Protein AF-0000000084585079 (afdb_homodimer)

Sequence (424 aa):
MAAINTGLEWIMRMAYVNVLWLVFLLPGLVVFGVFPATTALLHVMHQWLQGKTDIPIFQTFLQTYKKEFVNSNKLGYIFVLLGYILYLDFLFLTSAANAALYFTIPYLIVTSIAFSASLYAFPMLVHYDMKPFQIVKRSFFIMMLNPSQTFVMLVGTIGVGSILWYFQGLALFFSFSIVALIVMMPAAKAFERTEKKSSKLLAKEIKSVPANMAAINTGLEWIMRMAYVNVLWLVFLLPGLVVFGVFPATTALLHVMHQWLQGKTDIPIFQTFLQTYKKEFVNSNKLGYIFVLLGYILYLDFLFLTSAANAALYFTIPYLIVTSIAFSASLYAFPMLVHYDMKPFQIVKRSFFIMMLNPSQTFVMLVGTIGVGSILWYFQGLALFFSFSIVALIVMMPAAKAFERTEKKSSKLLAKEIKSVPAN

pLDDT: mean 87.59, std 10.79, range [49.78, 97.56]

Solvent-accessible surface area (backbone atoms only — not comparable to full-atom values): 21545 Å² total; per-residue (Å²): 111,68,64,58,50,50,51,50,50,50,49,51,50,38,36,51,49,22,46,49,36,59,58,43,16,52,86,33,70,41,77,58,8,46,38,10,25,49,41,16,48,42,38,56,50,49,36,41,74,72,66,48,72,82,59,60,63,66,61,53,31,52,50,38,25,64,71,31,32,64,51,30,37,54,39,45,49,53,53,48,50,51,50,49,53,54,48,53,50,48,54,52,37,66,69,40,76,75,71,25,60,73,50,41,57,60,47,50,50,53,49,51,49,52,51,53,18,54,61,37,33,52,54,42,54,60,74,41,97,65,52,44,72,56,35,58,59,47,16,47,50,51,40,68,74,30,52,68,37,42,49,50,26,50,51,39,40,53,51,53,47,47,49,49,46,49,52,43,46,47,44,67,32,38,45,62,38,53,45,43,49,42,41,44,52,35,46,53,52,43,51,52,51,52,51,51,50,53,51,50,53,52,52,50,54,57,66,67,53,75,86,120,110,67,65,59,50,51,50,50,51,51,50,50,51,38,36,49,49,20,46,48,35,60,60,42,15,54,88,33,69,42,78,58,9,45,37,11,25,48,40,15,50,42,39,55,50,49,37,41,75,72,65,49,72,82,58,58,62,67,62,52,31,53,50,39,24,64,71,31,32,63,50,30,37,54,38,44,48,52,52,48,49,52,47,49,52,54,48,52,50,48,54,52,38,68,67,41,76,75,70,25,60,73,51,41,58,60,48,51,52,52,49,47,49,53,52,52,18,55,61,37,32,51,53,42,55,59,73,40,96,65,53,45,72,58,35,58,60,47,17,48,50,50,40,69,75,29,54,67,39,42,48,51,25,50,51,40,40,52,50,52,47,46,51,47,45,49,53,43,46,46,44,67,32,37,45,64,38,54,46,42,47,43,42,41,53,34,46,52,52,42,52,52,52,53,51,51,49,53,52,49,52,50,52,52,52,58,67,66,51,75,87,120

Structure (mmCIF, N/CA/C/O backbone):
data_AF-0000000084585079-model_v1
#
loop_
_entity.id
_entity.type
_entity.pdbx_description
1 polymer 'Integral membrane protein'
#
loop_
_atom_site.group_PDB
_atom_site.id
_atom_site.type_symbol
_atom_site.label_atom_id
_atom_site.label_alt_id
_atom_site.label_comp_id
_atom_site.label_asym_id
_atom_site.label_entity_id
_atom_site.label_seq_id
_atom_site.pdbx_PDB_ins_code
_atom_site.Cartn_x
_atom_site.Cartn_y
_atom_site.Cartn_z
_atom_site.occupancy
_atom_site.B_iso_or_equiv
_atom_site.auth_seq_id
_atom_site.auth_comp_id
_atom_site.auth_asym_id
_atom_site.auth_atom_id
_atom_site.pdbx_PDB_model_num
ATOM 1 N N . MET A 1 1 ? -21.438 -2.426 -25.609 1 58.69 1 MET A N 1
ATOM 2 C CA . MET A 1 1 ? -21.906 -2.4 -24.234 1 58.69 1 MET A CA 1
ATOM 3 C C . MET A 1 1 ? -21.594 -3.713 -23.516 1 58.69 1 MET A C 1
ATOM 5 O O . MET A 1 1 ? -21.125 -3.713 -22.375 1 58.69 1 MET A O 1
ATOM 9 N N . ALA A 1 2 ? -21.75 -4.84 -24.297 1 65.06 2 ALA A N 1
ATOM 10 C CA . ALA A 1 2 ? -21.547 -6.195 -23.797 1 65.06 2 ALA A CA 1
ATOM 11 C C . ALA A 1 2 ? -20.078 -6.422 -23.406 1 65.06 2 ALA A C 1
ATOM 13 O O . ALA A 1 2 ? -19.797 -6.996 -22.359 1 65.06 2 ALA A O 1
ATOM 14 N N . ALA A 1 3 ? -19.156 -5.793 -24.219 1 67.69 3 ALA A N 1
ATOM 15 C CA . ALA A 1 3 ? -17.734 -5.977 -23.969 1 67.69 3 ALA A CA 1
ATOM 16 C C . ALA A 1 3 ? -17.297 -5.227 -22.719 1 67.69 3 ALA A C 1
ATOM 18 O O . ALA A 1 3 ? -16.484 -5.73 -21.938 1 67.69 3 ALA A O 1
ATOM 19 N N . ILE A 1 4 ? -17.75 -4.09 -22.531 1 66.06 4 ILE A N 1
ATOM 20 C CA . ILE A 1 4 ? -17.438 -3.281 -21.359 1 66.06 4 ILE A CA 1
ATOM 21 C C . ILE A 1 4 ? -17.953 -3.975 -20.109 1 66.06 4 ILE A C 1
ATOM 23 O O . ILE A 1 4 ? -17.266 -4.016 -19.078 1 66.06 4 ILE A O 1
ATOM 27 N N . ASN A 1 5 ? -19.078 -4.516 -20.266 1 73.5 5 ASN A N 1
ATOM 28 C CA . ASN A 1 5 ? -19.672 -5.211 -19.141 1 73.5 5 ASN A CA 1
ATOM 29 C C . ASN A 1 5 ? -18.891 -6.469 -18.781 1 73.5 5 ASN A C 1
ATOM 31 O O . ASN A 1 5 ? -18.719 -6.777 -17.594 1 73.5 5 ASN A O 1
ATOM 35 N N . THR A 1 6 ? -18.484 -7.113 -19.828 1 77.06 6 THR A N 1
ATOM 36 C CA . THR A 1 6 ? -17.703 -8.32 -19.594 1 77.06 6 THR A CA 1
ATOM 37 C C . THR A 1 6 ? -16.375 -7.973 -18.953 1 77.06 6 THR A C 1
ATOM 39 O O . THR A 1 6 ? -15.914 -8.672 -18.031 1 77.06 6 THR A O 1
ATOM 42 N N . GLY A 1 7 ? -15.836 -6.941 -19.422 1 78.12 7 GLY A N 1
ATOM 43 C CA . GLY A 1 7 ? -14.586 -6.477 -18.844 1 78.12 7 GLY A CA 1
ATOM 44 C C . GLY A 1 7 ? -14.727 -6.086 -17.375 1 78.12 7 GLY A C 1
ATOM 45 O O . GLY A 1 7 ? -13.875 -6.438 -16.547 1 78.12 7 GLY A O 1
ATOM 46 N N . LEU A 1 8 ? -15.734 -5.434 -17.109 1 75.5 8 LEU A N 1
ATOM 47 C CA . LEU A 1 8 ? -16 -5.016 -15.734 1 75.5 8 LEU A CA 1
ATOM 48 C C . LEU A 1 8 ? -16.25 -6.223 -14.836 1 75.5 8 LEU A C 1
ATOM 50 O O . LEU A 1 8 ? -15.828 -6.238 -13.68 1 75.5 8 LEU A O 1
ATOM 54 N N . GLU A 1 9 ? -16.969 -7.188 -15.43 1 81 9 GLU A N 1
ATOM 55 C CA . GLU A 1 9 ? -17.219 -8.406 -14.672 1 81 9 GLU A CA 1
ATOM 56 C C . GLU A 1 9 ? -15.922 -9.117 -14.312 1 81 9 GLU A C 1
ATOM 58 O O . GLU A 1 9 ? -15.758 -9.602 -13.188 1 81 9 GLU A O 1
ATOM 63 N N . TRP A 1 10 ? -15.047 -9.078 -15.273 1 79.75 10 TRP A N 1
ATOM 64 C CA . TRP A 1 10 ? -13.758 -9.719 -15.039 1 79.75 10 TRP A CA 1
ATOM 65 C C . TRP A 1 10 ? -12.961 -8.977 -13.969 1 79.75 10 TRP A C 1
ATOM 67 O O . TRP A 1 10 ? -12.328 -9.602 -13.117 1 79.75 10 TRP A O 1
ATOM 77 N N . ILE A 1 11 ? -13.055 -7.754 -14.016 1 79.19 11 ILE A N 1
ATOM 78 C CA . ILE A 1 11 ? -12.336 -6.93 -13.055 1 79.19 11 ILE A CA 1
ATOM 79 C C . ILE A 1 11 ? -12.898 -7.168 -11.648 1 79.19 11 ILE A C 1
ATOM 81 O O . ILE A 1 11 ? -12.141 -7.289 -10.688 1 79.19 11 ILE A O 1
ATOM 85 N N . MET A 1 12 ? -14.172 -7.227 -11.547 1 81.25 12 MET A N 1
ATOM 86 C CA . MET A 1 12 ? -14.82 -7.457 -10.258 1 81.25 12 MET A CA 1
ATOM 87 C C . MET A 1 12 ? -14.469 -8.836 -9.703 1 81.25 12 MET A C 1
ATOM 89 O O . MET A 1 12 ? -14.242 -8.992 -8.508 1 81.25 12 MET A O 1
ATOM 93 N N . ARG A 1 13 ? -14.414 -9.766 -10.633 1 86.06 13 ARG A N 1
ATOM 94 C CA . ARG A 1 13 ? -14.07 -11.125 -10.219 1 86.06 13 ARG A CA 1
ATOM 95 C C . ARG A 1 13 ? -12.633 -11.188 -9.703 1 86.06 13 ARG A C 1
ATOM 97 O O . ARG A 1 13 ? -12.367 -11.828 -8.695 1 86.06 13 ARG A O 1
ATOM 104 N N . MET A 1 14 ? -11.805 -10.438 -10.391 1 87.31 14 MET A N 1
ATOM 105 C CA . MET A 1 14 ? -10.406 -10.398 -9.984 1 87.31 14 MET A CA 1
ATOM 106 C C . MET A 1 14 ? -10.25 -9.711 -8.633 1 87.31 14 MET A C 1
ATOM 108 O O . MET A 1 14 ? -9.469 -10.156 -7.785 1 87.31 14 MET A O 1
ATOM 112 N N . ALA A 1 15 ? -10.945 -8.695 -8.477 1 83.12 15 ALA A N 1
ATOM 113 C CA . ALA A 1 15 ? -10.922 -7.965 -7.211 1 83.12 15 ALA A CA 1
ATOM 114 C C . ALA A 1 15 ? -11.453 -8.828 -6.07 1 83.12 15 ALA A C 1
ATOM 116 O O . ALA A 1 15 ? -10.883 -8.836 -4.973 1 83.12 15 ALA A O 1
ATOM 117 N N . TYR A 1 16 ? -12.484 -9.523 -6.375 1 87 16 TYR A N 1
ATOM 118 C CA . TYR A 1 16 ? -13.125 -10.375 -5.375 1 87 16 TYR A CA 1
ATOM 119 C C . TYR A 1 16 ? -12.172 -11.477 -4.914 1 87 16 TYR A C 1
ATOM 121 O O . TYR A 1 16 ? -12.023 -11.711 -3.713 1 87 16 TYR A O 1
ATOM 129 N N . VAL A 1 17 ? -11.539 -12.102 -5.809 1 92.31 17 VAL A N 1
ATOM 130 C CA . VAL A 1 17 ? -10.648 -13.203 -5.469 1 92.31 17 VAL A CA 1
ATOM 131 C C . VAL A 1 17 ? -9.445 -12.68 -4.691 1 92.31 17 VAL A C 1
ATOM 133 O O . VAL A 1 17 ? -8.93 -13.352 -3.801 1 92.31 17 VAL A O 1
ATOM 136 N N . ASN A 1 18 ? -9.016 -11.5 -5.043 1 90.06 18 ASN A N 1
ATOM 137 C CA . ASN A 1 18 ? -7.914 -10.898 -4.309 1 90.06 18 ASN A CA 1
ATOM 138 C C . ASN A 1 18 ? -8.297 -10.594 -2.863 1 90.06 18 ASN A C 1
ATOM 140 O O . ASN A 1 18 ? -7.488 -10.766 -1.951 1 90.06 18 ASN A O 1
ATOM 144 N N . VAL A 1 19 ? -9.469 -10.094 -2.664 1 86.38 19 VAL A N 1
ATOM 145 C CA . VAL A 1 19 ? -9.961 -9.828 -1.316 1 86.38 19 VAL A CA 1
ATOM 146 C C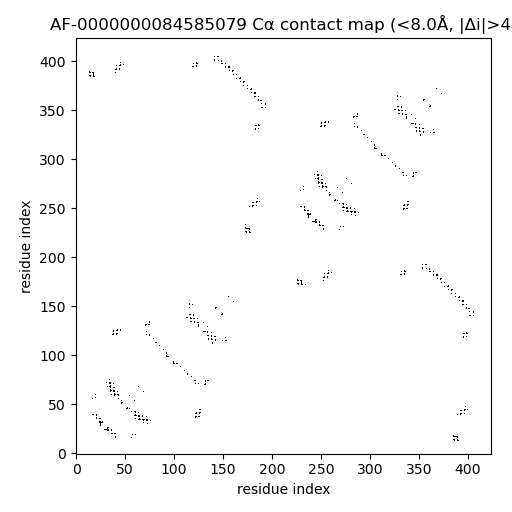 . VAL A 1 19 ? -10 -11.125 -0.514 1 86.38 19 VAL A C 1
ATOM 148 O O . VAL A 1 19 ? -9.617 -11.148 0.658 1 86.38 19 VAL A O 1
ATOM 151 N N . LEU A 1 20 ? -10.523 -12.156 -1.163 1 90.88 20 LEU A N 1
ATOM 152 C CA . LEU A 1 20 ? -10.547 -13.461 -0.509 1 90.88 20 LEU A CA 1
ATOM 153 C C . LEU A 1 20 ? -9.141 -13.906 -0.117 1 90.88 20 LEU A C 1
ATOM 155 O O . LEU A 1 20 ? -8.938 -14.43 0.979 1 90.88 20 LEU A O 1
ATOM 159 N N . TRP A 1 21 ? -8.219 -13.742 -1.06 1 93.5 21 TRP A N 1
ATOM 160 C CA . TRP A 1 21 ? -6.828 -14.094 -0.773 1 93.5 21 TRP A CA 1
ATOM 161 C C . TRP A 1 21 ? -6.332 -13.367 0.474 1 93.5 21 TRP A C 1
ATOM 163 O O . TRP A 1 21 ? -5.719 -13.984 1.352 1 93.5 21 TRP A O 1
ATOM 173 N N . LEU A 1 22 ? -6.637 -12.117 0.651 1 87.44 22 LEU A N 1
ATOM 174 C CA . LEU A 1 22 ? -6.211 -11.312 1.794 1 87.44 22 LEU A CA 1
ATOM 175 C C . LEU A 1 22 ? -6.887 -11.789 3.074 1 87.44 22 LEU A C 1
ATOM 177 O O . LEU A 1 22 ? -6.246 -11.898 4.121 1 87.44 22 LEU A O 1
ATOM 181 N N . VAL A 1 23 ? -8.156 -12.047 3.033 1 86.75 23 VAL A N 1
ATOM 182 C CA . VAL A 1 23 ? -8.953 -12.438 4.188 1 86.75 23 VAL A CA 1
ATOM 183 C C . VAL A 1 23 ? -8.484 -13.805 4.695 1 86.75 23 VAL A C 1
ATOM 185 O O . VAL A 1 23 ? -8.406 -14.031 5.902 1 86.75 23 VAL A O 1
ATOM 188 N N . PHE A 1 24 ? -8.133 -14.648 3.773 1 91.19 24 PHE A N 1
ATOM 189 C CA . PHE A 1 24 ? -7.828 -16.016 4.141 1 91.19 24 PHE A CA 1
ATOM 190 C C . PHE A 1 24 ? -6.379 -16.156 4.594 1 91.19 24 PHE A C 1
ATOM 192 O O . PHE A 1 24 ? -5.938 -17.234 4.98 1 91.19 24 PHE A O 1
ATOM 199 N N . LEU A 1 25 ? -5.66 -15.055 4.516 1 88.94 25 LEU A N 1
ATOM 200 C CA . LEU A 1 25 ? -4.344 -15.031 5.145 1 88.94 25 LEU A CA 1
ATOM 201 C C . LEU A 1 25 ? -4.469 -15.109 6.664 1 88.94 25 LEU A C 1
ATOM 203 O O . LEU A 1 25 ? -3.582 -15.641 7.336 1 88.94 25 LEU A O 1
ATOM 207 N N . LEU A 1 26 ? -5.508 -14.664 7.195 1 84.56 26 LEU A N 1
ATOM 208 C CA . LEU A 1 26 ? -5.707 -14.461 8.625 1 84.56 26 LEU A CA 1
ATOM 209 C C . LEU A 1 26 ? -5.891 -15.789 9.344 1 84.56 26 LEU A C 1
ATOM 211 O O . LEU A 1 26 ? -5.262 -16.031 10.375 1 84.56 26 LEU A O 1
ATOM 215 N N . PRO A 1 27 ? -6.836 -16.609 8.836 1 82.25 27 PRO A N 1
ATOM 216 C CA . PRO A 1 27 ? -7.004 -17.891 9.547 1 82.25 27 PRO A CA 1
ATOM 217 C C . PRO A 1 27 ? -5.691 -18.641 9.719 1 82.25 27 PRO A C 1
ATOM 219 O O . PRO A 1 27 ? -5.535 -19.406 10.672 1 82.25 27 PRO A O 1
ATOM 222 N N . GLY A 1 28 ? -4.77 -18.516 8.914 1 83.19 28 GLY A N 1
ATOM 223 C CA . GLY A 1 28 ? -3.477 -19.188 9.008 1 83.19 28 GLY A CA 1
ATOM 224 C C . GLY A 1 28 ? -2.4 -18.312 9.625 1 83.19 28 GLY A C 1
ATOM 225 O O . GLY A 1 28 ? -1.216 -18.641 9.57 1 83.19 28 GLY A O 1
ATOM 226 N N . LEU A 1 29 ? -2.773 -17.234 10.289 1 80 29 LEU A N 1
ATOM 227 C CA . LEU A 1 29 ? -1.829 -16.312 10.898 1 80 29 LEU A CA 1
ATOM 228 C C . LEU A 1 29 ? -0.824 -15.805 9.867 1 80 29 LEU A C 1
ATOM 230 O O . LEU A 1 29 ? 0.372 -15.711 10.148 1 80 29 LEU A O 1
ATOM 234 N N . VAL A 1 30 ? -1.252 -15.688 8.648 1 82.31 30 VAL A N 1
ATOM 235 C CA . VAL A 1 30 ? -0.519 -15.141 7.512 1 82.31 30 VAL A CA 1
ATOM 236 C C . VAL A 1 30 ? 0.542 -16.141 7.051 1 82.31 30 VAL A C 1
ATOM 238 O O . VAL A 1 30 ? 0.572 -16.516 5.883 1 82.31 30 VAL A O 1
ATOM 241 N N . VAL A 1 31 ? 1.385 -16.719 7.961 1 87 31 VAL A N 1
ATOM 242 C CA . VAL A 1 31 ? 2.5 -17.594 7.625 1 87 31 VAL A CA 1
ATOM 243 C C . VAL A 1 31 ? 1.971 -18.922 7.07 1 87 31 VAL A C 1
ATOM 245 O O . VAL A 1 31 ? 2.492 -19.438 6.078 1 87 31 VAL A O 1
ATOM 248 N N . PHE A 1 32 ? 0.955 -19.469 7.633 1 92.5 32 PHE A N 1
ATOM 249 C CA . PHE A 1 32 ? 0.417 -20.766 7.199 1 92.5 32 PHE A CA 1
ATOM 250 C C . PHE A 1 32 ? -0.727 -20.562 6.211 1 92.5 32 PHE A C 1
ATOM 252 O O . PHE A 1 32 ? -1.15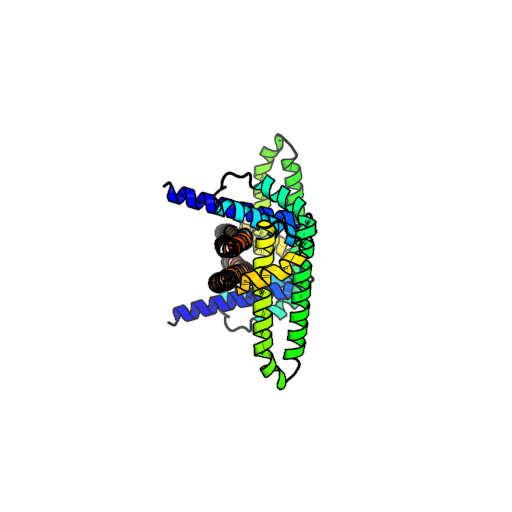6 -21.516 5.555 1 92.5 32 PHE A O 1
ATOM 259 N N . GLY A 1 33 ? -1.198 -19.344 6.121 1 92.88 33 GLY A N 1
ATOM 260 C CA . GLY A 1 33 ? -2.348 -19.078 5.27 1 92.88 33 GLY A CA 1
ATOM 261 C C . GLY A 1 33 ? -1.967 -18.625 3.875 1 92.88 33 GLY A C 1
ATOM 262 O O . GLY A 1 33 ? -2.775 -18.703 2.947 1 92.88 33 GLY A O 1
ATOM 263 N N . VAL A 1 34 ? -0.763 -18.203 3.689 1 94.38 34 VAL A N 1
ATOM 264 C CA . VAL A 1 34 ? -0.338 -17.578 2.441 1 94.38 34 VAL A CA 1
ATOM 265 C C . VAL A 1 34 ? -0.339 -18.609 1.319 1 94.38 34 VAL A C 1
ATOM 267 O O . VAL A 1 34 ? -0.847 -18.344 0.226 1 94.38 34 VAL A O 1
ATOM 270 N N . PHE A 1 35 ? 0.13 -19.781 1.562 1 96.62 35 PHE A N 1
ATOM 271 C CA . PHE A 1 35 ? 0.283 -20.766 0.508 1 96.62 35 PHE A CA 1
ATOM 272 C C . PHE A 1 35 ? -1.063 -21.391 0.145 1 96.62 35 PHE A C 1
ATOM 274 O O . PHE A 1 35 ? -1.425 -21.453 -1.032 1 96.62 35 PHE A O 1
A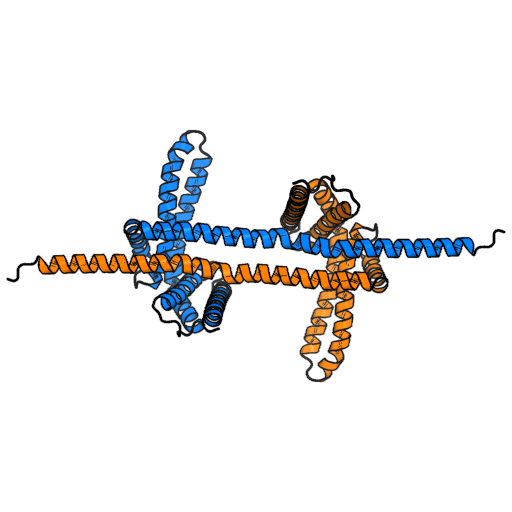TOM 281 N N . PRO A 1 36 ? -1.82 -21.797 1.158 1 96.69 36 PRO A N 1
ATOM 282 C CA . PRO A 1 36 ? -3.148 -22.297 0.804 1 96.69 36 PRO A CA 1
ATOM 283 C C . PRO A 1 36 ? -4.02 -21.234 0.13 1 96.69 36 PRO A C 1
ATOM 285 O O . PRO A 1 36 ? -4.805 -21.562 -0.766 1 96.69 36 PRO A O 1
ATOM 288 N N . ALA A 1 37 ? -3.936 -20.016 0.567 1 96.88 37 ALA A N 1
ATOM 289 C CA . ALA A 1 37 ? -4.676 -18.938 -0.081 1 96.88 37 ALA A CA 1
ATOM 290 C C . ALA A 1 37 ? -4.238 -18.766 -1.533 1 96.88 37 ALA A C 1
ATOM 292 O O . ALA A 1 37 ? -5.07 -18.531 -2.416 1 96.88 37 ALA A O 1
ATOM 293 N N . THR A 1 38 ? -2.951 -18.875 -1.775 1 96.25 38 THR A N 1
ATOM 294 C CA . THR A 1 38 ? -2.42 -18.781 -3.131 1 96.25 38 THR A CA 1
ATOM 295 C C . THR A 1 38 ? -2.928 -19.922 -3.996 1 96.25 38 THR A C 1
ATOM 297 O O . THR A 1 38 ? -3.336 -19.719 -5.141 1 96.25 38 THR A O 1
ATOM 300 N N . THR A 1 39 ? -2.887 -21.047 -3.432 1 97.12 39 THR A N 1
ATOM 301 C CA . THR A 1 39 ? -3.377 -22.219 -4.148 1 97.12 39 THR A CA 1
ATOM 302 C C . THR A 1 39 ? -4.855 -22.062 -4.496 1 97.12 39 THR A C 1
ATOM 304 O O . THR A 1 39 ? -5.27 -22.375 -5.613 1 97.12 39 THR A O 1
ATOM 307 N N . ALA A 1 40 ? -5.605 -21.625 -3.535 1 97.25 40 ALA A N 1
ATOM 308 C CA . ALA A 1 40 ? -7.031 -21.422 -3.768 1 97.25 40 ALA A CA 1
ATOM 309 C C . ALA A 1 40 ? -7.266 -20.375 -4.863 1 97.25 40 ALA A C 1
ATOM 311 O O . ALA A 1 40 ? -8.141 -20.547 -5.711 1 97.25 40 ALA A O 1
ATOM 312 N N . LEU A 1 41 ? -6.535 -19.344 -4.793 1 96.88 41 LEU A N 1
ATOM 313 C CA . LEU A 1 41 ? -6.613 -18.297 -5.812 1 96.88 41 LEU A CA 1
ATOM 314 C C . LEU A 1 41 ? -6.297 -18.875 -7.191 1 96.88 41 LEU A C 1
ATOM 316 O O . LEU A 1 41 ? -7.02 -18.609 -8.156 1 96.88 41 LEU A O 1
ATOM 320 N N . LEU A 1 42 ? -5.305 -19.625 -7.301 1 97.06 42 LEU A N 1
ATOM 321 C CA . LEU A 1 42 ? -4.887 -20.219 -8.57 1 97.06 42 LEU A CA 1
ATOM 322 C C . LEU A 1 42 ? -5.926 -21.219 -9.07 1 97.06 42 LEU A C 1
ATOM 324 O O . LEU A 1 42 ? -6.125 -21.359 -10.281 1 97.06 42 LEU A O 1
ATOM 328 N N . HIS A 1 43 ? -6.484 -21.906 -8.125 1 96.88 43 HIS A N 1
ATOM 329 C CA . HIS A 1 43 ? -7.516 -22.859 -8.508 1 96.88 43 HIS A CA 1
ATOM 330 C C . HIS A 1 43 ? -8.695 -22.156 -9.172 1 96.88 43 HIS A C 1
ATOM 332 O O . HIS A 1 43 ? -9.211 -22.625 -10.188 1 96.88 43 HIS A O 1
ATOM 338 N N . VAL A 1 44 ? -9.133 -21.125 -8.578 1 95.88 44 VAL A N 1
ATOM 339 C CA . VAL A 1 44 ? -10.242 -20.359 -9.141 1 95.88 44 VAL A CA 1
ATOM 340 C C . VAL A 1 44 ? -9.859 -19.859 -10.539 1 95.88 44 VAL A C 1
ATOM 342 O O . VAL A 1 44 ? -10.641 -19.984 -11.484 1 95.88 44 VAL A O 1
ATOM 345 N N . MET A 1 45 ? -8.68 -19.375 -10.734 1 94.19 45 MET A N 1
ATOM 346 C CA . MET A 1 45 ? -8.203 -18.891 -12.031 1 94.19 45 MET A CA 1
ATOM 347 C C . MET A 1 45 ? -8.156 -20.047 -13.047 1 94.19 45 MET A C 1
ATOM 349 O O . MET A 1 45 ? -8.5 -19.859 -14.211 1 94.19 45 MET A O 1
ATOM 353 N N . HIS A 1 46 ? -7.688 -21.109 -12.555 1 94.94 46 HIS A N 1
ATOM 354 C CA . HIS A 1 46 ? -7.59 -22.297 -13.406 1 94.94 46 HIS A CA 1
ATOM 355 C C . HIS A 1 46 ? -8.961 -22.703 -13.938 1 94.94 46 HIS A C 1
ATOM 357 O O . HIS A 1 46 ? -9.094 -23.031 -15.109 1 94.94 46 HIS A O 1
ATOM 363 N N . GLN A 1 47 ? -9.922 -22.641 -13.078 1 94.19 47 GLN A N 1
ATOM 364 C CA . GLN A 1 47 ? -11.281 -22.984 -13.492 1 94.19 47 GLN A CA 1
ATOM 365 C C . GLN A 1 47 ? -11.797 -22.016 -14.547 1 94.19 47 GLN A C 1
ATOM 367 O O . GLN A 1 47 ? -12.445 -22.422 -15.508 1 94.19 47 GLN A O 1
ATOM 372 N N . TRP A 1 48 ? -11.484 -20.797 -14.367 1 91.38 48 TRP A N 1
ATOM 373 C CA . TRP A 1 48 ? -11.906 -19.781 -15.32 1 91.38 48 TRP A CA 1
ATOM 374 C C . TRP A 1 48 ? -11.242 -19.984 -16.672 1 91.38 48 TRP A C 1
ATOM 376 O O . TRP A 1 48 ? -11.875 -19.812 -17.719 1 91.38 48 TRP A O 1
ATOM 386 N N . LEU A 1 49 ? -10.062 -20.375 -16.672 1 89.94 49 LEU A N 1
ATOM 387 C CA . LEU A 1 49 ? -9.312 -20.594 -17.891 1 89.94 49 LEU A CA 1
ATOM 388 C C . LEU A 1 49 ? -9.805 -21.844 -18.625 1 89.94 49 LEU A C 1
ATOM 390 O O . LEU A 1 49 ? -9.648 -21.969 -19.844 1 89.94 49 LEU A O 1
ATOM 394 N N . GLN A 1 50 ? -10.398 -22.75 -17.859 1 91.44 50 GLN A N 1
ATOM 395 C CA . GLN A 1 50 ? -10.977 -23.953 -18.453 1 91.44 50 GLN A CA 1
ATOM 396 C C . GLN A 1 50 ? -12.391 -23.703 -18.953 1 91.44 50 GLN A C 1
ATOM 398 O O . GLN A 1 50 ? -13.062 -24.609 -19.422 1 91.44 50 GLN A O 1
ATOM 403 N N . GLY A 1 51 ? -12.859 -22.516 -18.734 1 89.62 51 GLY A N 1
ATOM 404 C CA . GLY A 1 51 ? -14.164 -22.141 -19.266 1 89.62 51 GLY A CA 1
ATOM 405 C C . GLY A 1 51 ? -15.273 -22.203 -18.234 1 89.62 51 GLY A C 1
ATOM 406 O O . GLY A 1 51 ? -16.438 -21.938 -18.531 1 89.62 51 GLY A O 1
ATOM 407 N N . LYS A 1 52 ? -14.945 -22.547 -17.062 1 91.38 52 LYS A N 1
ATOM 408 C CA . LYS A 1 52 ? -15.93 -22.625 -15.984 1 91.38 52 LYS A CA 1
ATOM 409 C C . LYS A 1 52 ? -16.016 -21.312 -15.211 1 91.38 52 LYS A C 1
ATOM 411 O O . LYS A 1 52 ? -15.492 -21.203 -14.102 1 91.38 52 LYS A O 1
ATOM 416 N N . THR A 1 53 ? -16.719 -20.359 -15.688 1 86 53 THR A N 1
ATOM 417 C CA . THR A 1 53 ? -16.766 -19.031 -15.102 1 86 53 THR A CA 1
ATOM 418 C C . THR A 1 53 ? -17.922 -18.891 -14.125 1 86 53 THR A C 1
ATOM 420 O O . THR A 1 53 ? -17.969 -17.953 -13.328 1 86 53 THR A O 1
ATOM 423 N N . ASP A 1 54 ? -18.781 -19.906 -14.102 1 88.62 54 ASP A N 1
ATOM 424 C CA . ASP A 1 54 ? -19.984 -19.797 -13.281 1 88.62 54 ASP A CA 1
ATOM 425 C C . ASP A 1 54 ? -19.797 -20.531 -11.953 1 88.62 54 ASP A C 1
ATOM 427 O O . ASP A 1 54 ? -20.781 -20.812 -11.258 1 88.62 54 ASP A O 1
ATOM 431 N N . ILE A 1 55 ? -18.688 -20.828 -11.578 1 90 55 ILE A N 1
ATOM 432 C CA . ILE A 1 55 ? -18.453 -21.5 -10.312 1 90 55 ILE A CA 1
ATOM 433 C C . ILE A 1 55 ? -18.656 -20.531 -9.156 1 90 55 ILE A C 1
ATOM 435 O O . ILE A 1 55 ? -18.406 -19.328 -9.297 1 90 55 ILE A O 1
ATOM 439 N N . PRO A 1 56 ? -19.188 -21.031 -8.086 1 93.88 56 PRO A N 1
ATOM 440 C CA . PRO A 1 56 ? -19.219 -20.188 -6.887 1 93.88 56 PRO A CA 1
ATOM 441 C C . PRO A 1 56 ? -17.828 -19.875 -6.336 1 93.88 56 PRO A C 1
ATOM 443 O O . PRO A 1 56 ? -17.188 -20.75 -5.754 1 93.88 56 PRO A O 1
ATOM 446 N N . ILE A 1 57 ? -17.438 -18.703 -6.465 1 94.81 57 ILE A N 1
ATOM 447 C CA . ILE A 1 57 ? -16.047 -18.312 -6.215 1 94.81 57 ILE A CA 1
ATOM 448 C C . ILE A 1 57 ? -15.711 -18.516 -4.742 1 94.81 57 ILE A C 1
ATOM 450 O O . ILE A 1 57 ? -14.711 -19.156 -4.418 1 94.81 57 ILE A O 1
ATOM 454 N N . PHE A 1 58 ? -16.547 -18.094 -3.84 1 94.81 58 PHE A N 1
ATOM 455 C CA . PHE A 1 58 ? -16.25 -18.172 -2.412 1 94.81 58 PHE A CA 1
ATOM 456 C C . PHE A 1 58 ? -16.172 -19.625 -1.958 1 94.81 58 PHE A C 1
ATOM 458 O O . PHE A 1 58 ? -15.227 -20 -1.261 1 94.81 58 PHE A O 1
ATOM 465 N N . GLN A 1 59 ? -17.141 -20.391 -2.379 1 95.75 59 GLN A N 1
ATOM 466 C CA . GLN A 1 59 ? -17.172 -21.797 -1.978 1 95.75 59 GLN A CA 1
ATOM 467 C C . GLN A 1 59 ? -15.984 -22.562 -2.541 1 95.75 59 GLN A C 1
ATOM 469 O O . GLN A 1 59 ? -15.398 -23.391 -1.851 1 95.75 59 GLN A O 1
ATOM 474 N N . THR A 1 60 ? -15.719 -22.281 -3.746 1 96.19 60 THR A N 1
ATOM 475 C CA . THR A 1 60 ? -14.594 -22.938 -4.391 1 96.19 60 THR A CA 1
ATOM 476 C C . THR A 1 60 ? -13.281 -22.562 -3.705 1 96.19 60 THR A C 1
ATOM 478 O O . THR A 1 60 ? -12.43 -23.438 -3.461 1 96.19 60 THR A O 1
ATOM 481 N N . PHE A 1 61 ? -13.156 -21.281 -3.361 1 97 61 PHE A N 1
ATOM 482 C CA . PHE A 1 61 ? -11.969 -20.781 -2.676 1 97 61 PHE A CA 1
ATOM 483 C C . PHE A 1 61 ? -11.82 -21.438 -1.304 1 97 61 PHE A C 1
ATOM 485 O O . PHE A 1 61 ? -10.758 -21.969 -0.972 1 97 61 PHE A O 1
ATOM 492 N N . LEU A 1 62 ? -12.859 -21.438 -0.578 1 95.5 62 LEU A N 1
ATOM 493 C CA . LEU A 1 62 ? -12.867 -21.984 0.773 1 95.5 62 LEU A CA 1
ATOM 494 C C . LEU A 1 62 ? -12.578 -23.484 0.75 1 95.5 62 LEU A C 1
ATOM 496 O O . LEU A 1 62 ? -11.789 -23.984 1.556 1 95.5 62 LEU A O 1
ATOM 500 N N . GLN A 1 63 ? -13.219 -24.156 -0.159 1 97.12 63 GLN A N 1
ATOM 501 C CA . GLN A 1 63 ? -13.023 -25.609 -0.262 1 97.12 63 GLN A CA 1
ATOM 502 C C . GLN A 1 63 ? -11.586 -25.938 -0.631 1 97.12 63 GLN A C 1
ATOM 504 O O . GLN A 1 63 ? -10.992 -26.859 -0.06 1 97.12 63 GLN A O 1
ATOM 509 N N . THR A 1 64 ? -11.086 -25.219 -1.54 1 97.19 64 THR A N 1
ATOM 510 C CA . THR A 1 64 ? -9.711 -25.469 -1.963 1 97.19 64 THR A CA 1
ATOM 511 C C . THR A 1 64 ? -8.734 -25.125 -0.843 1 97.19 64 THR A C 1
ATOM 513 O O . THR A 1 64 ? -7.762 -25.844 -0.619 1 97.19 64 THR A O 1
ATOM 516 N N . TYR A 1 65 ? -8.977 -24.031 -0.17 1 97.19 65 TYR A N 1
ATOM 517 C CA . TYR A 1 65 ? -8.133 -23.594 0.94 1 97.19 65 TYR A CA 1
ATOM 518 C C . TYR A 1 65 ? -8.039 -24.688 2.008 1 97.19 65 TYR A C 1
ATOM 520 O O . TYR A 1 65 ? -6.941 -25.016 2.473 1 97.19 65 TYR A O 1
ATOM 528 N N . LYS A 1 66 ? -9.156 -25.203 2.314 1 96 66 LYS A N 1
ATOM 529 C CA . LYS A 1 66 ? -9.203 -26.234 3.346 1 96 66 LYS A CA 1
ATOM 530 C C . LYS A 1 66 ? -8.562 -27.531 2.854 1 96 66 LYS A C 1
ATOM 532 O O . LYS A 1 66 ? -7.777 -28.156 3.574 1 96 66 LYS A O 1
ATOM 537 N N . LYS A 1 67 ? -8.891 -27.891 1.668 1 96.38 67 LYS A N 1
ATOM 538 C CA . LYS A 1 67 ? -8.438 -29.156 1.101 1 96.38 67 LYS A CA 1
ATOM 539 C C . LYS A 1 67 ? -6.918 -29.172 0.932 1 96.38 67 LYS A C 1
ATOM 541 O O . LYS A 1 67 ? -6.266 -30.172 1.213 1 96.38 67 LYS A O 1
ATOM 546 N N . GLU A 1 68 ? -6.438 -28.031 0.523 1 96.31 68 GLU A N 1
ATOM 547 C CA . GLU A 1 68 ? -5.027 -28 0.151 1 96.31 68 GLU A CA 1
ATOM 548 C C . GLU A 1 68 ? -4.191 -27.312 1.229 1 96.31 68 GLU A C 1
ATOM 550 O O . GLU A 1 68 ? -3.053 -26.922 0.976 1 96.31 68 GLU A O 1
ATOM 555 N N . PHE A 1 69 ? -4.703 -27.172 2.361 1 96.5 69 PHE A N 1
ATOM 556 C CA . PHE A 1 69 ? -4.004 -26.453 3.42 1 96.5 69 PHE A CA 1
ATOM 557 C C . PHE A 1 69 ? -2.652 -27.094 3.709 1 96.5 69 PHE A C 1
ATOM 559 O O . PHE A 1 69 ? -1.622 -26.406 3.701 1 96.5 69 PHE A O 1
ATOM 566 N N . VAL A 1 70 ? -2.66 -28.359 3.861 1 96 70 VAL A N 1
ATOM 567 C CA . VAL A 1 70 ? -1.453 -29.078 4.258 1 96 70 VAL A CA 1
ATOM 568 C C . VAL A 1 70 ? -0.512 -29.203 3.064 1 96 70 VAL A C 1
ATOM 570 O O . VAL A 1 70 ? 0.68 -28.906 3.17 1 96 70 VAL A O 1
ATOM 573 N N . ASN A 1 71 ? -1.043 -29.594 1.919 1 97.12 71 ASN A N 1
ATOM 574 C CA . ASN A 1 71 ? -0.214 -29.812 0.737 1 97.12 71 ASN A CA 1
ATOM 575 C C . ASN A 1 71 ? 0.423 -28.5 0.255 1 97.12 71 ASN A C 1
ATOM 577 O O . ASN A 1 71 ? 1.592 -28.484 -0.135 1 97.12 71 ASN A O 1
ATOM 581 N N . SER A 1 72 ? -0.363 -27.469 0.302 1 97.19 72 SER A N 1
ATOM 582 C CA . SER A 1 72 ? 0.163 -26.188 -0.137 1 97.19 72 SER A CA 1
ATOM 583 C C . SER A 1 72 ? 1.294 -25.719 0.77 1 97.19 72 SER A C 1
ATOM 585 O O . SER A 1 72 ? 2.289 -25.156 0.294 1 97.19 72 SER A O 1
ATOM 587 N N . ASN A 1 73 ? 1.105 -25.859 2.061 1 96.56 73 ASN A N 1
ATOM 588 C CA . ASN A 1 73 ? 2.135 -25.422 3.004 1 96.56 73 ASN A CA 1
ATOM 589 C C . ASN A 1 73 ? 3.396 -26.281 2.879 1 96.56 73 ASN A C 1
ATOM 591 O O . ASN A 1 73 ? 4.512 -25.75 2.943 1 96.56 73 ASN A O 1
ATOM 595 N N . LYS A 1 74 ? 3.205 -27.562 2.727 1 96.88 74 LYS A N 1
ATOM 596 C CA . LYS A 1 74 ? 4.363 -28.438 2.525 1 96.88 74 LYS A CA 1
ATOM 597 C C . LYS A 1 74 ? 5.156 -28.016 1.292 1 96.88 74 LYS A C 1
ATOM 599 O O . LYS A 1 74 ? 6.379 -27.859 1.354 1 96.88 74 LYS A O 1
ATOM 604 N N . LEU A 1 75 ? 4.43 -27.859 0.24 1 96.75 75 LEU A N 1
ATOM 605 C CA . LEU A 1 75 ? 5.055 -27.453 -1.013 1 96.75 75 LEU A CA 1
ATOM 606 C C . LEU A 1 75 ? 5.727 -26.094 -0.869 1 96.75 75 LEU A C 1
ATOM 608 O O . LEU A 1 75 ? 6.883 -25.922 -1.257 1 96.75 75 LEU A O 1
ATOM 612 N N . GLY A 1 76 ? 4.996 -25.172 -0.302 1 96.62 76 GLY A N 1
ATOM 613 C CA . GLY A 1 76 ? 5.512 -23.812 -0.126 1 96.62 76 GLY A CA 1
ATOM 614 C C . GLY A 1 76 ? 6.77 -23.766 0.72 1 96.62 76 GLY A C 1
ATOM 615 O O . GLY A 1 76 ? 7.738 -23.094 0.359 1 96.62 76 GLY A O 1
ATOM 616 N N . TYR A 1 77 ? 6.777 -24.484 1.785 1 96.38 77 TYR A N 1
ATOM 617 C CA . TYR A 1 77 ? 7.914 -24.422 2.701 1 96.38 77 TYR A CA 1
ATOM 618 C C . TYR A 1 77 ? 9.133 -25.109 2.104 1 96.38 77 TYR A C 1
ATOM 620 O O . TYR A 1 77 ? 10.273 -24.734 2.404 1 96.38 77 TYR A O 1
ATOM 628 N N . ILE A 1 78 ? 8.906 -26.094 1.298 1 96.75 78 ILE A N 1
ATOM 629 C CA . ILE A 1 78 ? 10.023 -26.703 0.582 1 96.75 78 ILE A CA 1
ATOM 630 C C . ILE A 1 78 ? 10.711 -25.656 -0.29 1 96.75 78 ILE A C 1
ATOM 632 O O . ILE A 1 78 ? 11.938 -25.531 -0.271 1 96.75 78 ILE A O 1
ATOM 636 N N . PHE A 1 79 ? 9.945 -24.922 -0.971 1 96.12 79 PHE A N 1
ATOM 637 C CA . PHE A 1 79 ? 10.523 -23.922 -1.863 1 96.12 79 PHE A CA 1
ATOM 638 C C . PHE A 1 79 ? 11.07 -22.75 -1.072 1 96.12 79 PHE A C 1
ATOM 640 O O . PHE A 1 79 ? 12.039 -22.109 -1.489 1 96.12 79 PHE A O 1
ATOM 647 N N . VAL A 1 80 ? 10.445 -22.453 0.06 1 95.06 80 VAL A N 1
ATOM 648 C CA . VAL A 1 80 ? 10.992 -21.422 0.928 1 95.06 80 VAL A CA 1
ATOM 649 C C . VAL A 1 80 ? 12.367 -21.828 1.431 1 95.06 80 VAL A C 1
ATOM 651 O O . VAL A 1 80 ? 13.289 -21.016 1.479 1 95.06 80 VAL A O 1
ATOM 654 N N . LEU A 1 81 ? 12.453 -23.062 1.796 1 96 81 LEU A N 1
ATOM 655 C CA . LEU A 1 81 ? 13.734 -23.594 2.25 1 96 81 LEU A CA 1
ATOM 656 C C . LEU A 1 81 ? 14.781 -23.516 1.14 1 96 81 LEU A C 1
ATOM 658 O O . LEU A 1 81 ? 15.93 -23.141 1.381 1 96 81 LEU A O 1
ATOM 662 N N . LEU A 1 82 ? 14.375 -23.906 -0.016 1 95.12 82 LEU A N 1
ATOM 663 C CA . LEU A 1 82 ? 15.273 -23.812 -1.166 1 95.12 82 LEU A CA 1
ATOM 664 C C . LEU A 1 82 ? 15.695 -22.375 -1.408 1 95.12 82 LEU A C 1
ATOM 666 O O . LEU A 1 82 ? 16.859 -22.094 -1.662 1 95.12 82 LEU A O 1
ATOM 670 N N . GLY A 1 83 ? 14.773 -21.531 -1.316 1 95 83 GLY A N 1
ATOM 671 C CA . GLY A 1 83 ? 15.078 -20.109 -1.464 1 95 83 GLY A CA 1
ATOM 672 C C . GLY A 1 83 ? 16.031 -19.594 -0.399 1 95 83 GLY A C 1
ATOM 673 O O . GLY A 1 83 ? 16.922 -18.797 -0.689 1 95 83 GLY A O 1
ATOM 674 N N . TYR A 1 84 ? 15.797 -20.062 0.76 1 94 84 TYR A N 1
ATOM 675 C CA . TYR A 1 84 ? 16.641 -19.656 1.872 1 94 84 TYR A CA 1
ATOM 676 C C . TYR A 1 84 ? 18.078 -20.109 1.66 1 94 84 TYR A C 1
ATOM 678 O O . TYR A 1 84 ? 19.031 -19.359 1.915 1 94 84 TYR A O 1
ATOM 686 N N . ILE A 1 85 ? 18.219 -21.219 1.211 1 94.44 85 ILE A N 1
ATOM 687 C CA . ILE A 1 85 ? 19.547 -21.766 0.918 1 94.44 85 ILE A CA 1
ATOM 688 C C . ILE A 1 85 ? 20.219 -20.922 -0.166 1 94.44 85 ILE A C 1
ATOM 690 O O . ILE A 1 85 ? 21.391 -20.578 -0.05 1 94.44 85 ILE A O 1
ATOM 694 N N . LEU A 1 86 ? 19.453 -20.625 -1.178 1 92.88 86 LEU A N 1
ATOM 695 C CA . LEU A 1 86 ? 19.984 -19.812 -2.26 1 92.88 86 LEU A CA 1
ATOM 696 C C . LEU A 1 86 ? 20.328 -18.406 -1.763 1 92.88 86 LEU A C 1
ATOM 698 O O . LEU A 1 86 ? 21.297 -17.797 -2.234 1 92.88 86 LEU A O 1
ATOM 702 N N . TYR A 1 87 ? 19.672 -17.953 -0.828 1 91.25 87 TYR A N 1
ATOM 703 C CA . TYR A 1 87 ? 19.938 -16.641 -0.24 1 91.25 87 TYR A CA 1
ATOM 704 C C . TYR A 1 87 ? 21.25 -16.672 0.539 1 91.25 87 TYR A C 1
ATOM 706 O O . TYR A 1 87 ? 22.047 -15.727 0.445 1 91.25 87 TYR A O 1
ATOM 714 N N . LEU A 1 88 ? 21.5 -17.672 1.293 1 89.19 88 LEU A N 1
ATOM 715 C CA . LEU A 1 88 ? 22.75 -17.828 2.021 1 89.19 88 LEU A CA 1
ATOM 716 C C . LEU A 1 88 ? 23.922 -17.922 1.06 1 89.19 88 LEU A C 1
ATOM 718 O O . LEU A 1 88 ? 25 -17.359 1.322 1 89.19 88 LEU A O 1
ATOM 722 N N . ASP A 1 89 ? 23.672 -18.625 -0.031 1 87.38 89 ASP A N 1
ATOM 723 C CA . ASP A 1 89 ? 24.688 -18.719 -1.07 1 87.38 89 ASP A CA 1
ATOM 724 C C . ASP A 1 89 ? 25.016 -17.328 -1.627 1 87.38 89 ASP A C 1
ATOM 726 O O . ASP A 1 89 ? 26.188 -17.031 -1.918 1 87.38 89 ASP A O 1
ATOM 730 N N . PHE A 1 90 ? 23.969 -16.547 -1.73 1 87.56 90 PHE A N 1
ATOM 731 C CA . PHE A 1 90 ? 24.156 -15.188 -2.236 1 87.56 90 PHE A CA 1
ATOM 732 C C . PHE A 1 90 ? 25 -14.359 -1.271 1 87.56 90 PHE A C 1
ATOM 734 O O . PHE A 1 90 ? 25.891 -13.617 -1.693 1 87.56 90 PHE A O 1
ATOM 741 N N . LEU A 1 91 ? 24.75 -14.492 0.025 1 84.31 91 LEU A N 1
ATOM 742 C CA . LEU A 1 91 ? 25.516 -13.773 1.041 1 84.31 91 LEU A CA 1
ATOM 743 C C . LEU A 1 91 ? 26.969 -14.219 1.053 1 84.31 91 LEU A C 1
ATOM 745 O O . LEU A 1 91 ? 27.875 -13.391 1.213 1 84.31 91 LEU A O 1
ATOM 749 N N . PHE A 1 92 ? 27.078 -15.438 0.878 1 83 92 PHE A N 1
ATOM 750 C CA . PHE A 1 92 ? 28.422 -15.992 0.843 1 83 92 PHE A CA 1
ATOM 751 C C . PHE A 1 92 ? 29.188 -15.508 -0.387 1 83 92 PHE A C 1
ATOM 753 O O . PHE A 1 92 ? 30.359 -15.164 -0.302 1 83 92 PHE A O 1
ATOM 760 N N . LEU A 1 93 ? 28.531 -15.5 -1.54 1 81.88 93 LEU A N 1
ATOM 761 C CA . LEU A 1 93 ? 29.141 -15.102 -2.801 1 81.88 93 LEU A CA 1
ATOM 762 C C . LEU A 1 93 ? 29.531 -13.625 -2.775 1 81.88 93 LEU A C 1
ATOM 764 O O . LEU A 1 93 ? 30.562 -13.234 -3.324 1 81.88 93 LEU A O 1
ATOM 768 N N . THR A 1 94 ? 28.766 -12.867 -2.188 1 79.38 94 THR A N 1
ATOM 769 C CA . THR A 1 94 ? 29 -11.43 -2.186 1 79.38 94 THR A CA 1
ATOM 770 C C . THR A 1 94 ? 30.047 -11.062 -1.129 1 79.38 94 THR A C 1
ATOM 772 O O . THR A 1 94 ? 30.688 -10.016 -1.229 1 79.38 94 THR A O 1
ATOM 775 N N . SER A 1 95 ? 30.078 -11.758 -0.168 1 75.12 95 SER A N 1
ATOM 776 C CA . SER A 1 95 ? 31.094 -11.516 0.853 1 75.12 95 SER A CA 1
ATOM 777 C C . SER A 1 95 ? 32.469 -11.953 0.373 1 75.12 95 SER A C 1
ATOM 779 O O . SER A 1 95 ? 33.5 -11.461 0.865 1 75.12 95 SER A O 1
ATOM 781 N N . ALA A 1 96 ? 32.469 -12.867 -0.59 1 67 96 ALA A N 1
ATOM 782 C CA . ALA A 1 96 ? 33.75 -13.367 -1.051 1 67 96 ALA A CA 1
ATOM 783 C C . ALA A 1 96 ? 34.312 -12.508 -2.188 1 67 96 ALA A C 1
ATOM 785 O O . ALA A 1 96 ? 33.562 -12.102 -3.082 1 67 96 ALA A O 1
ATOM 786 N N . ALA A 1 97 ? 35.094 -11.586 -2.068 1 60.72 97 ALA A N 1
ATOM 787 C CA . ALA A 1 97 ? 35.75 -10.602 -2.926 1 60.72 97 ALA A CA 1
ATOM 788 C C . ALA A 1 97 ? 35.844 -11.102 -4.367 1 60.72 97 ALA A C 1
ATOM 790 O O . ALA A 1 97 ? 35.312 -10.461 -5.277 1 60.72 97 ALA A O 1
ATOM 791 N N . ASN A 1 98 ? 36.906 -11.625 -4.922 1 58.5 98 ASN A N 1
ATOM 792 C CA . ASN A 1 98 ? 37.406 -11.859 -6.277 1 58.5 98 ASN A CA 1
ATOM 793 C C . ASN A 1 98 ? 36.656 -13.008 -6.949 1 58.5 98 ASN A C 1
ATOM 795 O O . ASN A 1 98 ? 36.312 -12.922 -8.125 1 58.5 98 ASN A O 1
ATOM 799 N N . ALA A 1 99 ? 36.688 -14.07 -6.402 1 56.19 99 ALA A N 1
ATOM 800 C CA . ALA A 1 99 ? 36.219 -15.328 -6.988 1 56.19 99 ALA A CA 1
ATOM 801 C C . ALA A 1 99 ? 34.719 -15.336 -7.164 1 56.19 99 ALA A C 1
ATOM 803 O O . ALA A 1 99 ? 34.156 -16.141 -7.922 1 56.19 99 ALA A O 1
ATOM 804 N N . ALA A 1 100 ? 34.062 -14.312 -6.582 1 62.28 100 ALA A N 1
ATOM 805 C CA . ALA A 1 100 ? 32.594 -14.25 -6.406 1 62.28 100 ALA A CA 1
ATOM 806 C C . ALA A 1 100 ? 31.906 -13.945 -7.727 1 62.28 100 ALA A C 1
ATOM 808 O O . ALA A 1 100 ? 30.812 -14.453 -7.988 1 62.28 100 ALA A O 1
ATOM 809 N N . LEU A 1 101 ? 32.781 -13.344 -8.547 1 62.62 101 LEU A N 1
ATOM 810 C CA . LEU A 1 101 ? 32.156 -12.977 -9.82 1 62.62 101 LEU A CA 1
ATOM 811 C C . LEU A 1 101 ? 31.922 -14.211 -10.672 1 62.62 101 LEU A C 1
ATOM 813 O O . LEU A 1 101 ? 30.891 -14.312 -11.352 1 62.62 101 LEU A O 1
ATOM 817 N N . TYR A 1 102 ? 32.969 -15.141 -10.594 1 69.69 102 TYR A N 1
ATOM 818 C CA . TYR A 1 102 ? 32.875 -16.312 -11.453 1 69.69 102 TYR A CA 1
ATOM 819 C C . TYR A 1 102 ? 31.688 -17.172 -11.039 1 69.69 102 TYR A C 1
ATOM 821 O O . TYR A 1 102 ? 31.094 -17.875 -11.867 1 69.69 102 TYR A O 1
ATOM 829 N N . PHE A 1 103 ? 31.344 -17.094 -9.859 1 81 103 PHE A N 1
ATOM 830 C CA . PHE A 1 103 ? 30.281 -17.953 -9.367 1 81 103 PHE A CA 1
ATOM 831 C C . PHE A 1 103 ? 28.938 -17.266 -9.438 1 81 103 PHE A C 1
ATOM 833 O O . PHE A 1 103 ? 27.891 -17.859 -9.141 1 81 103 PHE A O 1
ATOM 840 N N . THR A 1 104 ? 29.062 -16.062 -9.984 1 81.81 104 THR A N 1
ATOM 841 C CA . THR A 1 104 ? 27.828 -15.289 -10.07 1 81.81 104 THR A CA 1
ATOM 842 C C . THR A 1 104 ? 26.922 -15.836 -11.164 1 81.81 104 THR A C 1
ATOM 844 O O . THR A 1 104 ? 25.703 -15.969 -10.953 1 81.81 104 THR A O 1
ATOM 847 N N . ILE A 1 105 ? 27.547 -16.188 -12.242 1 83.94 105 ILE A N 1
ATOM 848 C CA . ILE A 1 105 ? 26.766 -16.641 -13.391 1 83.94 105 ILE A CA 1
ATOM 849 C C . ILE A 1 105 ? 26.062 -17.953 -13.055 1 83.94 105 ILE A C 1
ATOM 851 O O . ILE A 1 105 ? 24.844 -18.062 -13.188 1 83.94 105 ILE A O 1
ATOM 855 N N . PRO A 1 106 ? 26.797 -18.969 -12.578 1 86.94 106 PRO A N 1
ATOM 856 C CA . PRO A 1 106 ? 26.109 -20.203 -12.195 1 86.94 106 PRO A CA 1
ATOM 857 C C . PRO A 1 106 ? 25.016 -19.969 -11.148 1 86.94 106 PRO A C 1
ATOM 859 O O . PRO A 1 106 ? 23.969 -20.625 -11.188 1 86.94 106 PRO A O 1
ATOM 862 N N . TYR A 1 107 ? 25.281 -19.156 -10.234 1 90 107 TYR A N 1
ATOM 863 C CA . TYR A 1 107 ? 24.312 -18.859 -9.195 1 90 107 TYR A CA 1
ATOM 864 C C . TYR A 1 107 ? 23.016 -18.312 -9.805 1 90 107 TYR A C 1
ATOM 866 O O . TYR A 1 107 ? 21.922 -18.703 -9.406 1 90 107 TYR A O 1
ATOM 874 N N . LEU A 1 108 ? 23.188 -17.453 -10.758 1 88.88 108 LEU A N 1
ATOM 875 C CA . LEU A 1 108 ? 22.031 -16.828 -11.391 1 88.88 108 LEU A CA 1
ATOM 876 C C . LEU A 1 108 ? 21.219 -17.875 -12.156 1 88.88 108 LEU A C 1
ATOM 878 O O . LEU A 1 108 ? 19.984 -17.812 -12.164 1 88.88 108 LEU A O 1
ATOM 882 N N . ILE A 1 109 ? 21.891 -18.734 -12.727 1 90.25 109 ILE A N 1
ATOM 883 C CA . ILE A 1 109 ? 21.234 -19.781 -13.5 1 90.25 109 ILE A CA 1
ATOM 884 C C . ILE A 1 109 ? 20.422 -20.672 -12.562 1 90.25 109 ILE A C 1
ATOM 886 O O . ILE A 1 109 ? 19.234 -20.938 -12.797 1 90.25 109 ILE A O 1
ATOM 890 N N . VAL A 1 110 ? 21.094 -21.125 -11.492 1 92.44 110 VAL A N 1
ATOM 891 C CA . VAL A 1 110 ? 20.438 -22.016 -10.531 1 92.44 110 VAL A CA 1
ATOM 892 C C . VAL A 1 110 ? 19.25 -21.312 -9.906 1 92.44 110 VAL A C 1
ATOM 894 O O . VAL A 1 110 ? 18.172 -21.922 -9.742 1 92.44 110 VAL A O 1
ATOM 897 N N . THR A 1 111 ? 19.469 -20.094 -9.586 1 93.5 111 THR A N 1
ATOM 898 C CA . THR A 1 111 ? 18.391 -19.344 -8.945 1 93.5 111 THR A CA 1
ATOM 899 C C . THR A 1 111 ? 17.234 -19.125 -9.914 1 93.5 111 THR A C 1
ATOM 901 O O . THR A 1 111 ? 16.062 -19.203 -9.516 1 93.5 111 THR A O 1
ATOM 904 N N . SER A 1 112 ? 17.531 -18.875 -11.148 1 93.19 112 SER A N 1
ATOM 905 C CA . SER A 1 112 ? 16.484 -18.688 -12.156 1 93.19 112 SER A CA 1
ATOM 906 C C . SER A 1 112 ? 15.68 -19.969 -12.367 1 93.19 112 SER A C 1
ATOM 908 O O . SER A 1 112 ? 14.461 -19.922 -12.508 1 93.19 112 SER A O 1
ATOM 910 N N . ILE A 1 113 ? 16.375 -21.031 -12.352 1 94.31 113 ILE A N 1
ATOM 911 C CA . ILE A 1 113 ? 15.75 -22.328 -12.523 1 94.31 113 ILE A CA 1
ATOM 912 C C . ILE A 1 113 ? 14.836 -22.625 -11.328 1 94.31 113 ILE A C 1
ATOM 914 O O . ILE A 1 113 ? 13.672 -23 -11.508 1 94.31 113 ILE A O 1
ATOM 918 N N . ALA A 1 114 ? 15.414 -22.422 -10.18 1 95.12 114 ALA A N 1
ATOM 919 C CA . ALA A 1 114 ? 14.648 -22.672 -8.961 1 95.12 114 ALA A CA 1
ATOM 920 C C . ALA A 1 114 ? 13.406 -21.781 -8.898 1 95.12 114 ALA A C 1
ATOM 922 O O . ALA A 1 114 ? 12.328 -22.234 -8.531 1 95.12 114 ALA A O 1
ATOM 923 N N . PHE A 1 115 ? 13.562 -20.562 -9.305 1 96 115 PHE A N 1
ATOM 924 C CA . PHE A 1 115 ? 12.453 -19.609 -9.289 1 96 115 PHE A CA 1
ATOM 925 C C . PHE A 1 115 ? 11.383 -20.016 -10.289 1 96 115 PHE A C 1
ATOM 927 O O . PHE A 1 115 ? 10.195 -20.016 -9.969 1 96 115 PHE A O 1
ATOM 934 N N . SER A 1 116 ? 11.773 -20.328 -11.445 1 95.88 116 SER A N 1
ATOM 935 C CA . SER A 1 116 ? 10.828 -20.75 -12.484 1 95.88 116 SER A CA 1
ATOM 936 C C . SER A 1 116 ? 10.086 -22.016 -12.078 1 95.88 116 SER A C 1
ATOM 938 O O . SER A 1 116 ? 8.875 -22.125 -12.305 1 95.88 116 SER A O 1
ATOM 940 N N . ALA A 1 117 ? 10.859 -22.938 -11.523 1 96.38 117 ALA A N 1
ATOM 941 C CA . ALA A 1 117 ? 10.242 -24.172 -11.055 1 96.38 117 ALA A CA 1
ATOM 942 C C . ALA A 1 117 ? 9.195 -23.891 -9.984 1 96.38 117 ALA A C 1
ATOM 944 O O . ALA A 1 117 ? 8.133 -24.516 -9.969 1 96.38 117 ALA A O 1
ATOM 945 N N . SER A 1 118 ? 9.531 -23.016 -9.125 1 96.75 118 SER A N 1
ATOM 946 C CA . SER A 1 118 ? 8.609 -22.672 -8.055 1 96.75 118 SER A CA 1
ATOM 947 C C . SER A 1 118 ? 7.316 -22.078 -8.609 1 96.75 118 SER A C 1
ATOM 949 O O . SER A 1 118 ? 6.238 -22.266 -8.039 1 96.75 118 SER A O 1
ATOM 951 N N . LEU A 1 119 ? 7.332 -21.375 -9.711 1 97 119 LEU A N 1
ATOM 952 C CA . LEU A 1 119 ? 6.16 -20.781 -10.336 1 97 119 LEU A CA 1
ATOM 953 C C . LEU A 1 119 ? 5.227 -21.844 -10.891 1 97 119 LEU A C 1
ATOM 955 O O . LEU A 1 119 ? 4.008 -21.656 -10.922 1 97 119 LEU A O 1
ATOM 959 N N . TYR A 1 120 ? 5.805 -22.953 -11.227 1 97.38 120 TYR A N 1
ATOM 960 C CA . TYR A 1 120 ? 5.016 -24.047 -11.781 1 97.38 120 TYR A CA 1
ATOM 961 C C . TYR A 1 120 ? 4.426 -24.906 -10.672 1 97.38 120 TYR A C 1
ATOM 963 O O . TYR A 1 120 ? 3.477 -25.656 -10.891 1 97.38 120 TYR A O 1
ATOM 971 N N . ALA A 1 121 ? 5.016 -24.812 -9.531 1 97.19 121 ALA A N 1
ATOM 972 C CA . ALA A 1 121 ? 4.711 -25.766 -8.461 1 97.19 121 ALA A CA 1
ATOM 973 C C . ALA A 1 121 ? 3.252 -25.641 -8.023 1 97.19 121 ALA A C 1
ATOM 975 O O . ALA A 1 121 ? 2.521 -26.625 -7.984 1 97.19 121 ALA A O 1
ATOM 976 N N . PHE A 1 122 ? 2.809 -24.453 -7.816 1 97.19 122 PHE A N 1
ATOM 977 C CA . PHE A 1 122 ? 1.468 -24.266 -7.273 1 97.19 122 PHE A CA 1
ATOM 978 C C . PHE A 1 122 ? 0.413 -24.5 -8.352 1 97.19 122 PHE A C 1
ATOM 980 O O . PHE A 1 122 ? -0.613 -25.125 -8.102 1 97.19 122 PHE A O 1
ATOM 987 N N . PRO A 1 123 ? 0.659 -24 -9.539 1 97.44 123 PRO A N 1
ATOM 988 C CA . PRO A 1 123 ? -0.267 -24.359 -10.609 1 97.44 123 PRO A CA 1
ATOM 989 C C . PRO A 1 123 ? -0.387 -25.875 -10.797 1 97.44 123 PRO A C 1
ATOM 991 O O . PRO A 1 123 ? -1.475 -26.375 -11.086 1 97.44 123 PRO A O 1
ATOM 994 N N . MET A 1 124 ? 0.698 -26.531 -10.609 1 96.94 124 MET A N 1
ATOM 995 C CA . MET A 1 124 ? 0.689 -27.984 -10.734 1 96.94 124 MET A CA 1
ATOM 996 C C . MET A 1 124 ? -0.116 -28.625 -9.609 1 96.94 124 MET A C 1
ATOM 998 O O . MET A 1 124 ? -0.804 -29.625 -9.82 1 96.94 124 MET A O 1
ATOM 1002 N N . LEU A 1 125 ? 0.034 -28.094 -8.484 1 96.44 125 LEU A N 1
ATOM 1003 C CA . LEU A 1 125 ? -0.72 -28.609 -7.34 1 96.44 125 LEU A CA 1
ATOM 1004 C C . LEU A 1 125 ? -2.221 -28.516 -7.598 1 96.44 125 LEU A C 1
ATOM 1006 O O . LEU A 1 125 ? -2.977 -29.406 -7.188 1 96.44 125 LEU A O 1
ATOM 1010 N N . VAL A 1 126 ? -2.631 -27.484 -8.305 1 94.88 126 VAL A N 1
ATOM 1011 C CA . VAL A 1 126 ? -4.035 -27.219 -8.609 1 94.88 126 VAL A CA 1
ATOM 1012 C C . VAL A 1 126 ? -4.484 -28.094 -9.781 1 94.88 126 VAL A C 1
ATOM 1014 O O . VAL A 1 126 ? -5.625 -28.562 -9.812 1 94.88 126 VAL A O 1
ATOM 1017 N N . HIS A 1 127 ? -3.656 -28.328 -10.695 1 93.38 127 HIS A N 1
ATOM 1018 C CA . HIS A 1 127 ? -4.004 -29 -11.938 1 93.38 127 HIS A CA 1
ATOM 1019 C C . HIS A 1 127 ? -3.924 -30.516 -11.797 1 93.38 127 HIS A C 1
ATOM 1021 O O . HIS A 1 127 ? -4.758 -31.234 -12.336 1 93.38 127 HIS A O 1
ATOM 1027 N N . TYR A 1 128 ? -2.9 -30.922 -11.023 1 92.38 128 TYR A N 1
ATOM 1028 C CA . TYR A 1 128 ? -2.664 -32.344 -10.883 1 92.38 128 TYR A CA 1
ATOM 1029 C C . TYR A 1 128 ? -2.977 -32.812 -9.469 1 92.38 128 TYR A C 1
ATOM 1031 O O . TYR A 1 128 ? -2.92 -32.031 -8.523 1 92.38 128 TYR A O 1
ATOM 1039 N N . ASP A 1 129 ? -3.33 -34.031 -9.375 1 90.56 129 ASP A N 1
ATOM 1040 C CA . ASP A 1 129 ? -3.488 -34.688 -8.086 1 90.56 129 ASP A CA 1
ATOM 1041 C C . ASP A 1 129 ? -2.205 -35.406 -7.668 1 90.56 129 ASP A C 1
ATOM 1043 O O . ASP A 1 129 ? -2.1 -36.625 -7.797 1 90.56 129 ASP A O 1
ATOM 1047 N N . MET A 1 130 ? -1.228 -34.719 -7.246 1 91.75 130 MET A N 1
ATOM 1048 C CA . MET A 1 130 ? 0.088 -35.25 -6.895 1 91.75 130 MET A CA 1
ATOM 1049 C C . MET A 1 130 ? 0.507 -34.781 -5.504 1 91.75 130 MET A C 1
ATOM 1051 O O . MET A 1 130 ? -0.018 -33.781 -4.992 1 91.75 130 MET A O 1
ATOM 1055 N N . LYS A 1 131 ? 1.357 -35.5 -4.973 1 93.75 131 LYS A N 1
ATOM 1056 C CA . LYS A 1 131 ? 1.932 -35.125 -3.68 1 93.75 131 LYS A CA 1
ATOM 1057 C C . LYS A 1 131 ? 2.938 -34 -3.826 1 93.75 131 LYS A C 1
ATOM 1059 O O . LYS A 1 131 ? 3.596 -33.875 -4.863 1 93.75 131 LYS A O 1
ATOM 1064 N N . PRO A 1 132 ? 3.031 -33.219 -2.76 1 95.38 132 PRO A N 1
ATOM 1065 C CA . PRO A 1 132 ? 3.908 -32.062 -2.832 1 95.38 132 PRO A CA 1
ATOM 1066 C C . PRO A 1 132 ? 5.336 -32.406 -3.24 1 95.38 132 PRO A C 1
ATOM 1068 O O . PRO A 1 132 ? 5.949 -31.703 -4.039 1 95.38 132 PRO A O 1
ATOM 1071 N N . PHE A 1 133 ? 5.844 -33.5 -2.807 1 94.69 133 PHE A N 1
ATOM 1072 C CA . PHE A 1 133 ? 7.223 -33.875 -3.1 1 94.69 133 PHE A CA 1
ATOM 1073 C C . PHE A 1 133 ? 7.383 -34.25 -4.566 1 94.69 133 PHE A C 1
ATOM 1075 O O . PHE A 1 133 ? 8.422 -33.969 -5.172 1 94.69 133 PHE A O 1
ATOM 1082 N N . GLN A 1 134 ? 6.402 -34.875 -5.145 1 95.75 134 GLN A N 1
ATOM 1083 C CA . GLN A 1 134 ? 6.402 -35.188 -6.562 1 95.75 134 GLN A CA 1
ATOM 1084 C C . GLN A 1 134 ? 6.32 -33.938 -7.426 1 95.75 134 GLN A C 1
ATOM 1086 O O . GLN A 1 134 ? 6.934 -33.875 -8.492 1 95.75 134 GLN A O 1
ATOM 1091 N N . ILE A 1 135 ? 5.645 -33.031 -6.879 1 97 135 ILE A N 1
ATOM 1092 C CA . ILE A 1 135 ? 5.445 -31.797 -7.621 1 97 135 ILE A CA 1
ATOM 1093 C C . ILE A 1 135 ? 6.77 -31.047 -7.738 1 97 135 ILE A C 1
ATOM 1095 O O . ILE A 1 135 ? 7.055 -30.438 -8.773 1 97 135 ILE A O 1
ATOM 1099 N N . VAL A 1 136 ? 7.535 -31.109 -6.684 1 96.25 136 VAL A N 1
ATOM 1100 C CA . VAL A 1 136 ? 8.812 -30.406 -6.691 1 96.25 136 VAL A CA 1
ATOM 1101 C C . VAL A 1 136 ? 9.672 -30.922 -7.848 1 96.25 136 VAL A C 1
ATOM 1103 O O . VAL A 1 136 ? 10.188 -30.141 -8.648 1 96.25 136 VAL A O 1
ATOM 1106 N N . LYS A 1 137 ? 9.766 -32.156 -7.969 1 94.88 137 LYS A N 1
ATOM 1107 C CA . LYS A 1 137 ? 10.555 -32.781 -9.039 1 94.88 137 LYS A CA 1
ATOM 1108 C C . LYS A 1 137 ? 9.922 -32.5 -10.406 1 94.88 137 LYS A C 1
ATOM 1110 O O . LYS A 1 137 ? 10.625 -32.156 -11.352 1 94.88 137 LYS A O 1
ATOM 1115 N N . ARG A 1 138 ? 8.664 -32.625 -10.492 1 95 138 ARG A N 1
ATOM 1116 C CA . ARG A 1 138 ? 7.949 -32.531 -11.766 1 95 138 ARG A CA 1
ATOM 1117 C C . ARG A 1 138 ? 7.918 -31.078 -12.25 1 95 138 ARG A C 1
ATOM 1119 O O . ARG A 1 138 ? 7.879 -30.812 -13.453 1 95 138 ARG A O 1
ATOM 1126 N N . SER A 1 139 ? 7.926 -30.156 -11.281 1 96.81 139 SER A N 1
ATOM 1127 C CA . SER A 1 139 ? 7.926 -28.766 -11.68 1 96.81 139 SER A CA 1
ATOM 1128 C C . SER A 1 139 ? 9.203 -28.391 -12.43 1 96.81 139 SER A C 1
ATOM 1130 O O . SER A 1 139 ? 9.172 -27.609 -13.375 1 96.81 139 SER A O 1
ATOM 1132 N N . PHE A 1 140 ? 10.297 -29.016 -12.07 1 95.62 140 PHE A N 1
ATOM 1133 C CA . PHE A 1 140 ? 11.555 -28.797 -12.781 1 95.62 140 PHE A CA 1
ATOM 1134 C C . PHE A 1 140 ? 11.477 -29.359 -14.195 1 95.62 140 PHE A C 1
ATOM 1136 O O . PHE A 1 140 ? 11.938 -28.734 -15.148 1 95.62 140 PHE A O 1
ATOM 1143 N N . PHE A 1 141 ? 10.844 -30.453 -14.305 1 93.81 141 PHE A N 1
ATOM 1144 C CA . PHE A 1 141 ? 10.719 -31.141 -15.586 1 93.81 141 PHE A CA 1
ATOM 1145 C C . PHE A 1 141 ? 9.852 -30.328 -16.547 1 93.81 141 PHE A C 1
ATOM 1147 O O . PHE A 1 141 ? 10.227 -30.109 -17.703 1 93.81 141 PHE A O 1
ATOM 1154 N N . ILE A 1 142 ? 8.766 -29.859 -16.062 1 94.31 142 ILE A N 1
ATOM 1155 C CA . ILE A 1 142 ? 7.824 -29.141 -16.922 1 94.31 142 ILE A CA 1
ATOM 1156 C C . ILE A 1 142 ? 8.438 -27.828 -17.375 1 94.31 142 ILE A C 1
ATOM 1158 O O . ILE A 1 142 ? 8.281 -27.422 -18.531 1 94.31 142 ILE A O 1
ATOM 1162 N N . MET A 1 143 ? 9.07 -27.188 -16.422 1 95.19 143 MET A N 1
ATOM 1163 C CA . MET A 1 143 ? 9.711 -25.922 -16.766 1 95.19 143 MET A CA 1
ATOM 1164 C C . MET A 1 143 ? 10.734 -26.109 -17.875 1 95.19 143 MET A C 1
ATOM 1166 O O . MET A 1 143 ? 10.828 -25.297 -18.781 1 95.19 143 MET A O 1
ATOM 1170 N N . MET A 1 144 ? 11.523 -27.156 -17.844 1 93.44 144 MET A N 1
ATOM 1171 C CA . MET A 1 144 ? 12.57 -27.438 -18.828 1 93.44 144 MET A CA 1
ATOM 1172 C C . MET A 1 144 ? 11.961 -27.859 -20.156 1 93.44 144 MET A C 1
ATOM 1174 O O . MET A 1 144 ? 12.516 -27.562 -21.219 1 93.44 144 MET A O 1
ATOM 1178 N N . LEU A 1 145 ? 10.812 -28.516 -20.141 1 93.38 145 LEU A N 1
ATOM 1179 C CA . LEU A 1 145 ? 10.164 -29.047 -21.344 1 93.38 145 LEU A CA 1
ATOM 1180 C C . LEU A 1 145 ? 9.43 -27.938 -22.094 1 93.38 145 LEU A C 1
ATOM 1182 O O . LEU A 1 145 ? 9.117 -28.078 -23.266 1 93.38 145 LEU A O 1
ATOM 1186 N N . ASN A 1 146 ? 9.125 -26.859 -21.453 1 95.38 146 ASN A N 1
ATOM 1187 C CA . ASN A 1 146 ? 8.359 -25.781 -22.031 1 95.38 146 ASN A CA 1
ATOM 1188 C C . ASN A 1 146 ? 9.07 -24.438 -21.875 1 95.38 146 ASN A C 1
ATOM 1190 O O . ASN A 1 146 ? 8.547 -23.531 -21.219 1 95.38 146 ASN A O 1
ATOM 1194 N N . PRO A 1 147 ? 10.125 -24.219 -22.531 1 94.12 147 PRO A N 1
ATOM 1195 C CA . PRO A 1 147 ? 10.93 -23 -22.344 1 94.12 147 PRO A CA 1
ATOM 1196 C C . PRO A 1 147 ? 10.195 -21.734 -22.781 1 94.12 147 PRO A C 1
ATOM 1198 O O . PRO A 1 147 ? 10.398 -20.672 -22.188 1 94.12 147 PRO A O 1
ATOM 1201 N N . SER A 1 148 ? 9.414 -21.875 -23.781 1 95.44 148 SER A N 1
ATOM 1202 C CA . SER A 1 148 ? 8.672 -20.703 -24.25 1 95.44 148 SER A CA 1
ATOM 1203 C C . SER A 1 148 ? 7.688 -20.219 -23.188 1 95.44 148 SER A C 1
ATOM 1205 O O . SER A 1 148 ? 7.656 -19.031 -22.859 1 95.44 148 SER A O 1
ATOM 1207 N N . GLN A 1 149 ? 6.918 -21.125 -22.625 1 96.06 149 GLN A N 1
ATOM 1208 C CA . GLN A 1 149 ? 5.953 -20.781 -21.594 1 96.06 149 GLN A CA 1
ATOM 1209 C C . GLN A 1 149 ? 6.66 -20.297 -20.328 1 96.06 149 GLN A C 1
ATOM 1211 O O . GLN A 1 149 ? 6.172 -19.406 -19.641 1 96.06 149 GLN A O 1
ATOM 1216 N N . THR A 1 150 ? 7.754 -20.953 -20.047 1 95.5 150 THR A N 1
ATOM 1217 C CA . THR A 1 150 ? 8.539 -20.562 -18.875 1 95.5 150 THR A CA 1
ATOM 1218 C C . THR A 1 150 ? 9.039 -19.125 -19.016 1 95.5 150 THR A C 1
ATOM 1220 O O . THR A 1 150 ? 8.977 -18.344 -18.062 1 95.5 150 THR A O 1
ATOM 1223 N N . PHE A 1 151 ? 9.469 -18.812 -20.203 1 95.31 151 PHE A N 1
ATOM 1224 C CA . PHE A 1 151 ? 9.945 -17.469 -20.484 1 95.31 151 PHE A CA 1
ATOM 1225 C C . PHE A 1 151 ? 8.828 -16.453 -20.297 1 95.31 151 PHE A C 1
ATOM 1227 O O . PHE A 1 151 ? 9.023 -15.414 -19.656 1 95.31 151 PHE A O 1
ATOM 1234 N N . VAL A 1 152 ? 7.684 -16.734 -20.828 1 93.06 152 VAL A N 1
ATOM 1235 C CA . VAL A 1 152 ? 6.52 -15.859 -20.703 1 93.06 152 VAL A CA 1
ATOM 1236 C C . VAL A 1 152 ? 6.148 -15.695 -19.234 1 93.06 152 VAL A C 1
ATOM 1238 O O . VAL A 1 152 ? 5.852 -14.586 -18.781 1 93.06 152 VAL A O 1
ATOM 1241 N N . MET A 1 153 ? 6.176 -16.781 -18.547 1 95.56 153 MET A N 1
ATOM 1242 C CA . MET A 1 153 ? 5.82 -16.781 -17.125 1 95.56 153 MET A CA 1
ATOM 1243 C C . MET A 1 153 ? 6.801 -15.93 -16.312 1 95.56 153 MET A C 1
ATOM 1245 O O . MET A 1 153 ? 6.395 -15.164 -15.445 1 95.56 153 MET A O 1
ATOM 1249 N N . LEU A 1 154 ? 8.008 -16.094 -16.625 1 94.56 154 LEU A N 1
ATOM 1250 C CA . LEU A 1 154 ? 9.055 -15.375 -15.906 1 94.56 154 LEU A CA 1
ATOM 1251 C C . LEU A 1 154 ? 8.984 -13.883 -16.203 1 94.56 154 LEU A C 1
ATOM 1253 O O . LEU A 1 154 ? 8.977 -13.062 -15.273 1 94.56 154 LEU A O 1
ATOM 1257 N N . VAL A 1 155 ? 8.914 -13.562 -17.453 1 92.25 155 VAL A N 1
ATOM 1258 C CA . VAL A 1 155 ? 8.867 -12.164 -17.875 1 92.25 155 VAL A CA 1
ATOM 1259 C C . VAL A 1 155 ? 7.578 -11.523 -17.375 1 92.25 155 VAL A C 1
ATOM 1261 O O . VAL A 1 155 ? 7.586 -10.375 -16.922 1 92.25 155 VAL A O 1
ATOM 1264 N N . GLY A 1 156 ? 6.535 -12.258 -17.5 1 93.19 156 GLY A N 1
ATOM 1265 C CA . GLY A 1 156 ? 5.254 -11.75 -17.031 1 93.19 156 GLY A CA 1
ATOM 1266 C C . GLY A 1 156 ? 5.227 -11.5 -15.539 1 93.19 156 GLY A C 1
ATOM 1267 O O . GLY A 1 156 ? 4.754 -10.461 -15.086 1 93.19 156 GLY A O 1
ATOM 1268 N N . THR A 1 157 ? 5.68 -12.445 -14.82 1 93.38 157 THR A N 1
ATOM 1269 C CA . THR A 1 157 ? 5.66 -12.328 -13.367 1 93.38 157 THR A CA 1
ATOM 1270 C C . THR A 1 157 ? 6.574 -11.195 -12.906 1 93.38 157 THR A C 1
ATOM 1272 O O . THR A 1 157 ? 6.18 -10.375 -12.078 1 93.38 157 THR A O 1
ATOM 1275 N N . ILE A 1 158 ? 7.734 -11.109 -13.461 1 89.94 158 ILE A N 1
ATOM 1276 C CA . ILE A 1 158 ? 8.68 -10.062 -13.086 1 89.94 158 ILE A CA 1
ATOM 1277 C C . ILE A 1 158 ? 8.172 -8.711 -13.562 1 89.94 158 ILE A C 1
ATOM 1279 O O . ILE A 1 158 ? 8.219 -7.727 -12.82 1 89.94 158 ILE A O 1
ATOM 1283 N N . GLY A 1 159 ? 7.719 -8.688 -14.805 1 89.38 159 GLY A N 1
ATOM 1284 C CA . GLY A 1 159 ? 7.211 -7.449 -15.367 1 89.38 159 GLY A CA 1
ATOM 1285 C C . GLY A 1 159 ? 6.02 -6.891 -14.609 1 89.38 159 GLY A C 1
ATOM 1286 O O . GLY A 1 159 ? 6.055 -5.758 -14.133 1 89.38 159 GLY A O 1
ATOM 1287 N N . VAL A 1 160 ? 4.984 -7.699 -14.469 1 86.06 160 VAL A N 1
ATOM 1288 C CA . VAL A 1 160 ? 3.766 -7.262 -13.789 1 86.06 160 VAL A CA 1
ATOM 1289 C C . VAL A 1 160 ? 4.051 -7.051 -12.305 1 86.06 160 VAL A C 1
ATOM 1291 O O . VAL A 1 160 ? 3.559 -6.094 -11.703 1 86.06 160 VAL A O 1
ATOM 1294 N N . GLY A 1 161 ? 4.809 -7.941 -11.773 1 85.12 161 GLY A N 1
ATOM 1295 C CA . GLY A 1 161 ? 5.207 -7.773 -10.383 1 85.12 161 GLY A CA 1
ATOM 1296 C C . GLY A 1 161 ? 5.926 -6.465 -10.117 1 85.12 161 GLY A C 1
ATOM 1297 O O . GLY A 1 161 ? 5.656 -5.793 -9.125 1 85.12 161 GLY A O 1
ATOM 1298 N N . SER A 1 162 ? 6.805 -6.09 -11.016 1 81.62 162 SER A N 1
ATOM 1299 C CA . SER A 1 162 ? 7.551 -4.848 -10.867 1 81.62 162 SER A CA 1
ATOM 1300 C C . SER A 1 162 ? 6.633 -3.633 -10.977 1 81.62 162 SER A C 1
ATOM 1302 O O . SER A 1 162 ? 6.77 -2.678 -10.211 1 81.62 162 SER A O 1
ATOM 1304 N N . ILE A 1 163 ? 5.773 -3.756 -11.914 1 76.56 163 ILE A N 1
ATOM 1305 C CA . ILE A 1 163 ? 4.824 -2.666 -12.117 1 76.56 163 ILE A CA 1
ATOM 1306 C C . ILE A 1 163 ? 3.98 -2.477 -10.859 1 76.56 163 ILE A C 1
ATOM 1308 O O . ILE A 1 163 ? 3.826 -1.355 -10.375 1 76.56 163 ILE A O 1
ATOM 1312 N N . LEU A 1 164 ? 3.494 -3.533 -10.312 1 75.25 164 LEU A N 1
ATOM 1313 C CA . LEU A 1 164 ? 2.654 -3.488 -9.117 1 75.25 164 LEU A CA 1
ATOM 1314 C C . LEU A 1 164 ? 3.449 -3.004 -7.914 1 75.25 164 LEU A C 1
ATOM 1316 O O . LEU A 1 164 ? 2.947 -2.213 -7.109 1 75.25 164 LEU A O 1
ATOM 1320 N N . TRP A 1 165 ? 4.551 -3.467 -7.926 1 71.25 165 TRP A N 1
ATOM 1321 C CA . TRP A 1 165 ? 5.414 -3.072 -6.812 1 71.25 165 TRP A CA 1
ATOM 1322 C C . TRP A 1 165 ? 5.703 -1.575 -6.855 1 71.25 165 TRP A C 1
ATOM 1324 O O . TRP A 1 165 ? 5.59 -0.887 -5.836 1 71.25 165 TRP A O 1
ATOM 1334 N N . TYR A 1 166 ? 6.113 -1.131 -8.008 1 68.19 166 TYR A N 1
ATOM 1335 C CA . TYR A 1 166 ? 6.422 0.287 -8.164 1 68.19 166 TYR A CA 1
ATOM 1336 C C . TYR A 1 166 ? 5.188 1.145 -7.906 1 68.19 166 TYR A C 1
ATOM 1338 O O . TYR A 1 166 ? 5.266 2.174 -7.234 1 68.19 166 TYR A O 1
ATOM 1346 N N . PHE A 1 167 ? 4.16 0.67 -8.484 1 66.88 167 PHE A N 1
ATOM 1347 C CA . PHE A 1 167 ? 2.912 1.408 -8.312 1 66.88 167 PHE A CA 1
ATOM 1348 C C . PHE A 1 167 ? 2.525 1.478 -6.84 1 66.88 167 PHE A C 1
ATOM 1350 O O . PHE A 1 167 ? 2.145 2.539 -6.344 1 66.88 167 PHE A O 1
ATOM 1357 N N . GLN A 1 168 ? 2.559 0.409 -6.18 1 64.31 168 GLN A N 1
ATOM 1358 C CA . GLN A 1 168 ? 2.246 0.353 -4.754 1 64.31 168 GLN A CA 1
ATOM 1359 C C . GLN A 1 168 ? 3.252 1.158 -3.938 1 64.31 168 GLN A C 1
ATOM 1361 O O . GLN A 1 168 ? 2.877 1.854 -2.992 1 64.31 168 GLN A O 1
ATOM 1366 N N . GLY A 1 169 ? 4.516 0.914 -4.312 1 61.06 169 GLY A N 1
ATOM 1367 C CA . GLY A 1 169 ? 5.559 1.679 -3.65 1 61.06 169 GLY A CA 1
ATOM 1368 C C . GLY A 1 169 ? 5.387 3.178 -3.797 1 61.06 169 GLY A C 1
ATOM 1369 O O . GLY A 1 169 ? 5.477 3.918 -2.816 1 61.06 169 GLY A O 1
ATOM 1370 N N . LEU A 1 170 ? 5.062 3.482 -5.039 1 61.22 170 LEU A N 1
ATOM 1371 C CA . LEU A 1 170 ? 4.883 4.906 -5.305 1 61.22 170 LEU A CA 1
ATOM 1372 C C . LEU A 1 170 ? 3.729 5.469 -4.484 1 61.22 170 LEU A C 1
ATOM 1374 O O . LEU A 1 170 ? 3.824 6.578 -3.947 1 61.22 170 LEU A O 1
ATOM 1378 N N . ALA A 1 171 ? 2.699 4.695 -4.453 1 62.91 171 ALA A N 1
ATOM 1379 C CA . ALA A 1 171 ? 1.53 5.148 -3.705 1 62.91 171 ALA A CA 1
ATOM 1380 C C . ALA A 1 171 ? 1.857 5.305 -2.223 1 62.91 171 ALA A C 1
ATOM 1382 O O . ALA A 1 171 ? 1.498 6.309 -1.604 1 62.91 171 ALA A O 1
ATOM 1383 N N . LEU A 1 172 ? 2.584 4.336 -1.754 1 64 172 LEU A N 1
ATOM 1384 C CA . LEU A 1 172 ? 2.951 4.359 -0.342 1 64 172 LEU A CA 1
ATOM 1385 C C . LEU A 1 172 ? 3.971 5.461 -0.066 1 64 172 LEU A C 1
ATOM 1387 O O . LEU A 1 172 ? 3.918 6.113 0.981 1 64 172 LEU A O 1
ATOM 1391 N N . PHE A 1 173 ? 4.824 5.684 -1.047 1 62.97 173 PHE A N 1
ATOM 1392 C CA . PHE A 1 173 ? 5.945 6.594 -0.837 1 62.97 173 PHE A CA 1
ATOM 1393 C C . PHE A 1 173 ? 5.531 8.039 -1.104 1 62.97 173 PHE A C 1
ATOM 1395 O O . PHE A 1 173 ? 6.207 8.977 -0.676 1 62.97 173 PHE A O 1
ATOM 1402 N N . PHE A 1 174 ? 4.406 8.203 -1.767 1 68.19 174 PHE A N 1
ATOM 1403 C CA . PHE A 1 174 ? 4.035 9.562 -2.129 1 68.19 174 PHE A CA 1
ATOM 1404 C C . PHE A 1 174 ? 2.773 9.992 -1.389 1 68.19 174 PHE A C 1
ATOM 1406 O O . PHE A 1 174 ? 2.426 11.18 -1.38 1 68.19 174 PHE A O 1
ATOM 1413 N N . SER A 1 175 ? 2.16 9.219 -0.583 1 77.06 175 SER A N 1
ATOM 1414 C CA . SER A 1 175 ? 0.795 9.461 -0.126 1 77.06 175 SER A CA 1
ATOM 1415 C C . SER A 1 175 ? 0.754 10.555 0.935 1 77.06 175 SER A C 1
ATOM 1417 O O . SER A 1 175 ? 0.1 11.586 0.749 1 77.06 175 SER A O 1
ATOM 1419 N N . PHE A 1 176 ? 1.658 10.516 1.896 1 84.5 176 PHE A N 1
ATOM 1420 C CA . PHE A 1 176 ? 1.483 11.406 3.031 1 84.5 176 PHE A CA 1
ATOM 1421 C C . PHE A 1 176 ? 2.033 12.797 2.719 1 84.5 176 PHE A C 1
ATOM 1423 O O . PHE A 1 176 ? 1.521 13.797 3.217 1 84.5 176 PHE A O 1
ATOM 1430 N N . SER A 1 177 ? 3.057 12.875 1.788 1 89.25 177 SER A N 1
ATOM 1431 C CA . SER A 1 177 ? 3.625 14.164 1.415 1 89.25 177 SER A CA 1
ATOM 1432 C C . SER A 1 177 ? 2.621 15.008 0.634 1 89.25 177 SER A C 1
ATOM 1434 O O . SER A 1 177 ? 2.545 16.219 0.821 1 89.25 177 SER A O 1
ATOM 1436 N N . ILE A 1 178 ? 1.861 14.383 -0.151 1 88.38 178 ILE A N 1
ATOM 1437 C CA . ILE A 1 178 ? 0.857 15.094 -0.938 1 88.38 178 ILE A CA 1
ATOM 1438 C C . ILE A 1 178 ? -0.237 15.625 -0.017 1 88.38 178 ILE A C 1
ATOM 1440 O O . ILE A 1 178 ? -0.645 16.781 -0.134 1 88.38 178 ILE A O 1
ATOM 1444 N N . VAL A 1 179 ? -0.666 14.805 0.911 1 90.88 179 VAL A N 1
ATOM 1445 C CA . VAL A 1 179 ? -1.687 15.234 1.862 1 90.88 179 VAL A CA 1
ATOM 1446 C C . VAL A 1 179 ? -1.154 16.391 2.709 1 90.88 179 VAL A C 1
ATOM 1448 O O . VAL A 1 179 ? -1.859 17.375 2.943 1 90.88 179 VAL A O 1
ATOM 1451 N N . ALA A 1 180 ? 0.058 16.25 3.117 1 94 180 ALA A N 1
ATOM 1452 C CA . ALA A 1 180 ? 0.685 17.297 3.924 1 94 180 ALA A CA 1
ATOM 1453 C C . ALA A 1 180 ? 0.705 18.625 3.18 1 94 180 ALA A C 1
ATOM 1455 O O . ALA A 1 180 ? 0.455 19.672 3.77 1 94 180 ALA A O 1
ATOM 1456 N N . LEU A 1 181 ? 0.988 18.578 1.929 1 92.5 181 LEU A N 1
ATOM 1457 C CA . LEU A 1 181 ? 1.023 19.781 1.117 1 92.5 181 LEU A CA 1
ATOM 1458 C C . LEU A 1 181 ? -0.364 20.406 1.008 1 92.5 181 LEU A C 1
ATOM 1460 O O . LEU A 1 181 ? -0.511 21.625 1.101 1 92.5 181 LEU A O 1
ATOM 1464 N N . ILE A 1 182 ? -1.359 19.594 0.883 1 92.31 182 ILE A N 1
ATOM 1465 C CA . ILE A 1 182 ? -2.74 20.047 0.723 1 92.31 182 ILE A CA 1
ATOM 1466 C C . ILE A 1 182 ? -3.238 20.656 2.025 1 92.31 182 ILE A C 1
ATOM 1468 O O . ILE A 1 182 ? -4.059 21.578 2.008 1 92.31 182 ILE A O 1
ATOM 1472 N N . VAL A 1 183 ? -2.691 20.203 3.096 1 95.5 183 VAL A N 1
ATOM 1473 C CA . VAL A 1 183 ? -3.07 20.734 4.402 1 95.5 183 VAL A CA 1
ATOM 1474 C C . VAL A 1 183 ? -2.301 22.031 4.68 1 95.5 183 VAL A C 1
ATOM 1476 O O . VAL A 1 183 ? -2.885 23.016 5.121 1 95.5 183 VAL A O 1
ATOM 1479 N N . MET A 1 184 ? -1.023 22.062 4.309 1 96 184 MET A N 1
ATOM 1480 C CA . MET A 1 184 ? -0.155 23.172 4.691 1 96 184 MET A CA 1
ATOM 1481 C C . MET A 1 184 ? -0.452 24.406 3.85 1 96 184 MET A C 1
ATOM 1483 O O . MET A 1 184 ? -0.343 25.531 4.336 1 96 184 MET A O 1
ATOM 1487 N N . MET A 1 185 ? -0.845 24.219 2.676 1 94.88 185 MET A N 1
ATOM 1488 C CA . MET A 1 185 ? -1.04 25.359 1.772 1 94.88 185 MET A CA 1
ATOM 1489 C C . MET A 1 185 ? -2.182 26.25 2.252 1 94.88 185 MET A C 1
ATOM 1491 O O . MET A 1 185 ? -1.988 27.438 2.488 1 94.88 185 MET A O 1
ATOM 1495 N N . PRO A 1 186 ? -3.35 25.656 2.432 1 95.81 186 PRO A N 1
ATOM 1496 C CA . PRO A 1 186 ? -4.414 26.516 2.961 1 95.81 186 PRO A CA 1
ATOM 1497 C C . PRO A 1 186 ? -4.141 26.969 4.391 1 95.81 186 PRO A C 1
ATOM 1499 O O . PRO A 1 186 ? -4.555 28.078 4.777 1 95.81 186 PRO A O 1
ATOM 1502 N N . ALA A 1 187 ? -3.496 26.203 5.215 1 96.62 187 ALA A N 1
ATOM 1503 C CA . ALA A 1 187 ? -3.143 26.609 6.57 1 96.62 187 ALA A CA 1
ATOM 1504 C C . ALA A 1 187 ? -2.242 27.844 6.559 1 96.62 187 ALA A C 1
ATOM 1506 O O . ALA A 1 187 ? -2.473 28.797 7.301 1 96.62 187 ALA A O 1
ATOM 1507 N N . ALA A 1 188 ? -1.26 27.844 5.738 1 95.56 188 ALA A N 1
ATOM 1508 C CA . ALA A 1 188 ? -0.339 28.969 5.621 1 95.56 188 ALA A CA 1
ATOM 1509 C C . ALA A 1 188 ? -1.079 30.25 5.219 1 95.56 188 ALA A C 1
ATOM 1511 O O . ALA A 1 188 ? -0.809 31.328 5.75 1 95.56 188 ALA A O 1
ATOM 1512 N N . LYS A 1 189 ? -1.953 30.094 4.301 1 95 189 LYS A N 1
ATOM 1513 C CA . LYS A 1 189 ? -2.76 31.234 3.881 1 95 189 LYS A CA 1
ATOM 1514 C C . LYS A 1 189 ? -3.635 31.734 5.023 1 95 189 LYS A C 1
ATOM 1516 O O . LYS A 1 189 ? -3.807 32.938 5.195 1 95 189 LYS A O 1
ATOM 1521 N N . ALA A 1 190 ? -4.207 30.828 5.777 1 95.5 190 ALA A N 1
ATOM 1522 C CA . ALA A 1 190 ? -5.039 31.188 6.922 1 95.5 190 ALA A CA 1
ATOM 1523 C C . ALA A 1 190 ? -4.23 31.938 7.98 1 95.5 190 ALA A C 1
ATOM 1525 O O . ALA A 1 190 ? -4.715 32.906 8.57 1 95.5 190 ALA A O 1
ATOM 1526 N N . PHE A 1 191 ? -3.016 31.453 8.211 1 95.12 191 PHE A N 1
ATOM 1527 C CA . PHE A 1 191 ? -2.148 32.125 9.172 1 95.12 191 PHE A CA 1
ATOM 1528 C C . PHE A 1 191 ? -1.844 33.531 8.734 1 95.12 191 PHE A C 1
ATOM 1530 O O . PHE A 1 191 ? -1.884 34.469 9.539 1 95.12 191 PHE A O 1
ATOM 1537 N N . GLU A 1 192 ? -1.532 33.688 7.508 1 93 192 GLU A N 1
ATOM 1538 C CA . GLU A 1 192 ? -1.231 35 6.957 1 93 192 GLU A CA 1
ATOM 1539 C C . GLU A 1 192 ? -2.43 35.938 7.082 1 93 192 GLU A C 1
ATOM 1541 O O . GLU A 1 192 ? -2.273 37.094 7.434 1 93 192 GLU A O 1
ATOM 1546 N N . ARG A 1 193 ? -3.566 35.438 6.793 1 92 193 ARG A N 1
ATOM 1547 C CA . ARG A 1 193 ? -4.789 36.219 6.871 1 92 193 ARG A CA 1
ATOM 1548 C C . ARG A 1 193 ? -5.078 36.656 8.305 1 92 193 ARG A C 1
ATOM 1550 O O . ARG A 1 193 ? -5.477 37.781 8.562 1 92 193 ARG A O 1
ATOM 1557 N N . THR A 1 194 ? -4.934 35.719 9.211 1 91.44 194 THR A N 1
ATOM 1558 C CA . THR A 1 194 ? -5.199 36 10.617 1 91.44 194 THR A CA 1
ATOM 1559 C C . THR A 1 194 ? -4.184 37 11.18 1 91.44 194 THR A C 1
ATOM 1561 O O . THR A 1 194 ? -4.531 37.844 12.008 1 91.44 194 THR A O 1
ATOM 1564 N N . GLU A 1 195 ? -2.939 36.844 10.734 1 90.38 195 GLU A N 1
ATOM 1565 C CA . GLU A 1 195 ? -1.904 37.781 11.172 1 90.38 195 GLU A CA 1
ATOM 1566 C C . GLU A 1 195 ? -2.141 39.156 10.602 1 90.38 195 GLU A C 1
ATOM 1568 O O . GLU A 1 195 ? -1.894 40.188 11.273 1 90.38 195 GLU A O 1
ATOM 1573 N N . LYS A 1 196 ? -2.617 39.25 9.445 1 89.31 196 LYS A N 1
ATOM 1574 C CA . LYS A 1 196 ? -2.941 40.531 8.828 1 89.31 196 LYS A CA 1
ATOM 1575 C C . LYS A 1 196 ? -4.121 41.219 9.531 1 89.31 196 LYS A C 1
ATOM 1577 O O . LYS A 1 196 ? -4.129 42.438 9.727 1 89.31 196 LYS A O 1
ATOM 1582 N N . LYS A 1 197 ? -5.074 40.438 9.898 1 85.5 197 LYS A N 1
ATOM 1583 C CA . LYS A 1 197 ? -6.234 40.938 10.609 1 85.5 197 LYS A CA 1
ATOM 1584 C C . LYS A 1 197 ? -5.844 41.469 12 1 85.5 197 LYS A C 1
ATOM 1586 O O . LYS A 1 197 ? -6.336 42.5 12.445 1 85.5 197 LYS A O 1
ATOM 1591 N N . SER A 1 198 ? -5.016 40.688 12.68 1 83.12 198 SER A N 1
ATOM 1592 C CA . SER A 1 198 ? -4.543 41.094 14 1 83.12 198 SER A CA 1
ATOM 1593 C C . SER A 1 198 ? -3.701 42.375 13.922 1 83.12 198 SER A C 1
ATOM 1595 O O . SER A 1 198 ? -3.803 43.25 14.789 1 83.12 198 SER A O 1
ATOM 1597 N N . SER A 1 199 ? -2.906 42.5 12.922 1 84.12 199 SER A N 1
ATOM 1598 C CA . SER A 1 199 ? -2.066 43.688 12.734 1 84.12 199 SER A CA 1
ATOM 1599 C C . SER A 1 199 ? -2.904 44.906 12.375 1 84.12 199 SER A C 1
ATOM 1601 O O . SER A 1 199 ? -2.607 46 12.812 1 84.12 199 SER A O 1
ATOM 1603 N N . LYS A 1 200 ? -3.963 44.719 11.641 1 82.19 200 LYS A N 1
ATOM 1604 C CA . LYS A 1 200 ? -4.855 45.812 11.266 1 82.19 200 LYS A CA 1
ATOM 1605 C C . LYS A 1 200 ? -5.648 46.312 12.477 1 82.19 200 LYS A C 1
ATOM 1607 O O . LYS A 1 200 ? -5.859 47.531 12.633 1 82.19 200 LYS A O 1
ATOM 1612 N N . LEU A 1 201 ? -6.09 45.281 13.242 1 75.31 201 LEU A N 1
ATOM 1613 C CA . LEU A 1 201 ? -6.824 45.656 14.461 1 75.31 201 LEU A CA 1
ATOM 1614 C C . LEU A 1 201 ? -5.93 46.406 15.422 1 75.31 201 LEU A C 1
ATOM 1616 O O . LEU A 1 201 ? -6.383 47.375 16.062 1 75.31 201 LEU A O 1
ATOM 1620 N N . LEU A 1 202 ? -4.699 46 15.539 1 73.5 202 LEU A N 1
ATOM 1621 C CA . LEU A 1 202 ? -3.738 46.688 16.391 1 73.5 202 LEU A CA 1
ATOM 1622 C C . LEU A 1 202 ? -3.441 48.094 15.836 1 73.5 202 LEU A C 1
ATOM 1624 O O . LEU A 1 202 ? -3.361 49.031 16.609 1 73.5 202 LEU A O 1
ATOM 1628 N N . ALA A 1 203 ? -3.316 48.25 14.625 1 80.06 203 ALA A N 1
ATOM 1629 C CA . ALA A 1 203 ? -3.062 49.562 13.977 1 80.06 203 ALA A CA 1
ATOM 1630 C C . ALA A 1 203 ? -4.238 50.5 14.18 1 80.06 203 ALA A C 1
ATOM 1632 O O . ALA A 1 203 ? -4.043 51.688 14.391 1 80.06 203 ALA A O 1
ATOM 1633 N N . LYS A 1 204 ? -5.441 50 14.156 1 79 204 LYS A N 1
ATOM 1634 C CA . LYS A 1 204 ? -6.645 50.812 14.359 1 79 204 LYS A CA 1
ATOM 1635 C C . LYS A 1 204 ? -6.746 51.281 15.812 1 79 204 LYS A C 1
ATOM 1637 O O . LYS A 1 204 ? -7.191 52.375 16.078 1 79 204 LYS A O 1
ATOM 1642 N N . GLU A 1 205 ? -6.371 50.312 16.672 1 73.19 205 GLU A N 1
ATOM 1643 C CA . GLU A 1 205 ? -6.379 50.656 18.078 1 73.19 205 GLU A CA 1
ATOM 1644 C C . GLU A 1 205 ? -5.371 51.75 18.391 1 73.19 205 GLU A C 1
ATOM 1646 O O . GLU A 1 205 ? -5.652 52.656 19.172 1 73.19 205 GLU A O 1
ATOM 1651 N N . ILE A 1 206 ? -4.203 51.781 17.859 1 76.75 206 ILE A N 1
ATOM 1652 C CA . ILE A 1 206 ? -3.158 52.812 18.047 1 76.75 206 ILE A CA 1
ATOM 1653 C C . ILE A 1 206 ? -3.611 54.125 17.453 1 76.75 206 ILE A C 1
ATOM 1655 O O . ILE A 1 206 ? -3.371 55.188 18.047 1 76.75 206 ILE A O 1
ATOM 1659 N N . LYS A 1 207 ? -4.234 54.188 16.469 1 80.5 207 LYS A N 1
ATOM 1660 C CA . LYS A 1 207 ? -4.73 55.406 15.836 1 80.5 207 LYS A CA 1
ATOM 1661 C C . LYS A 1 207 ? -5.879 56.031 16.641 1 80.5 207 LYS A C 1
ATOM 1663 O O . LYS A 1 207 ? -6.082 57.219 16.625 1 80.5 207 LYS A O 1
ATOM 1668 N N . SER A 1 208 ? -6.648 55.156 17.219 1 74.12 208 SER A N 1
ATOM 1669 C CA . SER A 1 208 ? -7.777 55.656 18 1 74.12 208 SER A CA 1
ATOM 1670 C C . SER A 1 208 ? -7.316 56.219 19.344 1 74.12 208 SER A C 1
ATOM 1672 O O . SER A 1 208 ? -8.109 56.812 20.062 1 74.12 208 SER A O 1
ATOM 1674 N N . VAL A 1 209 ? -6.121 55.969 19.938 1 71.19 209 VAL A N 1
ATOM 1675 C CA . VAL A 1 209 ? -5.59 56.594 21.141 1 71.19 209 VAL A CA 1
ATOM 1676 C C . VAL A 1 209 ? -5.191 58.031 20.844 1 71.19 209 VAL A C 1
ATOM 1678 O O . VAL A 1 209 ? -4.332 58.281 19.984 1 71.19 209 VAL A O 1
ATOM 1681 N N . PRO A 1 210 ? -5.969 59.031 21.281 1 61.97 210 PRO A N 1
ATOM 1682 C CA . PRO A 1 210 ? -5.676 60.438 21.062 1 61.97 210 PRO A CA 1
ATOM 1683 C C . PRO A 1 210 ? -4.266 60.812 21.516 1 61.97 210 PRO A C 1
ATOM 1685 O O . PRO A 1 210 ? -3.734 60.25 22.469 1 61.97 210 PRO A O 1
ATOM 1688 N N . ALA A 1 211 ? -3.293 61.312 20.562 1 62.5 211 ALA A N 1
ATOM 1689 C CA . ALA A 1 211 ? -2.062 62 20.922 1 62.5 211 ALA A CA 1
ATOM 1690 C C . ALA A 1 211 ? -2.316 63 22.047 1 62.5 211 ALA A C 1
ATOM 1692 O O . ALA A 1 211 ? -3.092 63.938 21.875 1 62.5 211 ALA A O 1
ATOM 1693 N N . ASN A 1 212 ? -2.375 62.469 23.219 1 49.78 212 ASN A N 1
ATOM 1694 C CA . ASN A 1 212 ? -2.168 63.531 24.188 1 49.78 212 ASN A CA 1
ATOM 1695 C C . ASN A 1 212 ? -0.749 64.125 24.109 1 49.78 212 ASN A C 1
ATOM 1697 O O . ASN A 1 212 ? 0.214 63.344 23.969 1 49.78 212 ASN A O 1
ATOM 1701 N N . MET B 1 1 ? 11.789 22.828 -21.172 1 56.31 1 MET B N 1
ATOM 1702 C CA . MET B 1 1 ? 12.703 21.875 -20.531 1 56.31 1 MET B CA 1
ATOM 1703 C C . MET B 1 1 ? 12.875 22.188 -19.062 1 56.31 1 MET B C 1
ATOM 1705 O O . MET B 1 1 ? 12.844 21.297 -18.219 1 56.31 1 MET B O 1
ATOM 1709 N N . ALA B 1 2 ? 12.898 23.5 -18.75 1 66.81 2 ALA B N 1
ATOM 1710 C CA . ALA B 1 2 ? 13.102 23.984 -17.391 1 66.81 2 ALA B CA 1
ATOM 1711 C C . ALA B 1 2 ? 11.906 23.641 -16.5 1 66.81 2 ALA B C 1
ATOM 1713 O O . ALA B 1 2 ? 12.086 23.188 -15.375 1 66.81 2 ALA B O 1
ATOM 1714 N N . ALA B 1 3 ? 10.695 23.734 -17.125 1 69.12 3 ALA B N 1
ATOM 1715 C CA . ALA B 1 3 ? 9.484 23.469 -16.359 1 69.12 3 ALA B CA 1
ATOM 1716 C C . ALA B 1 3 ? 9.375 21.984 -16 1 69.12 3 ALA B C 1
ATOM 1718 O O . ALA B 1 3 ? 8.969 21.641 -14.891 1 69.12 3 ALA B O 1
ATOM 1719 N N . ILE B 1 4 ? 9.727 21.156 -16.875 1 66.12 4 ILE B N 1
ATOM 1720 C CA . ILE B 1 4 ? 9.688 19.719 -16.656 1 66.12 4 ILE B CA 1
ATOM 1721 C C . ILE B 1 4 ? 10.695 19.344 -15.578 1 66.12 4 ILE B C 1
ATOM 1723 O O . ILE B 1 4 ? 10.398 18.516 -14.711 1 66.12 4 ILE B O 1
ATOM 1727 N N . ASN B 1 5 ? 11.758 19.953 -15.664 1 72.75 5 ASN B N 1
ATOM 1728 C CA . ASN B 1 5 ? 12.797 19.672 -14.688 1 72.75 5 ASN B CA 1
ATOM 1729 C C . ASN B 1 5 ? 12.398 20.125 -13.289 1 72.75 5 ASN B C 1
ATOM 1731 O O . ASN B 1 5 ? 12.68 19.453 -12.297 1 72.75 5 ASN B O 1
ATOM 1735 N N . THR B 1 6 ? 11.773 21.312 -13.32 1 77.06 6 THR B N 1
ATOM 1736 C CA . THR B 1 6 ? 11.32 21.812 -12.031 1 77.06 6 THR B CA 1
ATOM 1737 C C . THR B 1 6 ? 10.234 20.906 -11.445 1 77.06 6 THR B C 1
ATOM 1739 O O . THR B 1 6 ? 10.227 20.641 -10.242 1 77.06 6 THR B O 1
ATOM 1742 N N . GLY B 1 7 ? 9.414 20.484 -12.297 1 78.56 7 GLY B N 1
ATOM 1743 C CA . GLY B 1 7 ? 8.383 19.547 -11.867 1 78.56 7 GLY B CA 1
ATOM 1744 C C . GLY B 1 7 ? 8.938 18.25 -11.32 1 78.56 7 GLY B C 1
ATOM 1745 O O . GLY B 1 7 ? 8.484 17.766 -10.289 1 78.56 7 GLY B O 1
ATOM 1746 N N . LEU B 1 8 ? 9.859 17.766 -11.977 1 75.38 8 LEU B N 1
ATOM 1747 C CA . LEU B 1 8 ? 10.508 16.531 -11.547 1 75.38 8 LEU B CA 1
ATOM 1748 C C . LEU B 1 8 ? 11.227 16.719 -10.219 1 75.38 8 LEU B C 1
ATOM 1750 O O . LEU B 1 8 ? 11.227 15.828 -9.375 1 75.38 8 LEU B O 1
ATOM 1754 N N . GLU B 1 9 ? 11.852 17.906 -10.109 1 81.19 9 GLU B N 1
ATOM 1755 C CA . GLU B 1 9 ? 12.531 18.203 -8.859 1 81.19 9 GLU B CA 1
ATOM 1756 C C . GLU B 1 9 ? 11.555 18.219 -7.688 1 81.19 9 GLU B C 1
ATOM 1758 O O . GLU B 1 9 ? 11.859 17.719 -6.609 1 81.19 9 GLU B O 1
ATOM 1763 N N . TRP B 1 10 ? 10.406 18.75 -7.988 1 79.81 10 TRP B N 1
ATOM 1764 C CA . TRP B 1 10 ? 9.391 18.812 -6.945 1 79.81 10 TRP B CA 1
ATOM 1765 C C . TRP B 1 10 ? 8.891 17.422 -6.578 1 79.81 10 TRP B C 1
ATOM 1767 O O . TRP B 1 10 ? 8.688 17.125 -5.402 1 79.81 10 TRP B O 1
ATOM 1777 N N . ILE B 1 11 ? 8.773 16.656 -7.531 1 79.12 11 ILE B N 1
ATOM 1778 C CA . ILE B 1 11 ? 8.312 15.297 -7.316 1 79.12 11 ILE B CA 1
ATOM 1779 C C . ILE B 1 11 ? 9.344 14.523 -6.496 1 79.12 11 ILE B C 1
ATOM 1781 O O . ILE B 1 11 ? 8.984 13.781 -5.578 1 79.12 11 ILE B O 1
ATOM 1785 N N . MET B 1 12 ? 10.562 14.688 -6.82 1 81.56 12 MET B N 1
ATOM 1786 C CA . MET B 1 12 ? 11.633 14.008 -6.105 1 81.56 12 MET B CA 1
ATOM 1787 C C . MET B 1 12 ? 11.703 14.469 -4.652 1 81.56 12 MET B C 1
ATOM 1789 O O . MET B 1 12 ? 11.93 13.664 -3.748 1 81.56 12 MET B O 1
ATOM 1793 N N . ARG B 1 13 ? 11.484 15.75 -4.516 1 86.06 13 ARG B N 1
ATOM 1794 C CA . ARG B 1 13 ? 11.508 16.312 -3.164 1 86.06 13 ARG B CA 1
ATOM 1795 C C . ARG B 1 13 ? 10.359 15.75 -2.326 1 86.06 13 ARG B C 1
ATOM 1797 O O . ARG B 1 13 ? 10.555 15.398 -1.159 1 86.06 13 ARG B O 1
ATOM 1804 N N . MET B 1 14 ? 9.25 15.625 -2.998 1 87.31 14 MET B N 1
ATOM 1805 C CA . MET B 1 14 ? 8.078 15.078 -2.307 1 87.31 14 MET B CA 1
ATOM 1806 C C . MET B 1 14 ? 8.289 13.617 -1.951 1 87.31 14 MET B C 1
ATOM 1808 O O . MET B 1 14 ? 7.922 13.18 -0.86 1 87.31 14 MET B O 1
ATOM 1812 N N . ALA B 1 15 ? 8.828 12.93 -2.83 1 83 15 ALA B N 1
ATOM 1813 C CA . ALA B 1 15 ? 9.125 11.523 -2.598 1 83 15 ALA B CA 1
ATOM 1814 C C . ALA B 1 15 ? 10.133 11.352 -1.466 1 83 15 ALA B C 1
ATOM 1816 O O . ALA B 1 15 ? 9.984 10.469 -0.62 1 83 15 ALA B O 1
ATOM 1817 N N . TYR B 1 16 ? 11.102 12.188 -1.487 1 86.94 16 TYR B N 1
ATOM 1818 C CA . TYR B 1 16 ? 12.164 12.125 -0.485 1 86.94 16 TYR B CA 1
ATOM 1819 C C . TYR B 1 16 ? 11.609 12.383 0.911 1 86.94 16 TYR B C 1
ATOM 1821 O O . TYR B 1 16 ? 11.906 11.641 1.851 1 86.94 16 TYR B O 1
ATOM 1829 N N . VAL B 1 17 ? 10.805 13.359 1.04 1 92.31 17 VAL B N 1
ATOM 1830 C CA . VAL B 1 17 ? 10.258 13.711 2.348 1 92.31 17 VAL B CA 1
ATOM 1831 C C . VAL B 1 17 ? 9.32 12.609 2.83 1 92.31 17 VAL B C 1
ATOM 1833 O O . VAL B 1 17 ? 9.242 12.328 4.031 1 92.31 17 VAL B O 1
ATOM 1836 N N . ASN B 1 18 ? 8.625 12.016 1.909 1 90 18 ASN B N 1
ATOM 1837 C CA . ASN B 1 18 ? 7.75 10.906 2.281 1 90 18 ASN B CA 1
ATOM 1838 C C . ASN B 1 18 ? 8.547 9.711 2.795 1 90 18 ASN B C 1
ATOM 1840 O O . ASN B 1 18 ? 8.125 9.039 3.738 1 90 18 ASN B O 1
ATOM 1844 N N . VAL B 1 19 ? 9.633 9.414 2.162 1 86.38 19 VAL B N 1
ATOM 1845 C CA . VAL B 1 19 ? 10.508 8.328 2.609 1 86.38 19 VAL B CA 1
ATOM 1846 C C . VAL B 1 19 ? 11.008 8.625 4.02 1 86.38 19 VAL B C 1
ATOM 1848 O O . VAL B 1 19 ? 11.055 7.73 4.871 1 86.38 19 VAL B O 1
ATOM 1851 N N . LEU B 1 20 ? 11.422 9.859 4.207 1 90.88 20 LEU B N 1
ATOM 1852 C CA . LEU B 1 20 ? 11.867 10.258 5.535 1 90.88 20 LEU B CA 1
ATOM 1853 C C . LEU B 1 20 ? 10.758 10.055 6.562 1 90.88 20 LEU B C 1
ATOM 1855 O O . LEU B 1 20 ? 11.016 9.578 7.672 1 90.88 20 LEU B O 1
ATOM 1859 N N . TRP B 1 21 ? 9.555 10.492 6.195 1 93.5 21 TRP B N 1
ATOM 1860 C CA . TRP B 1 21 ? 8.414 10.312 7.086 1 93.5 21 TRP B CA 1
ATOM 1861 C C . TRP B 1 21 ? 8.266 8.844 7.473 1 93.5 21 TRP B C 1
ATOM 1863 O O . TRP B 1 21 ? 8.086 8.523 8.648 1 93.5 21 TRP B O 1
ATOM 1873 N N . LEU B 1 22 ? 8.406 7.926 6.559 1 87.44 22 LEU B N 1
ATOM 1874 C CA . LEU B 1 22 ? 8.266 6.492 6.801 1 87.44 22 LEU B CA 1
ATOM 1875 C C . LEU B 1 22 ? 9.406 5.98 7.684 1 87.44 22 LEU B C 1
ATOM 1877 O O . LEU B 1 22 ? 9.172 5.191 8.602 1 87.44 22 LEU B O 1
ATOM 1881 N N . VAL B 1 23 ? 10.609 6.375 7.418 1 86.62 23 VAL B N 1
ATOM 1882 C CA . VAL B 1 23 ? 11.797 5.918 8.125 1 86.62 23 VAL B CA 1
ATOM 1883 C C . VAL B 1 23 ? 11.742 6.387 9.578 1 86.62 23 VAL B C 1
ATOM 1885 O O . VAL B 1 23 ? 12.109 5.645 10.492 1 86.62 23 VAL B O 1
ATOM 1888 N N . PHE B 1 24 ? 11.234 7.562 9.758 1 91.19 24 PHE B N 1
ATOM 1889 C CA . PHE B 1 24 ? 11.289 8.164 11.086 1 91.19 24 PHE B CA 1
ATOM 1890 C C . PHE B 1 24 ? 10.109 7.703 11.938 1 91.19 24 PHE B C 1
ATOM 1892 O O . PHE B 1 24 ? 10 8.086 13.102 1 91.19 24 PHE B O 1
ATOM 1899 N N . LEU B 1 25 ? 9.258 6.922 11.336 1 88.75 25 LEU B N 1
ATOM 1900 C CA . LEU B 1 25 ? 8.242 6.246 12.141 1 88.75 25 LEU B CA 1
ATOM 1901 C C . LEU B 1 25 ? 8.883 5.215 13.062 1 88.75 25 LEU B C 1
ATOM 1903 O O . LEU B 1 25 ? 8.367 4.949 14.148 1 88.75 25 LEU B O 1
ATOM 1907 N N . LEU B 1 26 ? 9.953 4.688 12.711 1 84.56 26 LEU B N 1
ATOM 1908 C CA . LEU B 1 26 ? 10.586 3.541 13.352 1 84.56 26 LEU B CA 1
ATOM 1909 C C . LEU B 1 26 ? 11.203 3.939 14.695 1 84.56 26 LEU B C 1
ATOM 1911 O O . LEU B 1 26 ? 11.008 3.258 15.703 1 84.56 26 LEU B O 1
ATOM 1915 N N . PRO B 1 27 ? 12.039 5.004 14.664 1 81.88 27 PRO B N 1
ATOM 1916 C CA . PRO B 1 27 ? 12.633 5.367 15.953 1 81.88 27 PRO B CA 1
ATOM 1917 C C . PRO B 1 27 ? 11.578 5.551 17.047 1 81.88 27 PRO B C 1
ATOM 1919 O O . PRO B 1 27 ? 11.875 5.348 18.234 1 81.88 27 PRO B O 1
ATOM 1922 N N . GLY B 1 28 ? 10.438 5.895 16.797 1 82.62 28 GLY B N 1
ATOM 1923 C CA . GLY B 1 28 ? 9.367 6.078 17.766 1 82.62 28 GLY B CA 1
ATOM 1924 C C . GLY B 1 28 ? 8.445 4.879 17.875 1 82.62 28 GLY B C 1
ATOM 1925 O O . GLY B 1 28 ? 7.375 4.965 18.484 1 82.62 28 GLY B O 1
ATOM 1926 N N . LEU B 1 29 ? 8.859 3.746 17.375 1 79.25 29 LEU B N 1
ATOM 1927 C CA . LEU B 1 29 ? 8.047 2.539 17.375 1 79.25 29 LEU B CA 1
ATOM 1928 C C . LEU B 1 29 ? 6.688 2.795 16.734 1 79.25 29 LEU B C 1
ATOM 1930 O O . LEU B 1 29 ? 5.656 2.352 17.234 1 79.25 29 LEU B O 1
ATOM 1934 N N . VAL B 1 30 ? 6.664 3.656 15.766 1 82.19 30 VAL B N 1
ATOM 1935 C CA . VAL B 1 30 ? 5.52 4 14.93 1 82.19 30 VAL B CA 1
ATOM 1936 C C . VAL B 1 30 ? 4.527 4.84 15.727 1 82.19 30 VAL B C 1
ATOM 1938 O O . VAL B 1 30 ? 4.168 5.949 15.312 1 82.19 30 VAL B O 1
ATOM 1941 N N . VAL B 1 31 ? 4.121 4.438 16.969 1 86.94 31 VAL B N 1
ATOM 1942 C CA . VAL B 1 31 ? 3.102 5.098 17.781 1 86.94 31 VAL B CA 1
ATOM 1943 C C . VAL B 1 31 ? 3.607 6.465 18.234 1 86.94 31 VAL B C 1
ATOM 1945 O O . VAL B 1 31 ? 2.869 7.453 18.188 1 86.94 31 VAL B O 1
ATOM 1948 N N . PHE B 1 32 ? 4.832 6.586 18.625 1 92.5 32 PHE B N 1
ATOM 1949 C CA . PHE B 1 32 ? 5.379 7.844 19.125 1 92.5 32 PHE B CA 1
ATOM 1950 C C . PHE B 1 32 ? 6.082 8.602 18.016 1 92.5 32 PHE B C 1
ATOM 1952 O O . PHE B 1 32 ? 6.414 9.781 18.172 1 92.5 32 PHE B O 1
ATOM 1959 N N . GLY B 1 33 ? 6.309 7.926 16.906 1 92.75 33 GLY B N 1
ATOM 1960 C CA . GLY B 1 33 ? 7.051 8.547 15.828 1 92.75 33 GLY B CA 1
ATOM 1961 C C . GLY B 1 33 ? 6.16 9.203 14.789 1 92.75 33 GLY B C 1
ATOM 1962 O O . GLY B 1 33 ? 6.613 10.055 14.023 1 92.75 33 GLY B O 1
ATOM 1963 N N . VAL B 1 34 ? 4.914 8.867 14.773 1 94.44 34 VAL B N 1
ATOM 1964 C CA . VAL B 1 34 ? 4.004 9.297 13.711 1 94.44 34 VAL B CA 1
ATOM 1965 C C . VAL B 1 34 ? 3.789 10.805 13.797 1 94.44 34 VAL B C 1
ATOM 1967 O O . VAL B 1 34 ? 3.857 11.508 12.781 1 94.44 34 VAL B O 1
ATOM 1970 N N . PHE B 1 35 ? 3.609 11.328 14.945 1 96.62 35 PHE B N 1
ATOM 1971 C CA . PHE B 1 35 ? 3.264 12.742 15.094 1 96.62 35 PHE B CA 1
ATOM 1972 C C . PHE B 1 35 ? 4.488 13.617 14.875 1 96.62 35 PHE B C 1
ATOM 1974 O O . PHE B 1 35 ? 4.438 14.578 14.102 1 96.62 35 PHE B O 1
ATOM 1981 N N . PRO B 1 36 ? 5.594 13.266 15.516 1 96.69 36 PRO B N 1
ATOM 1982 C CA . PRO B 1 36 ? 6.789 14.07 15.227 1 96.69 36 PRO B CA 1
ATOM 1983 C C . PRO B 1 36 ? 7.211 13.984 13.766 1 96.69 36 PRO B C 1
ATOM 1985 O O . PRO B 1 36 ? 7.691 14.977 13.195 1 96.69 36 PRO B O 1
ATOM 1988 N N . ALA B 1 37 ? 7.098 12.844 13.164 1 96.88 37 ALA B N 1
ATOM 1989 C CA . ALA B 1 37 ? 7.402 12.711 11.742 1 96.88 37 ALA B CA 1
ATOM 1990 C C . ALA B 1 37 ? 6.484 13.586 10.898 1 96.88 37 ALA B C 1
ATOM 1992 O O . ALA B 1 37 ? 6.922 14.195 9.922 1 96.88 37 ALA B O 1
ATOM 1993 N N . THR B 1 38 ? 5.219 13.641 11.258 1 96.31 38 THR B N 1
ATOM 1994 C CA . THR B 1 38 ? 4.254 14.484 10.555 1 96.31 38 THR B CA 1
ATOM 1995 C C . THR B 1 38 ? 4.609 15.961 10.711 1 96.31 38 THR B C 1
ATOM 1997 O O . THR B 1 38 ? 4.574 16.719 9.734 1 96.31 38 THR B O 1
ATOM 2000 N N . THR B 1 39 ? 4.938 16.281 11.883 1 97.19 39 THR B N 1
ATOM 2001 C CA . THR B 1 39 ? 5.336 17.672 12.141 1 97.19 39 THR B CA 1
ATOM 2002 C C . THR B 1 39 ? 6.566 18.047 11.32 1 97.19 39 THR B C 1
ATOM 2004 O O . THR B 1 39 ? 6.629 19.125 10.75 1 97.19 39 THR B O 1
ATOM 2007 N N . ALA B 1 40 ? 7.512 17.156 11.312 1 97.31 40 ALA B N 1
ATOM 2008 C CA . ALA B 1 40 ? 8.734 17.406 10.547 1 97.31 40 ALA B CA 1
ATOM 2009 C C . ALA B 1 40 ? 8.422 17.547 9.062 1 97.31 40 ALA B C 1
ATOM 2011 O O . ALA B 1 40 ? 8.977 18.406 8.383 1 97.31 40 ALA B O 1
ATOM 2012 N N . LEU B 1 41 ? 7.609 16.703 8.602 1 96.94 41 LEU B N 1
ATOM 2013 C CA . LEU B 1 41 ? 7.18 16.75 7.207 1 96.94 41 LEU B CA 1
ATOM 2014 C C . LEU B 1 41 ? 6.508 18.078 6.895 1 96.94 41 LEU B C 1
ATOM 2016 O O . LEU B 1 41 ? 6.812 18.719 5.883 1 96.94 41 LEU B O 1
ATOM 2020 N N . LEU B 1 42 ? 5.664 18.531 7.715 1 97.19 42 LEU B N 1
ATOM 2021 C CA . LEU B 1 42 ? 4.938 19.781 7.531 1 97.19 42 LEU B CA 1
ATOM 2022 C C . LEU B 1 42 ? 5.887 20.969 7.605 1 97.19 42 LEU B C 1
ATOM 2024 O O . LEU B 1 42 ? 5.688 21.969 6.918 1 97.19 42 LEU B O 1
ATOM 2028 N N . HIS B 1 43 ? 6.824 20.812 8.492 1 97 43 HIS B N 1
ATOM 2029 C CA . HIS B 1 43 ? 7.797 21.891 8.609 1 97 43 HIS B CA 1
ATOM 2030 C C . HIS B 1 43 ? 8.562 22.094 7.305 1 97 43 HIS B C 1
ATOM 2032 O O . HIS B 1 43 ? 8.773 23.219 6.863 1 97 43 HIS B O 1
ATOM 2038 N N . VAL B 1 44 ? 9.016 21.031 6.762 1 96.06 44 VAL B N 1
ATOM 2039 C CA . VAL B 1 44 ? 9.734 21.109 5.496 1 96.06 44 VAL B CA 1
ATOM 2040 C C . VAL B 1 44 ? 8.844 21.734 4.426 1 96.06 44 VAL B C 1
ATOM 2042 O O . VAL B 1 44 ? 9.273 22.625 3.691 1 96.06 44 VAL B O 1
ATOM 2045 N N . MET B 1 45 ? 7.609 21.375 4.359 1 94.38 45 MET B N 1
ATOM 2046 C CA . MET B 1 45 ? 6.66 21.922 3.396 1 94.38 45 MET B CA 1
ATOM 2047 C C . MET B 1 45 ? 6.449 23.422 3.641 1 94.38 45 MET B C 1
ATOM 2049 O O . MET B 1 45 ? 6.352 24.203 2.693 1 94.38 45 MET B O 1
ATOM 2053 N N . HIS B 1 46 ? 6.336 23.703 4.867 1 95.19 46 HIS B N 1
ATOM 2054 C CA . HIS B 1 46 ? 6.141 25.094 5.254 1 95.19 46 HIS B CA 1
ATOM 2055 C C . HIS B 1 46 ? 7.297 25.969 4.777 1 95.19 46 HIS B C 1
ATOM 2057 O O . HIS B 1 46 ? 7.078 27.062 4.27 1 95.19 46 HIS B O 1
ATOM 2063 N N . GLN B 1 47 ? 8.477 25.453 4.918 1 94.31 47 GLN B N 1
ATOM 2064 C CA . GLN B 1 47 ? 9.656 26.188 4.465 1 94.31 47 GLN B CA 1
ATOM 2065 C C . GLN B 1 47 ? 9.633 26.391 2.951 1 94.31 47 GLN B C 1
ATOM 2067 O O . GLN B 1 47 ? 9.969 27.453 2.451 1 94.31 47 GLN B O 1
ATOM 2072 N N . TRP B 1 48 ? 9.211 25.391 2.279 1 91.56 48 TRP B N 1
ATOM 2073 C CA . TRP B 1 48 ? 9.133 25.484 0.825 1 91.56 48 TRP B CA 1
ATOM 2074 C C . TRP B 1 48 ? 8.094 26.516 0.397 1 91.56 48 TRP B C 1
ATOM 2076 O O . TRP B 1 48 ? 8.305 27.25 -0.566 1 91.56 48 TRP B O 1
ATOM 2086 N N . LEU B 1 49 ? 7.051 26.578 1.079 1 90.25 49 LEU B N 1
ATOM 2087 C CA . LEU B 1 49 ? 5.973 27.5 0.756 1 90.25 49 LEU B CA 1
ATOM 2088 C C . LEU B 1 49 ? 6.379 28.938 1.062 1 90.25 49 LEU B C 1
ATOM 2090 O O . LEU B 1 49 ? 5.836 29.875 0.479 1 90.25 49 LEU B O 1
ATOM 2094 N N . GLN B 1 50 ? 7.32 29.078 1.978 1 91.62 50 GLN B N 1
ATOM 2095 C CA . GLN B 1 50 ? 7.844 30.391 2.311 1 91.62 50 GLN B CA 1
ATOM 2096 C C . GLN B 1 50 ? 8.945 30.812 1.341 1 91.62 50 GLN B C 1
ATOM 2098 O O . GLN B 1 50 ? 9.547 31.875 1.496 1 91.62 50 GLN B O 1
ATOM 2103 N N . GLY B 1 51 ? 9.289 29.922 0.453 1 89.81 51 GLY B N 1
ATOM 2104 C CA . GLY B 1 51 ? 10.258 30.25 -0.571 1 89.81 51 GLY B CA 1
ATOM 2105 C C . GLY B 1 51 ? 11.648 29.719 -0.271 1 89.81 51 GLY B C 1
ATOM 2106 O O . GLY B 1 51 ? 12.586 29.938 -1.049 1 89.81 51 GLY B O 1
ATOM 2107 N N . LYS B 1 52 ? 11.797 29.047 0.789 1 91.5 52 LYS B N 1
ATOM 2108 C CA . LYS B 1 52 ? 13.086 28.469 1.156 1 91.5 52 LYS B CA 1
ATOM 2109 C C . LYS B 1 52 ? 13.211 27.031 0.633 1 91.5 52 LYS B C 1
ATOM 2111 O O . LYS B 1 52 ? 13.086 26.078 1.397 1 91.5 52 LYS B O 1
ATOM 2116 N N . THR B 1 53 ? 13.578 26.859 -0.58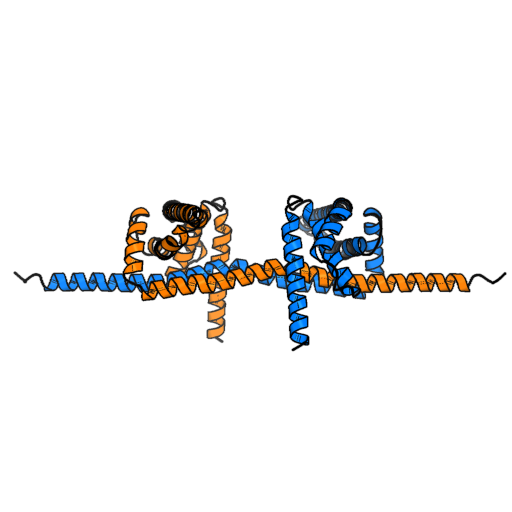2 1 86.5 53 THR B N 1
ATOM 2117 C CA . THR B 1 53 ? 13.594 25.547 -1.216 1 86.5 53 THR B CA 1
ATOM 2118 C C . THR B 1 53 ? 14.984 24.922 -1.125 1 86.5 53 THR B C 1
ATOM 2120 O O . THR B 1 53 ? 15.148 23.719 -1.358 1 86.5 53 THR B O 1
ATOM 2123 N N . ASP B 1 54 ? 15.945 25.719 -0.672 1 88.81 54 ASP B N 1
ATOM 2124 C CA . ASP B 1 54 ? 17.312 25.234 -0.662 1 88.81 54 ASP B CA 1
ATOM 2125 C C . ASP B 1 54 ? 17.719 24.734 0.726 1 88.81 54 ASP B C 1
ATOM 2127 O O . ASP B 1 54 ? 18.906 24.578 1.021 1 88.81 54 ASP B O 1
ATOM 2131 N N . ILE B 1 55 ? 16.844 24.453 1.524 1 90.12 55 ILE B N 1
ATOM 2132 C CA . ILE B 1 55 ? 17.141 23.953 2.859 1 90.12 55 ILE B CA 1
ATOM 2133 C C . ILE B 1 55 ? 17.578 22.5 2.777 1 90.12 55 ILE B C 1
ATOM 2135 O O . ILE B 1 55 ? 17.125 21.75 1.9 1 90.12 55 ILE B O 1
ATOM 2139 N N . PRO B 1 56 ? 18.5 22.141 3.611 1 94.06 56 PRO B N 1
ATOM 2140 C CA . PRO B 1 56 ? 18.812 20.719 3.707 1 94.06 56 PRO B CA 1
ATOM 2141 C C . PRO B 1 56 ? 17.656 19.906 4.277 1 94.06 56 PRO B C 1
ATOM 2143 O O . PRO B 1 56 ? 17.391 19.969 5.48 1 94.06 56 PRO B O 1
ATOM 2146 N N . ILE B 1 57 ? 17.062 19.141 3.488 1 94.88 57 ILE B N 1
ATOM 2147 C CA . ILE B 1 57 ? 15.805 18.484 3.812 1 94.88 57 ILE B CA 1
ATOM 2148 C C . ILE B 1 57 ? 16.016 17.5 4.965 1 94.88 57 ILE B C 1
ATOM 2150 O O . ILE B 1 57 ? 15.281 17.547 5.957 1 94.88 57 ILE B O 1
ATOM 2154 N N . PHE B 1 58 ? 17.016 16.688 4.898 1 94.94 58 PHE B N 1
ATOM 2155 C CA . PHE B 1 58 ? 17.25 15.656 5.906 1 94.94 58 PHE B CA 1
ATOM 2156 C C . PHE B 1 58 ? 17.531 16.281 7.262 1 94.94 58 PHE B C 1
ATOM 2158 O O . PHE B 1 58 ? 16.953 15.891 8.273 1 94.94 58 PHE B O 1
ATOM 2165 N N . GLN B 1 59 ? 18.422 17.25 7.258 1 95.94 59 GLN B N 1
ATOM 2166 C CA . GLN B 1 59 ? 18.812 17.906 8.5 1 95.94 59 GLN B CA 1
ATOM 2167 C C . GLN B 1 59 ? 17.625 18.656 9.125 1 95.94 59 GLN B C 1
ATOM 2169 O O . GLN B 1 59 ? 17.438 18.609 10.344 1 95.94 59 GLN B O 1
ATOM 2174 N N . THR B 1 60 ? 16.938 19.297 8.281 1 96.31 60 THR B N 1
ATOM 2175 C CA . THR B 1 60 ? 15.773 20.031 8.758 1 96.31 60 THR B CA 1
ATOM 2176 C C . THR B 1 60 ? 14.727 19.094 9.336 1 96.31 60 THR B C 1
ATOM 2178 O O . THR B 1 60 ? 14.148 19.359 10.391 1 96.31 60 THR B O 1
ATOM 2181 N N . PHE B 1 61 ? 14.523 17.953 8.656 1 97.12 61 PHE B N 1
ATOM 2182 C CA . PHE B 1 61 ? 13.578 16.938 9.094 1 97.12 61 PHE B CA 1
ATOM 2183 C C . PHE B 1 61 ? 14 16.359 10.438 1 97.12 61 PHE B C 1
ATOM 2185 O O . PHE B 1 61 ? 13.195 16.297 11.375 1 97.12 61 PHE B O 1
ATOM 2192 N N . LEU B 1 62 ? 15.211 15.992 10.516 1 95.56 62 LEU B N 1
ATOM 2193 C CA . LEU B 1 62 ? 15.75 15.375 11.727 1 95.56 62 LEU B CA 1
ATOM 2194 C C . LEU B 1 62 ? 15.703 16.344 12.898 1 95.56 62 LEU B C 1
ATOM 2196 O O . LEU B 1 62 ? 15.312 15.969 14.008 1 95.56 62 LEU B O 1
ATOM 2200 N N . GLN B 1 63 ? 16.094 17.562 12.641 1 97.19 63 GLN B N 1
ATOM 2201 C CA . GLN B 1 63 ? 16.109 18.578 13.695 1 97.19 63 GLN B CA 1
ATOM 2202 C C . GLN B 1 63 ? 14.695 18.859 14.203 1 97.19 63 GLN B C 1
ATOM 2204 O O . GLN B 1 63 ? 14.477 18.953 15.414 1 97.19 63 GLN B O 1
ATOM 2209 N N . THR B 1 64 ? 13.82 18.953 13.297 1 97.25 64 THR B N 1
ATOM 2210 C CA . THR B 1 64 ? 12.438 19.203 13.68 1 97.25 64 THR B CA 1
ATOM 2211 C C . THR B 1 64 ? 11.852 18.016 14.43 1 97.25 64 THR B C 1
ATOM 2213 O O . THR B 1 64 ? 11.125 18.188 15.406 1 97.25 64 THR B O 1
ATOM 2216 N N . TYR B 1 65 ? 12.125 16.844 13.961 1 97.19 65 TYR B N 1
ATOM 2217 C CA . TYR B 1 65 ? 11.648 15.609 14.586 1 97.19 65 TYR B CA 1
ATOM 2218 C C . TYR B 1 65 ? 12.078 15.539 16.047 1 97.19 65 TYR B C 1
ATOM 2220 O O . TYR B 1 65 ? 11.266 15.25 16.922 1 97.19 65 TYR B O 1
ATOM 2228 N N . LYS B 1 66 ? 13.312 15.836 16.234 1 96.06 66 LYS B N 1
ATOM 2229 C CA . LYS B 1 66 ? 13.859 15.781 17.594 1 96.06 66 LYS B CA 1
ATOM 2230 C C . LYS B 1 66 ? 13.297 16.906 18.453 1 96.06 66 LYS B C 1
ATOM 2232 O O . LYS B 1 66 ? 12.906 16.672 19.594 1 96.06 66 LYS B O 1
ATOM 2237 N N . LYS B 1 67 ? 13.258 18.062 17.891 1 96.44 67 LYS B N 1
ATOM 2238 C CA . LYS B 1 67 ? 12.836 19.25 18.625 1 96.44 67 LYS B CA 1
ATOM 2239 C C . LYS B 1 67 ? 11.375 19.141 19.047 1 96.44 67 LYS B C 1
ATOM 2241 O O . LYS B 1 67 ? 11.016 19.516 20.172 1 96.44 67 LYS B O 1
ATOM 2246 N N . GLU B 1 68 ? 10.625 18.609 18.141 1 96.38 68 GLU B N 1
ATOM 2247 C CA . GLU B 1 68 ? 9.18 18.641 18.359 1 96.38 68 GLU B CA 1
ATOM 2248 C C . GLU B 1 68 ? 8.656 17.281 18.797 1 96.38 68 GLU B C 1
ATOM 2250 O O . GLU B 1 68 ? 7.453 17.016 18.734 1 96.38 68 GLU B O 1
ATOM 2255 N N . PHE B 1 69 ? 9.5 16.438 19.172 1 96.5 69 PHE B N 1
ATOM 2256 C CA . PHE B 1 69 ? 9.094 15.07 19.516 1 96.5 69 PHE B CA 1
ATOM 2257 C C . PHE B 1 69 ? 8.031 15.086 20.609 1 96.5 69 PHE B C 1
ATOM 2259 O O . PHE B 1 69 ? 6.973 14.477 20.469 1 96.5 69 PHE B O 1
ATOM 2266 N N . VAL B 1 70 ? 8.289 15.82 21.641 1 96 70 VAL B N 1
ATOM 2267 C CA . VAL B 1 70 ? 7.41 15.82 22.797 1 96 70 VAL B CA 1
ATOM 2268 C C . VAL B 1 70 ? 6.152 16.641 22.5 1 96 70 VAL B C 1
ATOM 2270 O O . VAL B 1 70 ? 5.035 16.172 22.75 1 96 70 VAL B O 1
ATOM 2273 N N . ASN B 1 71 ? 6.32 17.812 21.906 1 97.19 71 ASN B N 1
ATOM 2274 C CA . ASN B 1 71 ? 5.184 18.688 21.641 1 97.19 71 ASN B CA 1
ATOM 2275 C C . ASN B 1 71 ? 4.23 18.078 20.625 1 97.19 71 ASN B C 1
ATOM 2277 O O . ASN B 1 71 ? 3.012 18.172 20.766 1 97.19 71 ASN B O 1
ATOM 2281 N N . SER B 1 72 ? 4.82 17.469 19.641 1 97.19 72 SER B N 1
ATOM 2282 C CA . SER B 1 72 ? 3.986 16.844 18.609 1 97.19 72 SER B CA 1
ATOM 2283 C C . SER B 1 72 ? 3.168 15.703 19.188 1 97.19 72 SER B C 1
ATOM 2285 O O . SER B 1 72 ? 1.999 15.523 18.844 1 97.19 72 SER B O 1
ATOM 2287 N N . ASN B 1 73 ? 3.797 14.883 20 1 96.56 73 ASN B N 1
ATOM 2288 C CA . ASN B 1 73 ? 3.094 13.758 20.594 1 96.56 73 ASN B CA 1
ATOM 2289 C C . ASN B 1 73 ? 2.008 14.219 21.562 1 96.56 73 ASN B C 1
ATOM 2291 O O . ASN B 1 73 ? 0.918 13.648 21.594 1 96.56 73 ASN B O 1
ATOM 2295 N N . LYS B 1 74 ? 2.338 15.211 22.344 1 96.94 74 LYS B N 1
ATOM 2296 C CA . LYS B 1 74 ? 1.324 15.758 23.25 1 96.94 74 LYS B CA 1
ATOM 2297 C C . LYS B 1 74 ? 0.109 16.25 22.469 1 96.94 74 LYS B C 1
ATOM 2299 O O . LYS B 1 74 ? -1.028 15.922 22.797 1 96.94 74 LYS B O 1
ATOM 2304 N N . LEU B 1 75 ? 0.405 17.031 21.484 1 96.88 75 LEU B N 1
ATOM 2305 C CA . LEU B 1 75 ? -0.661 17.562 20.656 1 96.88 75 LEU B CA 1
ATOM 2306 C C . LEU B 1 75 ? -1.442 16.453 19.969 1 96.88 75 LEU B C 1
ATOM 2308 O O . LEU B 1 75 ? -2.676 16.453 20 1 96.88 75 LEU B O 1
ATOM 2312 N N . GLY B 1 76 ? -0.718 15.539 19.391 1 96.69 76 GLY B N 1
ATOM 2313 C CA . GLY B 1 76 ? -1.342 14.43 18.688 1 96.69 76 GLY B CA 1
ATOM 2314 C C . GLY B 1 76 ? -2.236 13.586 19.578 1 96.69 76 GLY B C 1
ATOM 2315 O O . GLY B 1 76 ? -3.359 13.25 19.203 1 96.69 76 GLY B O 1
ATOM 2316 N N . TYR B 1 77 ? -1.771 13.289 20.734 1 96.38 77 TYR B N 1
ATOM 2317 C CA . TYR B 1 77 ? -2.527 12.406 21.609 1 96.38 77 TYR B CA 1
ATOM 2318 C C . TYR B 1 77 ? -3.762 13.109 22.156 1 96.38 77 TYR B C 1
ATOM 2320 O O . TYR B 1 77 ? -4.773 12.469 22.453 1 96.38 77 TYR B O 1
ATOM 2328 N N . ILE B 1 78 ? -3.666 14.383 22.328 1 96.81 78 ILE B N 1
ATOM 2329 C CA . ILE B 1 78 ? -4.852 15.141 22.719 1 96.81 78 ILE B CA 1
ATOM 2330 C C . ILE B 1 78 ? -5.941 14.969 21.672 1 96.81 78 ILE B C 1
ATOM 2332 O O . ILE B 1 78 ? -7.094 14.688 22 1 96.81 78 ILE B O 1
ATOM 2336 N N . PHE B 1 79 ? -5.574 15.094 20.469 1 96.25 79 PHE B N 1
ATOM 2337 C CA . PHE B 1 79 ? -6.562 14.984 19.406 1 96.25 79 PHE B CA 1
ATOM 2338 C C . PHE B 1 79 ? -6.984 13.539 19.203 1 96.25 79 PHE B C 1
ATOM 2340 O O . PHE B 1 79 ? -8.117 13.266 18.812 1 96.25 79 PHE B O 1
ATOM 2347 N N . VAL B 1 80 ? -6.062 12.617 19.453 1 95.19 80 VAL B N 1
ATOM 2348 C CA . VAL B 1 80 ? -6.434 11.211 19.391 1 95.19 80 VAL B CA 1
ATOM 2349 C C . VAL B 1 80 ? -7.484 10.906 20.469 1 95.19 80 VAL B C 1
ATOM 2351 O O . VAL B 1 80 ? -8.445 10.18 20.219 1 95.19 80 VAL B O 1
ATOM 2354 N N . LEU B 1 81 ? -7.246 11.453 21.609 1 96.06 81 LEU B N 1
ATOM 2355 C CA . LEU B 1 81 ? -8.203 11.281 22.688 1 96.06 81 LEU B CA 1
ATOM 2356 C C . LEU B 1 81 ? -9.555 11.875 22.328 1 96.06 81 LEU B C 1
ATOM 2358 O O . LEU B 1 81 ? -10.602 11.266 22.578 1 96.06 81 LEU B O 1
ATOM 2362 N N . LEU B 1 82 ? -9.516 13.039 21.781 1 95.19 82 LEU B N 1
ATOM 2363 C CA . LEU B 1 82 ? -10.742 13.68 21.328 1 95.19 82 LEU B CA 1
ATOM 2364 C C . LEU B 1 82 ? -11.438 12.82 20.281 1 95.19 82 LEU B C 1
ATOM 2366 O O . LEU B 1 82 ? -12.656 12.648 20.312 1 95.19 82 LEU B O 1
ATOM 2370 N N . GLY B 1 83 ? -10.68 12.344 19.422 1 95.06 83 GLY B N 1
ATOM 2371 C CA . GLY B 1 83 ? -11.227 11.461 18.406 1 95.06 83 GLY B CA 1
ATOM 2372 C C . GLY B 1 83 ? -11.828 10.195 18.969 1 95.06 83 GLY B C 1
ATOM 2373 O O . GLY B 1 83 ? -12.875 9.734 18.516 1 95.06 83 GLY B O 1
ATOM 2374 N N . TYR B 1 84 ? -11.148 9.688 19.906 1 94.06 84 TYR B N 1
ATOM 2375 C CA . TYR B 1 84 ? -11.633 8.477 20.562 1 94.06 84 TYR B CA 1
ATOM 2376 C C . TYR B 1 84 ? -12.969 8.719 21.25 1 94.06 84 TYR B C 1
ATOM 2378 O O . TYR B 1 84 ? -13.875 7.887 21.172 1 94.06 84 TYR B O 1
ATOM 2386 N N . ILE B 1 85 ? -13.078 9.758 21.844 1 94.44 85 ILE B N 1
ATOM 2387 C CA . ILE B 1 85 ? -14.328 10.133 22.516 1 94.44 85 ILE B CA 1
ATOM 2388 C C . ILE B 1 85 ? -15.445 10.266 21.484 1 94.44 85 ILE B C 1
ATOM 2390 O O . ILE B 1 85 ? -16.547 9.766 21.688 1 94.44 85 ILE B O 1
ATOM 2394 N N . LEU B 1 86 ? -15.125 10.922 20.391 1 92.81 86 LEU B N 1
ATOM 2395 C CA . LEU B 1 86 ? -16.109 11.078 19.328 1 92.81 86 LEU B CA 1
ATOM 2396 C C . LEU B 1 86 ? -16.469 9.734 18.719 1 92.81 86 LEU B C 1
ATOM 2398 O O . LEU B 1 86 ? -17.625 9.516 18.312 1 92.81 86 LEU B O 1
ATOM 2402 N N . TYR B 1 87 ? -15.602 8.844 18.719 1 91.25 87 TYR B N 1
ATOM 2403 C CA . TYR B 1 87 ? -15.859 7.504 18.219 1 91.25 87 TYR B CA 1
ATOM 2404 C C . TYR B 1 87 ? -16.812 6.75 19.125 1 91.25 87 TYR B C 1
ATOM 2406 O O . TYR B 1 87 ? -17.734 6.07 18.656 1 91.25 87 TYR B O 1
ATOM 2414 N N . LEU B 1 88 ? -16.641 6.832 20.422 1 89.12 88 LEU B N 1
ATOM 2415 C CA . LEU B 1 88 ? -17.531 6.211 21.391 1 89.12 88 LEU B CA 1
ATOM 2416 C C . LEU B 1 88 ? -18.938 6.793 21.266 1 89.12 88 LEU B C 1
ATOM 2418 O O . LEU B 1 88 ? -19.922 6.066 21.375 1 89.12 88 LEU B O 1
ATOM 2422 N N . ASP B 1 89 ? -18.953 8.102 21.047 1 87.12 89 ASP B N 1
ATOM 2423 C CA . ASP B 1 89 ? -20.234 8.758 20.828 1 87.12 89 ASP B CA 1
ATOM 2424 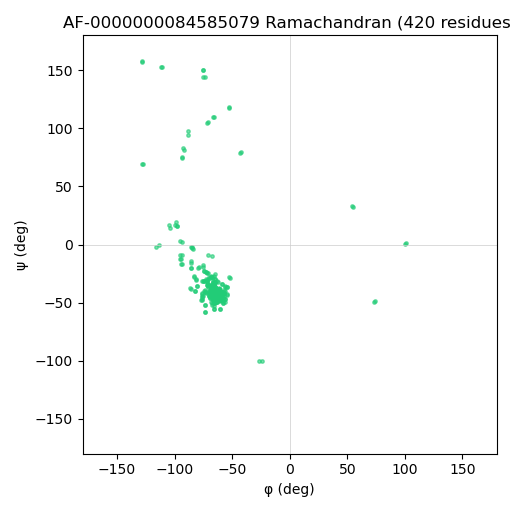C C . ASP B 1 89 ? -20.938 8.188 19.609 1 87.12 89 ASP B C 1
ATOM 2426 O O . ASP B 1 89 ? -22.156 8.023 19.594 1 87.12 89 ASP B O 1
ATOM 2430 N N . PHE B 1 90 ? -20.125 7.906 18.609 1 87.62 90 PHE B N 1
ATOM 2431 C CA . PHE B 1 90 ? -20.672 7.34 17.391 1 87.62 90 PHE B CA 1
ATOM 2432 C C . PHE B 1 90 ? -21.25 5.953 17.641 1 87.62 90 PHE B C 1
ATOM 2434 O O . PHE B 1 90 ? -22.344 5.629 17.141 1 87.62 90 PHE B O 1
ATOM 2441 N N . LEU B 1 91 ? -20.578 5.137 18.438 1 84.38 91 LEU B N 1
ATOM 2442 C CA . LEU B 1 91 ? -21.047 3.797 18.766 1 84.38 91 LEU B CA 1
ATOM 2443 C C . LEU B 1 91 ? -22.344 3.859 19.594 1 84.38 91 LEU B C 1
ATOM 2445 O O . LEU B 1 91 ? -23.25 3.051 19.391 1 84.38 91 LEU B O 1
ATOM 2449 N N . PHE B 1 92 ? -22.297 4.785 20.406 1 83.06 92 PHE B N 1
ATOM 2450 C CA . PHE B 1 92 ? -23.484 4.973 21.234 1 83.06 92 PHE B CA 1
ATOM 2451 C C . PHE B 1 92 ? -24.672 5.422 20.391 1 83.06 92 PHE B C 1
ATOM 2453 O O . PHE B 1 92 ? -25.797 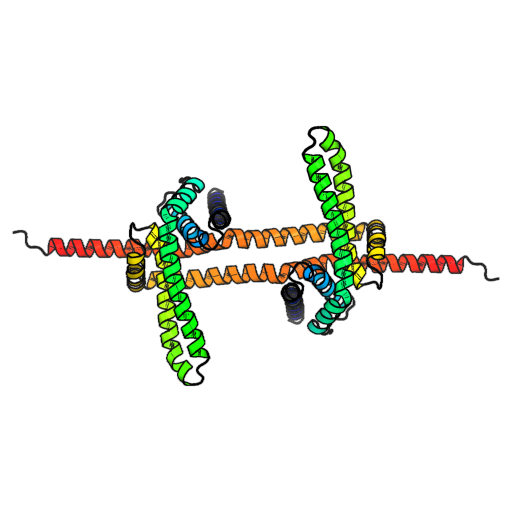4.949 20.594 1 83.06 92 PHE B O 1
ATOM 2460 N N . LEU B 1 93 ? -24.453 6.359 19.5 1 82 93 LEU B N 1
ATOM 2461 C CA . LEU B 1 93 ? -25.516 6.91 18.656 1 82 93 LEU B CA 1
ATOM 2462 C C . LEU B 1 93 ? -26.078 5.844 17.719 1 82 93 LEU B C 1
ATOM 2464 O O . LEU B 1 93 ? -27.281 5.82 17.453 1 82 93 LEU B O 1
ATOM 2468 N N . THR B 1 94 ? -25.281 5.039 17.266 1 79.62 94 THR B N 1
ATOM 2469 C CA . THR B 1 94 ? -25.734 4.035 16.297 1 79.62 94 THR B CA 1
ATOM 2470 C C . THR B 1 94 ? -26.391 2.861 17.016 1 79.62 94 THR B C 1
ATOM 2472 O O . THR B 1 94 ? -27.188 2.131 16.406 1 79.62 94 THR B O 1
ATOM 2475 N N . SER B 1 95 ? -26 2.623 18.094 1 75.31 95 SER B N 1
ATOM 2476 C CA . SER B 1 95 ? -26.641 1.564 18.875 1 75.31 95 SER B CA 1
ATOM 2477 C C . SER B 1 95 ? -28.016 1.991 19.375 1 75.31 95 SER B C 1
ATOM 2479 O O . SER B 1 95 ? -28.859 1.147 19.656 1 75.31 95 SER B O 1
ATOM 2481 N N . ALA B 1 96 ? -28.188 3.299 19.469 1 67.12 96 ALA B N 1
ATOM 2482 C CA . ALA B 1 96 ? -29.469 3.773 20 1 67.12 96 ALA B CA 1
ATOM 2483 C C . ALA B 1 96 ? -30.5 3.939 18.875 1 67.12 96 ALA B C 1
ATOM 2485 O O . ALA B 1 96 ? -30.172 4.418 17.797 1 67.12 96 ALA B O 1
ATOM 2486 N N . ALA B 1 97 ? -31.359 3.129 18.562 1 60.53 97 ALA B N 1
ATOM 2487 C CA . ALA B 1 97 ? -32.406 2.998 17.547 1 60.53 97 ALA B CA 1
ATOM 2488 C C . ALA B 1 97 ? -32.875 4.367 17.078 1 60.53 97 ALA B C 1
ATOM 2490 O O . ALA B 1 97 ? -32.812 4.684 15.891 1 60.53 97 ALA B O 1
ATOM 2491 N N . ASN B 1 98 ? -33.969 4.949 17.5 1 58 98 ASN B N 1
ATOM 2492 C CA . ASN B 1 98 ? -34.875 6.016 17.047 1 58 98 ASN B CA 1
ATOM 2493 C C . ASN B 1 98 ? -34.219 7.391 17.219 1 58 98 ASN B C 1
ATOM 2495 O O . ASN B 1 98 ? -34.312 8.242 16.328 1 58 98 ASN B O 1
ATOM 2499 N N . ALA B 1 99 ? -33.875 7.691 18.297 1 55.88 99 ALA B N 1
ATOM 2500 C CA . ALA B 1 99 ? -33.469 9.031 18.703 1 55.88 99 ALA B CA 1
ATOM 2501 C C . ALA B 1 99 ? -32.125 9.398 18.094 1 55.88 99 ALA B C 1
ATOM 2503 O O . ALA B 1 99 ? -31.734 10.57 18.062 1 55.88 99 ALA B O 1
ATOM 2504 N N . ALA B 1 100 ? -31.469 8.383 17.469 1 61.94 100 ALA B N 1
ATOM 2505 C CA . ALA B 1 100 ? -30.078 8.43 17.031 1 61.94 100 ALA B CA 1
ATOM 2506 C C . ALA B 1 100 ? -29.922 9.305 15.781 1 61.94 100 ALA B C 1
ATOM 2508 O O . ALA B 1 100 ? -28.906 10 15.633 1 61.94 100 ALA B O 1
ATOM 2509 N N . LEU B 1 101 ? -31.109 9.375 15.164 1 62.56 101 LEU B N 1
ATOM 2510 C CA . LEU B 1 101 ? -31.031 10.164 13.938 1 62.56 101 LEU B CA 1
ATOM 2511 C C . LEU B 1 101 ? -30.891 11.648 14.258 1 62.56 101 LEU B C 1
ATOM 2513 O O . LEU B 1 101 ? -30.156 12.367 13.586 1 62.56 101 LEU B O 1
ATOM 2517 N N . TYR B 1 102 ? -31.719 12.023 15.344 1 69.19 102 TYR B N 1
ATOM 2518 C CA . TYR B 1 102 ? -31.719 13.445 15.664 1 69.19 102 TYR B CA 1
ATOM 2519 C C . TYR B 1 102 ? -30.344 13.898 16.141 1 69.19 102 TYR B C 1
ATOM 2521 O O . TYR B 1 102 ? -29.969 15.062 15.945 1 69.19 102 TYR B O 1
ATOM 2529 N N . PHE B 1 103 ? -29.641 13.031 16.641 1 81.06 103 PHE B N 1
ATOM 2530 C CA . PHE B 1 103 ? -28.359 13.422 17.203 1 81.06 103 PHE B CA 1
ATOM 2531 C C . PHE B 1 103 ? -27.234 13.219 16.203 1 81.06 103 PHE B C 1
ATOM 2533 O O . PHE B 1 103 ? -26.078 13.562 16.469 1 81.06 103 PHE B O 1
ATOM 2540 N N . THR B 1 104 ? -27.719 12.805 15.055 1 81.81 104 THR B N 1
ATOM 2541 C CA . THR B 1 104 ? -26.719 12.531 14.023 1 81.81 104 THR B CA 1
ATOM 2542 C C . THR B 1 104 ? -26.156 13.836 13.453 1 81.81 104 THR B C 1
ATOM 2544 O O . THR B 1 104 ? -24.938 13.961 13.273 1 81.81 104 THR B O 1
ATOM 2547 N N . ILE B 1 105 ? -27.047 14.773 13.281 1 83.88 105 ILE B N 1
ATOM 2548 C CA . ILE B 1 105 ? -26.625 16.031 12.656 1 83.88 105 ILE B CA 1
ATOM 2549 C C . ILE B 1 105 ? -25.672 16.766 13.586 1 83.88 105 ILE B C 1
ATOM 2551 O O . ILE B 1 105 ? -24.562 17.125 13.18 1 83.88 105 ILE B O 1
ATOM 2555 N N . PRO B 1 106 ? -26.047 16.984 14.852 1 86.94 106 PRO B N 1
ATOM 2556 C CA . PRO B 1 106 ? -25.078 17.641 15.75 1 86.94 106 PRO B CA 1
ATOM 2557 C C . PRO B 1 106 ? -23.75 16.891 15.844 1 86.94 106 PRO B C 1
ATOM 2559 O O . PRO B 1 106 ? -22.703 17.516 15.945 1 86.94 106 PRO B O 1
ATOM 2562 N N . TYR B 1 107 ? -23.828 15.648 15.875 1 90.06 107 TYR B N 1
ATOM 2563 C CA . TYR B 1 107 ? -22.625 14.836 15.945 1 90.06 107 TYR B CA 1
ATOM 2564 C C . TYR B 1 107 ? -21.719 15.109 14.75 1 90.06 107 TYR B C 1
ATOM 2566 O O . TYR B 1 107 ? -20.5 15.242 14.906 1 90.06 107 TYR B O 1
ATOM 2574 N N . LEU B 1 108 ? -22.312 15.203 13.625 1 88.94 108 LEU B N 1
ATOM 2575 C CA . LEU B 1 108 ? -21.547 15.43 1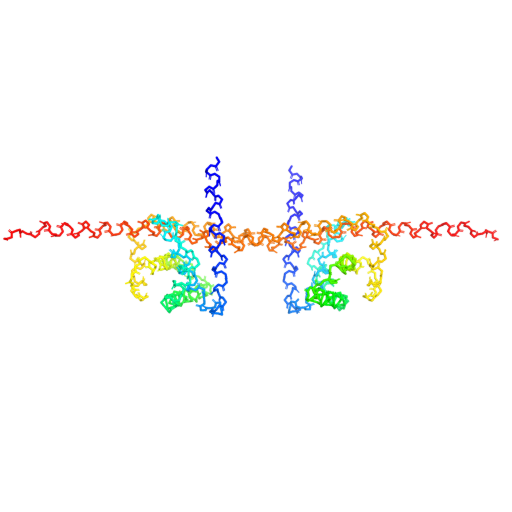2.406 1 88.94 108 LEU B CA 1
ATOM 2576 C C . LEU B 1 108 ? -20.891 16.812 12.43 1 88.94 108 LEU B C 1
ATOM 2578 O O . LEU B 1 108 ? -19.75 16.969 11.977 1 88.94 108 LEU B O 1
ATOM 2582 N N . ILE B 1 109 ? -21.578 17.703 12.938 1 90.44 109 ILE B N 1
ATOM 2583 C CA . ILE B 1 109 ? -21.062 19.062 13.023 1 90.44 109 ILE B CA 1
ATOM 2584 C C . ILE B 1 109 ? -19.859 19.094 13.969 1 90.44 109 ILE B C 1
ATOM 2586 O O . ILE B 1 109 ? -18.797 19.625 13.625 1 90.44 109 ILE B O 1
ATOM 2590 N N . VAL B 1 110 ? -20.031 18.5 15.156 1 92.56 110 VAL B N 1
ATOM 2591 C CA . VAL B 1 110 ? -18.984 18.5 16.156 1 92.56 110 VAL B CA 1
ATOM 2592 C C . VAL B 1 110 ? -17.75 17.766 15.625 1 92.56 110 VAL B C 1
ATOM 2594 O O . VAL B 1 110 ? -16.625 18.203 15.805 1 92.56 110 VAL B O 1
ATOM 2597 N N . THR B 1 111 ? -18.047 16.688 15 1 93.62 111 THR B N 1
ATOM 2598 C CA . THR B 1 111 ? -16.953 15.875 14.469 1 93.62 111 THR B CA 1
ATOM 2599 C C . THR B 1 111 ? -16.234 16.625 13.344 1 93.62 111 THR B C 1
ATOM 2601 O O . THR B 1 111 ? -15 16.562 13.25 1 93.62 111 THR B O 1
ATOM 2604 N N . SER B 1 112 ? -16.953 17.312 12.523 1 93.19 112 SER B N 1
ATOM 2605 C CA . SER B 1 112 ? -16.359 18.078 11.438 1 93.19 112 SER B CA 1
ATOM 2606 C C . SER B 1 112 ? -15.484 19.219 11.977 1 93.19 112 SER B C 1
ATOM 2608 O O . SER B 1 112 ? -14.398 19.469 11.453 1 93.19 112 SER B O 1
ATOM 2610 N N . ILE B 1 113 ? -15.977 19.797 12.992 1 94.44 113 ILE B N 1
ATOM 2611 C CA . ILE B 1 113 ? -15.242 20.891 13.633 1 94.44 113 ILE B CA 1
ATOM 2612 C C . ILE B 1 113 ? -13.953 20.359 14.242 1 94.44 113 ILE B C 1
ATOM 2614 O O . ILE B 1 113 ? -12.875 20.922 14.031 1 94.44 113 ILE B O 1
ATOM 2618 N N . ALA B 1 114 ? -14.133 19.297 14.984 1 95.31 114 ALA B N 1
ATOM 2619 C CA . ALA B 1 114 ? -12.977 18.688 15.641 1 95.31 114 ALA B CA 1
ATOM 2620 C C . ALA B 1 114 ? -11.938 18.25 14.617 1 95.31 114 ALA B C 1
ATOM 2622 O O . ALA B 1 114 ? -10.742 18.438 14.805 1 95.31 114 ALA B O 1
ATOM 2623 N N . PHE B 1 115 ? -12.406 17.703 13.547 1 96.25 115 PHE B N 1
ATOM 2624 C CA . PHE B 1 115 ? -11.516 17.234 12.492 1 96.25 115 PHE B CA 1
ATOM 2625 C C . PHE B 1 115 ? -10.797 18.391 11.82 1 96.25 115 PHE B C 1
ATOM 2627 O O . PHE B 1 115 ? -9.586 18.344 11.609 1 96.25 115 PHE B O 1
ATOM 2634 N N . SER B 1 116 ? -11.484 19.375 11.469 1 95.94 116 SER B N 1
ATOM 2635 C CA . SER B 1 116 ? -10.898 20.562 10.836 1 95.94 116 SER B CA 1
ATOM 2636 C C . SER B 1 116 ? -9.875 21.219 11.75 1 95.94 116 SER B C 1
ATOM 2638 O O . SER B 1 116 ? -8.812 21.656 11.289 1 95.94 116 SER B O 1
ATOM 2640 N N . ALA B 1 117 ? -10.266 21.312 13.016 1 96.5 117 ALA B N 1
ATOM 2641 C CA . ALA B 1 117 ? -9.344 21.891 13.992 1 96.5 117 ALA B CA 1
ATOM 2642 C C . ALA B 1 117 ? -8.055 21.094 14.078 1 96.5 117 ALA B C 1
ATOM 2644 O O . ALA B 1 117 ? -6.965 21.656 14.188 1 96.5 117 ALA B O 1
ATOM 2645 N N . SER B 1 118 ? -8.219 19.828 14.047 1 96.81 118 SER B N 1
ATOM 2646 C CA . SER B 1 118 ? -7.047 18.953 14.125 1 96.81 118 SER B CA 1
ATOM 2647 C C . SER B 1 118 ? -6.125 19.156 12.93 1 96.81 118 SER B C 1
ATOM 2649 O O . SER B 1 118 ? -4.906 19.031 13.055 1 96.81 118 SER B O 1
ATOM 2651 N N . LEU B 1 119 ? -6.625 19.5 11.781 1 97.06 119 LEU B N 1
ATOM 2652 C CA . LEU B 1 119 ? -5.84 19.734 10.578 1 97.06 119 LEU B CA 1
ATOM 2653 C C . LEU B 1 119 ? -4.992 20.984 10.711 1 97.06 119 LEU B C 1
ATOM 2655 O O . LEU B 1 119 ? -3.902 21.078 10.141 1 97.06 119 LEU B O 1
ATOM 2659 N N . TYR B 1 120 ? -5.469 21.891 11.508 1 97.5 120 TYR B N 1
ATOM 2660 C CA . TYR B 1 120 ? -4.75 23.141 11.711 1 97.5 120 TYR B CA 1
ATOM 2661 C C . TYR B 1 120 ? -3.701 23 12.805 1 97.5 120 TYR B C 1
ATOM 2663 O O . TYR B 1 120 ? -2.773 23.812 12.891 1 97.5 120 TYR B O 1
ATOM 2671 N N . ALA B 1 121 ? -3.881 22.016 13.625 1 97.31 121 ALA B N 1
ATOM 2672 C CA . ALA B 1 121 ? -3.092 21.906 14.852 1 97.31 121 ALA B CA 1
ATOM 2673 C C . ALA B 1 121 ? -1.609 21.734 14.531 1 97.31 121 ALA B C 1
ATOM 2675 O O . ALA B 1 121 ? -0.767 22.484 15.031 1 97.31 121 ALA B O 1
ATOM 2676 N N . PHE B 1 122 ? -1.318 20.859 13.633 1 97.31 122 PHE B N 1
ATOM 2677 C CA . PHE B 1 122 ? 0.082 20.547 13.375 1 97.31 122 PHE B CA 1
ATOM 2678 C C . PHE B 1 122 ? 0.736 21.656 12.547 1 97.31 122 PHE B C 1
ATOM 2680 O O . PHE B 1 122 ? 1.871 22.047 12.812 1 97.31 122 PHE B O 1
ATOM 2687 N N . PRO B 1 123 ? 0.037 22.141 11.562 1 97.56 123 PRO B N 1
ATOM 2688 C CA . PRO B 1 123 ? 0.594 23.312 10.875 1 97.56 123 PRO B CA 1
ATOM 2689 C C . PRO B 1 123 ? 0.873 24.469 11.82 1 97.56 123 PRO B C 1
ATOM 2691 O O . PRO B 1 123 ? 1.863 25.188 11.656 1 97.56 123 PRO B O 1
ATOM 2694 N N . MET B 1 124 ? 0.024 24.609 12.773 1 97.06 124 MET B N 1
ATOM 2695 C CA . MET B 1 124 ? 0.21 25.672 13.75 1 97.06 124 MET B CA 1
ATOM 2696 C C . MET B 1 124 ? 1.435 25.406 14.617 1 97.06 124 MET B C 1
ATOM 2698 O O . MET B 1 124 ? 2.15 26.344 14.992 1 97.06 124 MET B O 1
ATOM 2702 N N . LEU B 1 125 ? 1.597 24.219 14.961 1 96.56 125 LEU B N 1
ATOM 2703 C CA . LEU B 1 125 ? 2.758 23.844 15.766 1 96.56 125 LEU B CA 1
ATOM 2704 C C . LEU B 1 125 ? 4.055 24.203 15.039 1 96.56 125 LEU B C 1
ATOM 2706 O O . LEU B 1 125 ? 5.031 24.594 15.68 1 96.56 125 LEU B O 1
ATOM 2710 N N . VAL B 1 126 ? 4.035 24.094 13.742 1 94.94 126 VAL B N 1
ATOM 2711 C CA . VAL B 1 126 ? 5.199 24.359 12.898 1 94.94 126 VAL B CA 1
ATOM 2712 C C . VAL B 1 126 ? 5.352 25.859 12.68 1 94.94 126 VAL B C 1
ATOM 2714 O O . VAL B 1 126 ? 6.469 26.375 12.602 1 94.94 126 VAL B O 1
ATOM 2717 N N . HIS B 1 127 ? 4.316 26.547 12.578 1 93.5 127 HIS B N 1
ATOM 2718 C CA . HIS B 1 127 ? 4.32 27.953 12.211 1 93.5 127 HIS B CA 1
ATOM 2719 C C . HIS B 1 127 ? 4.523 28.844 13.43 1 93.5 127 HIS B C 1
ATOM 2721 O O . HIS B 1 127 ? 5.215 29.875 13.352 1 93.5 127 HIS B O 1
ATOM 2727 N N . TYR B 1 128 ? 3.893 28.406 14.523 1 92.5 128 TYR B N 1
ATOM 2728 C CA . TYR B 1 128 ? 3.936 29.219 15.727 1 92.5 128 TYR B CA 1
ATOM 2729 C C . TYR B 1 128 ? 4.777 28.562 16.812 1 92.5 128 TYR B C 1
ATOM 2731 O O . TYR B 1 128 ? 4.926 27.328 16.828 1 92.5 128 TYR B O 1
ATOM 2739 N N . ASP B 1 129 ? 5.312 29.344 17.641 1 90.81 129 ASP B N 1
ATOM 2740 C CA . ASP B 1 129 ? 5.996 28.875 18.828 1 90.81 129 ASP B CA 1
ATOM 2741 C C . ASP B 1 129 ? 5.051 28.844 20.031 1 90.81 129 ASP B C 1
ATOM 2743 O O . ASP B 1 129 ? 5.09 29.734 20.875 1 90.81 129 ASP B O 1
ATOM 2747 N N . MET B 1 130 ? 4.191 27.922 20.094 1 91.81 130 MET B N 1
ATOM 2748 C CA . MET B 1 130 ? 3.164 27.812 21.125 1 91.81 130 MET B CA 1
ATOM 2749 C C . MET B 1 130 ? 3.17 26.422 21.766 1 91.81 130 MET B C 1
ATOM 2751 O O . MET B 1 130 ? 3.682 25.469 21.172 1 91.81 130 MET B O 1
ATOM 2755 N N . LYS B 1 131 ? 2.67 26.391 22.906 1 93.81 131 LYS B N 1
ATOM 2756 C CA . LYS B 1 131 ? 2.518 25.109 23.609 1 93.81 131 LYS B CA 1
ATOM 2757 C C . LYS B 1 131 ? 1.358 24.312 23.031 1 93.81 131 LYS B C 1
ATOM 2759 O O . LYS B 1 131 ? 0.379 24.875 22.547 1 93.81 131 LYS B O 1
ATOM 2764 N N . PRO B 1 132 ? 1.507 23.016 23.125 1 95.44 132 PRO B N 1
ATOM 2765 C CA . PRO B 1 132 ? 0.491 22.141 22.516 1 95.44 132 PRO B CA 1
ATOM 2766 C C . PRO B 1 132 ? -0.92 22.453 23.016 1 95.44 132 PRO B C 1
ATOM 2768 O O . PRO B 1 132 ? -1.866 22.469 22.219 1 95.44 132 PRO B O 1
ATOM 2771 N N . PHE B 1 133 ? -1.071 22.797 24.234 1 94.69 133 PHE B N 1
ATOM 2772 C CA . PHE B 1 133 ? -2.395 23.047 24.797 1 94.69 133 PHE B CA 1
ATOM 2773 C C . PHE B 1 133 ? -2.979 24.344 24.234 1 94.69 133 PHE B C 1
ATOM 2775 O O . PHE B 1 133 ? -4.191 24.438 24.031 1 94.69 133 PHE B O 1
ATOM 2782 N N . GLN B 1 134 ? -2.168 25.312 24.031 1 95.88 134 GLN B N 1
ATOM 2783 C CA . GLN B 1 134 ? -2.596 26.578 23.422 1 95.88 134 GLN B CA 1
ATOM 2784 C C . GLN B 1 134 ? -3.002 26.375 21.969 1 95.88 134 GLN B C 1
ATOM 2786 O O . GLN B 1 134 ? -3.943 27 21.484 1 95.88 134 GLN B O 1
ATOM 2791 N N . ILE B 1 135 ? -2.33 25.484 21.406 1 97.12 135 ILE B N 1
ATOM 2792 C CA . ILE B 1 135 ? -2.58 25.219 20 1 97.12 135 ILE B CA 1
ATOM 2793 C C . ILE B 1 135 ? -3.963 24.594 19.828 1 97.12 135 ILE B C 1
ATOM 2795 O O . ILE B 1 135 ? -4.672 24.906 18.859 1 97.12 135 ILE B O 1
ATOM 2799 N N . VAL B 1 136 ? -4.309 23.75 20.75 1 96.31 136 VAL B N 1
ATOM 2800 C CA . VAL B 1 136 ? -5.609 23.094 20.656 1 96.31 136 VAL B CA 1
ATOM 2801 C C . VAL B 1 136 ? -6.719 24.141 20.625 1 96.31 136 VAL B C 1
ATOM 2803 O O . VAL B 1 136 ? -7.582 24.125 19.75 1 96.31 136 VAL B O 1
ATOM 2806 N N . LYS B 1 137 ? -6.652 25.047 21.484 1 95 137 LYS B N 1
ATOM 2807 C CA . LYS B 1 137 ? -7.648 26.109 21.562 1 95 137 LYS B CA 1
ATOM 2808 C C . LYS B 1 137 ? -7.566 27.016 20.344 1 95 137 LYS B C 1
ATOM 2810 O O . LYS B 1 137 ? -8.586 27.359 19.75 1 95 137 LYS B O 1
ATOM 2815 N N . ARG B 1 138 ? -6.402 27.375 19.953 1 95.19 138 ARG B N 1
ATOM 2816 C CA . ARG B 1 138 ? -6.184 28.328 18.875 1 95.19 138 ARG B CA 1
ATOM 2817 C C . ARG B 1 138 ? -6.539 27.734 17.516 1 95.19 138 ARG B C 1
ATOM 2819 O O . ARG B 1 138 ? -6.938 28.438 16.594 1 95.19 138 ARG B O 1
ATOM 2826 N N . SER B 1 139 ? -6.367 26.406 17.438 1 96.94 139 SER B N 1
ATOM 2827 C CA . SER B 1 139 ? -6.715 25.766 16.172 1 96.94 139 SER B CA 1
ATOM 2828 C C . SER B 1 139 ? -8.211 25.875 15.891 1 96.94 139 SER B C 1
ATOM 2830 O O . SER B 1 139 ? -8.617 26.031 14.742 1 96.94 139 SER B O 1
ATOM 2832 N N . PHE B 1 140 ? -9 25.859 16.922 1 95.69 140 PHE B N 1
ATOM 2833 C CA . PHE B 1 140 ? -10.438 26.047 16.766 1 95.69 140 PHE B CA 1
ATOM 2834 C C . PHE B 1 140 ? -10.75 27.469 16.312 1 95.69 140 PHE B C 1
ATOM 2836 O O . PHE B 1 140 ? -11.602 27.672 15.438 1 95.69 140 PHE B O 1
ATOM 2843 N N . PHE B 1 141 ? -10.031 28.359 16.828 1 93.94 141 PHE B N 1
ATOM 2844 C CA . PHE B 1 141 ? -10.242 29.766 16.516 1 93.94 141 PHE B CA 1
ATOM 2845 C C . PHE B 1 141 ? -9.883 30.062 15.062 1 93.94 141 PHE B C 1
ATOM 2847 O O . PHE B 1 141 ? -10.656 30.688 14.344 1 93.94 141 PHE B O 1
ATOM 2854 N N . ILE B 1 142 ? -8.789 29.578 14.648 1 94.44 142 ILE B N 1
ATOM 2855 C CA . ILE B 1 142 ? -8.312 29.859 13.305 1 94.44 142 ILE B CA 1
ATOM 2856 C C . ILE B 1 142 ? -9.234 29.219 12.273 1 94.44 142 ILE B C 1
ATOM 2858 O O . ILE B 1 142 ? -9.539 29.828 11.234 1 94.44 142 ILE B O 1
ATOM 2862 N N . MET B 1 143 ? -9.594 27.984 12.586 1 95.31 143 MET B N 1
ATOM 2863 C CA . MET B 1 143 ? -10.492 27.297 11.672 1 95.31 143 MET B CA 1
ATOM 2864 C C . MET B 1 143 ? -11.789 28.078 11.492 1 95.31 143 MET B C 1
ATOM 2866 O O . MET B 1 143 ? -12.305 28.172 10.375 1 95.31 143 MET B O 1
ATOM 2870 N N . MET B 1 144 ? -12.344 28.641 12.523 1 93.69 144 MET B N 1
ATOM 2871 C CA . MET B 1 144 ? -13.602 29.375 12.492 1 93.69 144 MET B CA 1
ATOM 2872 C C . MET B 1 144 ? -13.422 30.734 11.797 1 93.69 144 MET B C 1
ATOM 2874 O O . MET B 1 144 ? -14.336 31.219 11.141 1 93.69 144 MET B O 1
ATOM 2878 N N . LEU B 1 145 ? -12.25 31.328 11.914 1 93.5 145 LEU B N 1
ATOM 2879 C CA . LEU B 1 145 ? -11.961 32.656 11.359 1 93.5 145 LEU B CA 1
ATOM 2880 C C . LEU B 1 145 ? -11.695 32.562 9.867 1 93.5 145 LEU B C 1
ATOM 2882 O O . LEU B 1 145 ? -11.781 33.594 9.156 1 93.5 145 LEU B O 1
ATOM 2886 N N . ASN B 1 146 ? -11.383 31.438 9.367 1 95.5 146 ASN B N 1
ATOM 2887 C CA . ASN B 1 146 ? -11.031 31.25 7.965 1 95.5 146 ASN B CA 1
ATOM 2888 C C . ASN B 1 146 ? -11.844 30.125 7.324 1 95.5 146 ASN B C 1
ATOM 2890 O O . ASN B 1 146 ? -11.273 29.125 6.871 1 95.5 146 ASN B O 1
ATOM 2894 N N . PRO B 1 147 ? -13.078 30.297 7.133 1 94.31 147 PRO B N 1
ATOM 2895 C CA . PRO B 1 147 ? -13.945 29.234 6.637 1 94.31 147 PRO B CA 1
ATOM 2896 C C . PRO B 1 147 ? -13.602 28.812 5.211 1 94.31 147 PRO B C 1
ATOM 2898 O O . PRO B 1 147 ? -13.758 27.641 4.855 1 94.31 147 PRO B O 1
ATOM 2901 N N . SER B 1 148 ? -13.188 29.75 4.441 1 95.44 148 SER B N 1
ATOM 2902 C CA . SER B 1 148 ? -12.836 29.422 3.062 1 95.44 148 SER B CA 1
ATOM 2903 C C . SER B 1 148 ? -11.641 28.469 3.012 1 95.44 148 SER B C 1
ATOM 2905 O O . SER B 1 148 ? -11.68 27.453 2.324 1 95.44 148 SER B O 1
ATOM 2907 N N . GLN B 1 149 ? -10.609 28.812 3.742 1 96.12 149 GLN B N 1
ATOM 2908 C CA . GLN B 1 149 ? -9.414 27.969 3.783 1 96.12 149 GLN B CA 1
ATOM 2909 C C . GLN B 1 149 ? -9.711 26.625 4.434 1 96.12 149 GLN B C 1
ATOM 2911 O O . GLN B 1 149 ? -9.164 25.594 4.031 1 96.12 149 GLN B O 1
ATOM 2916 N N . THR B 1 150 ? -10.547 26.672 5.43 1 95.69 150 THR B N 1
ATOM 2917 C CA . THR B 1 150 ? -10.938 25.438 6.109 1 95.69 150 THR B CA 1
ATOM 2918 C C . THR B 1 150 ? -11.664 24.5 5.148 1 95.69 150 THR B C 1
ATOM 2920 O O . THR B 1 150 ? -11.414 23.297 5.141 1 95.69 150 THR B O 1
ATOM 2923 N N . PHE B 1 151 ? -12.508 25.094 4.363 1 95.44 151 PHE B N 1
ATOM 2924 C CA . PHE B 1 151 ? -13.25 24.328 3.375 1 95.44 151 PHE B CA 1
ATOM 2925 C C . PHE B 1 151 ? -12.297 23.688 2.367 1 95.44 151 PHE B C 1
ATOM 2927 O O . PHE B 1 151 ? -12.422 22.5 2.055 1 95.44 151 PHE B O 1
ATOM 2934 N N . VAL B 1 152 ? -11.383 24.453 1.878 1 93.31 152 VAL B N 1
ATOM 2935 C CA . VAL B 1 152 ? -10.398 23.953 0.921 1 93.31 152 VAL B CA 1
ATOM 2936 C C . VAL B 1 152 ? -9.586 22.828 1.553 1 93.31 152 VAL B C 1
ATOM 2938 O O . VAL B 1 152 ? -9.32 21.812 0.911 1 93.31 152 VAL B O 1
ATOM 2941 N N . MET B 1 153 ? -9.203 23.031 2.762 1 95.69 153 MET B N 1
ATOM 2942 C CA . MET B 1 153 ? -8.398 22.047 3.488 1 95.69 153 MET B CA 1
ATOM 2943 C C . MET B 1 153 ? -9.164 20.75 3.68 1 95.69 153 MET B C 1
ATOM 2945 O O . MET B 1 153 ? -8.609 19.656 3.508 1 95.69 153 MET B O 1
ATOM 2949 N N . LEU B 1 154 ? -10.367 20.891 4.023 1 94.69 154 LEU B N 1
ATOM 2950 C CA . LEU B 1 154 ? -11.211 19.734 4.277 1 94.69 154 LEU B CA 1
ATOM 2951 C C . LEU B 1 154 ? -11.469 18.953 2.988 1 94.69 154 LEU B C 1
ATOM 2953 O O . LEU B 1 154 ? -11.281 17.734 2.945 1 94.69 154 LEU B O 1
ATOM 2957 N N . VAL B 1 155 ? -11.875 19.688 1.981 1 92.44 155 VAL B N 1
ATOM 2958 C CA . VAL B 1 155 ? -12.18 19.062 0.697 1 92.44 155 VAL B CA 1
ATOM 2959 C C . VAL B 1 155 ? -10.906 18.469 0.098 1 92.44 155 VAL B C 1
ATOM 2961 O O . VAL B 1 155 ? -10.938 17.359 -0.467 1 92.44 155 VAL B O 1
ATOM 2964 N N . GLY B 1 156 ? -9.875 19.203 0.21 1 93.19 156 GLY B N 1
ATOM 2965 C CA . GLY B 1 156 ? -8.602 18.719 -0.301 1 93.19 156 GLY B CA 1
ATOM 2966 C C . GLY B 1 156 ? -8.117 17.469 0.402 1 93.19 156 GLY B C 1
ATOM 2967 O O . GLY B 1 156 ? -7.691 16.516 -0.248 1 93.19 156 GLY B O 1
ATOM 2968 N N . THR B 1 157 ? -8.148 17.5 1.675 1 93.38 157 THR B N 1
ATOM 2969 C CA . THR B 1 157 ? -7.664 16.375 2.451 1 93.38 157 THR B CA 1
ATOM 2970 C C . THR B 1 157 ? -8.531 15.141 2.205 1 93.38 157 THR B C 1
ATOM 2972 O O . THR B 1 157 ? -8.016 14.039 1.98 1 93.38 157 THR B O 1
ATOM 2975 N N . ILE B 1 158 ? -9.812 15.312 2.199 1 90 158 ILE B N 1
ATOM 2976 C CA . ILE B 1 158 ? -10.727 14.195 1.977 1 90 158 ILE B CA 1
ATOM 2977 C C . ILE B 1 158 ? -10.617 13.719 0.532 1 90 158 ILE B C 1
ATOM 2979 O O . ILE B 1 158 ? -10.562 12.516 0.274 1 90 158 ILE B O 1
ATOM 2983 N N . GLY B 1 159 ? -10.617 14.664 -0.377 1 89.38 159 GLY B N 1
ATOM 2984 C CA . GLY B 1 159 ? -10.523 14.328 -1.788 1 89.38 159 GLY B CA 1
ATOM 2985 C C . GLY B 1 159 ? -9.25 13.586 -2.135 1 89.38 159 GLY B C 1
ATOM 2986 O O . GLY B 1 159 ? -9.297 12.469 -2.662 1 89.38 159 GLY B O 1
ATOM 2987 N N . VAL B 1 160 ? -8.102 14.172 -1.8 1 86.12 160 VAL B N 1
ATOM 2988 C CA . VAL B 1 160 ? -6.812 13.57 -2.113 1 86.12 160 VAL B CA 1
ATOM 2989 C C . VAL B 1 160 ? -6.617 12.305 -1.285 1 86.12 160 VAL B C 1
ATOM 2991 O O . VAL B 1 160 ? -6.102 11.305 -1.786 1 86.12 160 VAL B O 1
ATOM 2994 N N . GLY B 1 161 ? -7.008 12.398 -0.062 1 85 161 GLY B N 1
ATOM 2995 C CA . GLY B 1 161 ? -6.945 11.211 0.779 1 85 161 GLY B CA 1
ATOM 2996 C C . GLY B 1 161 ? -7.727 10.039 0.217 1 85 161 GLY B C 1
ATOM 2997 O O . GLY B 1 161 ? -7.254 8.898 0.24 1 85 161 GLY B O 1
ATOM 2998 N N . SER B 1 162 ? -8.898 10.312 -0.301 1 81.56 162 SER B N 1
ATOM 2999 C CA . SER B 1 162 ? -9.734 9.266 -0.874 1 81.56 162 SER B CA 1
ATOM 3000 C C . SER B 1 162 ? -9.102 8.672 -2.125 1 81.56 162 SER B C 1
ATOM 3002 O O . SER B 1 162 ? -9.117 7.453 -2.32 1 81.56 162 SER B O 1
ATOM 3004 N N . ILE B 1 163 ? -8.594 9.578 -2.889 1 76.44 163 ILE B N 1
ATOM 3005 C CA . ILE B 1 163 ? -7.938 9.133 -4.117 1 76.44 163 ILE B CA 1
ATOM 3006 C C . ILE B 1 163 ? -6.766 8.219 -3.775 1 76.44 163 ILE B C 1
ATOM 3008 O O . ILE B 1 163 ? -6.629 7.137 -4.352 1 76.44 163 ILE B O 1
ATOM 3012 N N . LEU B 1 164 ? -5.973 8.586 -2.824 1 75.12 164 LEU B N 1
ATOM 3013 C CA . LEU B 1 164 ? -4.805 7.816 -2.42 1 75.12 164 LEU B CA 1
ATOM 3014 C C . LEU B 1 164 ? -5.219 6.492 -1.786 1 75.12 164 LEU B C 1
ATOM 3016 O O . LEU B 1 164 ? -4.609 5.453 -2.049 1 75.12 164 LEU B O 1
ATOM 3020 N N . TRP B 1 165 ? -6.195 6.637 -1.091 1 71.31 165 TRP B N 1
ATOM 3021 C CA . TRP B 1 165 ? -6.688 5.434 -0.427 1 71.31 165 TRP B CA 1
ATOM 3022 C C . TRP B 1 165 ? -7.199 4.418 -1.444 1 71.31 165 TRP B C 1
ATOM 3024 O O . TRP B 1 165 ? -6.859 3.234 -1.373 1 71.31 165 TRP B O 1
ATOM 3034 N N . TYR B 1 166 ? -8.016 4.898 -2.322 1 68.38 166 TYR B N 1
ATOM 3035 C CA . TYR B 1 166 ? -8.57 4.02 -3.348 1 68.38 166 TYR B CA 1
ATOM 3036 C C . TYR B 1 166 ? -7.465 3.445 -4.227 1 68.38 166 TYR B C 1
ATOM 3038 O O . TYR B 1 166 ? -7.473 2.254 -4.543 1 68.38 166 TYR B O 1
ATOM 3046 N N . PHE B 1 167 ? -6.633 4.348 -4.57 1 66.88 167 PHE B N 1
ATOM 3047 C CA . PHE B 1 167 ? -5.527 3.91 -5.418 1 66.88 167 PHE B CA 1
ATOM 3048 C C . PHE B 1 167 ? -4.688 2.852 -4.707 1 66.88 167 PHE B C 1
ATOM 3050 O O . PHE B 1 167 ? -4.328 1.835 -5.305 1 66.88 167 PHE B O 1
ATOM 3057 N N . GLN B 1 168 ? -4.324 3.096 -3.514 1 64.62 168 GLN B N 1
ATOM 3058 C CA . GLN B 1 168 ? -3.549 2.146 -2.723 1 64.62 168 GLN B CA 1
ATOM 3059 C C . GLN B 1 168 ? -4.336 0.863 -2.477 1 64.62 168 GLN B C 1
ATOM 3061 O O . GLN B 1 168 ? -3.779 -0.235 -2.535 1 64.62 168 GLN B O 1
ATOM 3066 N N . GLY B 1 169 ? -5.609 1.102 -2.092 1 61.19 169 GLY B N 1
ATOM 3067 C CA . GLY B 1 169 ? -6.484 -0.045 -1.894 1 61.19 169 GLY B CA 1
ATOM 3068 C C . GLY B 1 169 ? -6.605 -0.92 -3.127 1 61.19 169 GLY B C 1
ATOM 3069 O O . GLY B 1 169 ? -6.484 -2.145 -3.041 1 61.19 169 GLY B O 1
ATOM 3070 N N . LEU B 1 170 ? -6.77 -0.171 -4.195 1 61.31 170 LEU B N 1
ATOM 3071 C CA . LEU B 1 170 ? -6.918 -0.906 -5.449 1 61.31 170 LEU B CA 1
ATOM 3072 C C . LEU B 1 170 ? -5.656 -1.71 -5.758 1 61.31 170 LEU B C 1
ATOM 3074 O O . LEU B 1 170 ? -5.742 -2.854 -6.211 1 61.31 170 LEU B O 1
ATOM 3078 N N . ALA B 1 171 ? -4.57 -1.058 -5.527 1 62.97 171 ALA B N 1
ATOM 3079 C CA . ALA B 1 171 ? -3.305 -1.735 -5.805 1 62.97 171 ALA B CA 1
ATOM 3080 C C . ALA B 1 171 ? -3.139 -2.969 -4.922 1 62.97 171 ALA B C 1
ATOM 3082 O O . ALA B 1 171 ? -2.744 -4.035 -5.398 1 62.97 171 ALA B O 1
ATOM 3083 N N . LEU B 1 172 ? -3.516 -2.775 -3.688 1 64.38 172 LEU B N 1
ATOM 3084 C CA . LEU B 1 172 ? -3.402 -3.881 -2.74 1 64.38 172 LEU B CA 1
ATOM 3085 C C . LEU B 1 172 ? -4.43 -4.965 -3.047 1 64.38 172 LEU B C 1
ATOM 3087 O O . LEU B 1 172 ? -4.141 -6.156 -2.912 1 64.38 172 LEU B O 1
ATOM 3091 N N . PHE B 1 173 ? -5.574 -4.535 -3.52 1 63.06 173 PHE B N 1
ATOM 3092 C CA . PHE B 1 173 ? -6.691 -5.457 -3.697 1 63.06 173 PHE B CA 1
ATOM 3093 C C . PHE B 1 173 ? -6.602 -6.164 -5.047 1 63.06 173 PHE B C 1
ATOM 3095 O O . PHE B 1 173 ? -7.254 -7.188 -5.262 1 63.06 173 PHE B O 1
ATOM 3102 N N . PHE B 1 174 ? -5.766 -5.648 -5.93 1 69.12 174 PHE B N 1
ATOM 3103 C CA . PHE B 1 174 ? -5.742 -6.234 -7.262 1 69.12 174 PHE B CA 1
ATOM 3104 C C . PHE B 1 174 ? -4.387 -6.871 -7.551 1 69.12 174 PHE B C 1
ATOM 3106 O O . PHE B 1 174 ? -4.242 -7.617 -8.523 1 69.12 174 PHE B O 1
ATOM 3113 N N . SER B 1 175 ? -3.422 -6.828 -6.719 1 77.5 175 SER B N 1
ATOM 3114 C CA . SER B 1 175 ? -2.039 -7.121 -7.082 1 77.5 175 SER B CA 1
ATOM 3115 C C . SER B 1 175 ? -1.817 -8.617 -7.25 1 77.5 175 SER B C 1
ATOM 3117 O O . SER B 1 175 ? -1.429 -9.078 -8.328 1 77.5 175 SER B O 1
ATOM 3119 N N . PHE B 1 176 ? -2.338 -9.414 -6.336 1 84.56 176 PHE B N 1
ATOM 3120 C CA . PHE B 1 176 ? -1.937 -10.82 -6.359 1 84.56 176 PHE B CA 1
ATOM 3121 C C . PHE B 1 176 ? -2.766 -11.602 -7.367 1 84.56 176 PHE B C 1
ATOM 3123 O O . PHE B 1 176 ? -2.275 -12.562 -7.973 1 84.56 176 PHE B O 1
ATOM 3130 N N . SER B 1 177 ? -4.023 -11.141 -7.633 1 89.31 177 SER B N 1
ATOM 3131 C CA . SER B 1 177 ? -4.875 -11.82 -8.602 1 89.31 177 SER B CA 1
ATOM 3132 C C . SER B 1 177 ? -4.332 -11.656 -10.023 1 89.31 177 SER B C 1
ATOM 3134 O O . SER B 1 177 ? -4.379 -12.594 -10.82 1 89.31 177 SER B O 1
ATOM 3136 N N . ILE B 1 178 ? -3.791 -10.547 -10.281 1 88.44 178 ILE B N 1
ATOM 3137 C CA . ILE B 1 178 ? -3.229 -10.297 -11.609 1 88.44 178 ILE B CA 1
ATOM 3138 C C . ILE B 1 178 ? -1.985 -11.156 -11.812 1 88.44 178 ILE B C 1
ATOM 3140 O O . ILE B 1 178 ? -1.821 -11.789 -12.859 1 88.44 178 ILE B O 1
ATOM 3144 N N . VAL B 1 179 ? -1.143 -11.227 -10.812 1 90.94 179 VAL B N 1
ATOM 3145 C CA . VAL B 1 179 ? 0.06 -12.055 -10.898 1 90.94 179 VAL B CA 1
ATOM 3146 C C . VAL B 1 179 ? -0.329 -13.523 -11.047 1 90.94 179 VAL B C 1
ATOM 3148 O O . VAL B 1 179 ? 0.256 -14.242 -11.859 1 90.94 179 VAL B O 1
ATOM 3151 N N . ALA B 1 180 ? -1.306 -13.914 -10.297 1 94 180 ALA B N 1
ATOM 3152 C CA . ALA B 1 180 ? -1.777 -15.289 -10.367 1 94 180 ALA B CA 1
ATOM 3153 C C . ALA B 1 180 ? -2.246 -15.641 -11.773 1 94 180 ALA B C 1
ATOM 3155 O O . ALA B 1 180 ? -1.978 -16.734 -12.273 1 94 180 ALA B O 1
ATOM 3156 N N . LEU B 1 181 ? -2.918 -14.75 -12.398 1 92.44 181 LEU B N 1
ATOM 3157 C CA . LEU B 1 181 ? -3.408 -14.969 -13.758 1 92.44 181 LEU B CA 1
ATOM 3158 C C . LEU B 1 181 ? -2.248 -15.094 -14.734 1 92.44 181 LEU B C 1
ATOM 3160 O O . LEU B 1 181 ? -2.266 -15.961 -15.617 1 92.44 181 LEU B O 1
ATOM 3164 N N . ILE B 1 182 ? -1.238 -14.297 -14.547 1 92.31 182 ILE B N 1
ATOM 3165 C CA . ILE B 1 182 ? -0.075 -14.266 -15.43 1 92.31 182 ILE B CA 1
ATOM 3166 C C . ILE B 1 182 ? 0.729 -15.555 -15.266 1 92.31 182 ILE B C 1
ATOM 3168 O O . ILE B 1 182 ? 1.353 -16.031 -16.219 1 92.31 182 ILE B O 1
ATOM 3172 N N . VAL B 1 183 ? 0.652 -16.109 -14.109 1 95.44 183 VAL B N 1
ATOM 3173 C CA . VAL B 1 183 ? 1.362 -17.359 -13.844 1 95.44 183 VAL B CA 1
ATOM 3174 C C . VAL B 1 183 ? 0.545 -18.531 -14.359 1 95.44 183 VAL B C 1
ATOM 3176 O O . VAL B 1 183 ? 1.082 -19.438 -15.016 1 95.44 183 VAL B O 1
ATOM 3179 N N . MET B 1 184 ? -0.77 -18.5 -14.18 1 95.94 184 MET B N 1
ATOM 3180 C CA . MET B 1 184 ? -1.619 -19.656 -14.469 1 95.94 184 MET B CA 1
ATOM 3181 C C . MET B 1 184 ? -1.815 -19.812 -15.969 1 95.94 184 MET B C 1
ATOM 3183 O O . MET B 1 184 ? -1.924 -20.938 -16.469 1 95.94 184 MET B O 1
ATOM 3187 N N . MET B 1 185 ? -1.822 -18.766 -16.656 1 94.81 185 MET B N 1
ATOM 3188 C CA . MET B 1 185 ? -2.115 -18.844 -18.094 1 94.81 185 MET B CA 1
ATOM 3189 C C . MET B 1 185 ? -1.028 -19.609 -18.828 1 94.81 185 MET B C 1
ATOM 3191 O O . MET B 1 185 ? -1.312 -20.609 -19.5 1 94.81 185 MET B O 1
ATOM 3195 N N . PRO B 1 186 ? 0.212 -19.172 -18.688 1 95.62 186 PRO B N 1
ATOM 3196 C CA . PRO B 1 186 ? 1.248 -19.969 -19.359 1 95.62 186 PRO B CA 1
ATOM 3197 C C . PRO B 1 186 ? 1.406 -21.359 -18.75 1 95.62 186 PRO B C 1
ATOM 3199 O O . PRO B 1 186 ? 1.756 -22.312 -19.453 1 95.62 186 PRO B O 1
ATOM 3202 N N . ALA B 1 187 ? 1.191 -21.547 -17.484 1 96.5 187 ALA B N 1
ATOM 3203 C CA . ALA B 1 187 ? 1.256 -22.859 -16.844 1 96.5 187 ALA B CA 1
ATOM 3204 C C . ALA B 1 187 ? 0.224 -23.812 -17.438 1 96.5 187 ALA B C 1
ATOM 3206 O O . ALA B 1 187 ? 0.542 -24.953 -17.766 1 96.5 187 ALA B O 1
ATOM 3207 N N . ALA B 1 188 ? -0.959 -23.359 -17.609 1 95.5 188 ALA B N 1
ATOM 3208 C CA . ALA B 1 188 ? -2.025 -24.172 -18.188 1 95.5 188 ALA B CA 1
ATOM 3209 C C . ALA B 1 188 ? -1.671 -24.625 -19.594 1 95.5 188 ALA B C 1
ATOM 3211 O O . ALA B 1 188 ? -1.905 -25.766 -19.969 1 95.5 188 ALA B O 1
ATOM 3212 N N . LYS B 1 189 ? -1.141 -23.703 -20.328 1 94.88 189 LYS B N 1
ATOM 3213 C CA . LYS B 1 189 ? -0.708 -24.047 -21.688 1 94.88 189 LYS B CA 1
ATOM 3214 C C . LYS B 1 189 ? 0.413 -25.078 -21.672 1 94.88 189 LYS B C 1
ATOM 3216 O O . LYS B 1 189 ? 0.443 -25.984 -22.5 1 94.88 189 LYS B O 1
ATOM 3221 N N . ALA B 1 190 ? 1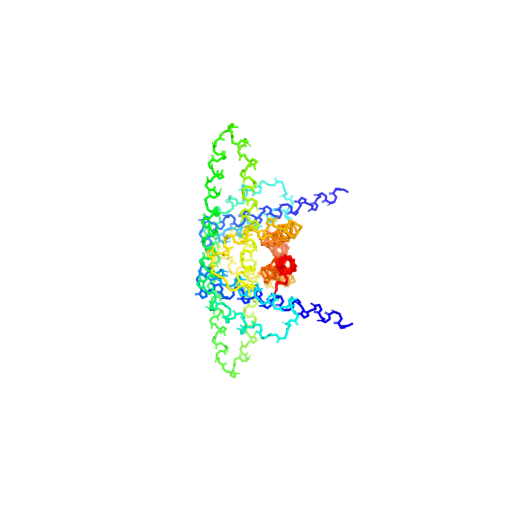.332 -24.938 -20.75 1 95.31 190 ALA B N 1
ATOM 3222 C CA . ALA B 1 190 ? 2.436 -25.891 -20.594 1 95.31 190 ALA B CA 1
ATOM 3223 C C . ALA B 1 190 ? 1.923 -27.281 -20.234 1 95.31 190 ALA B C 1
ATOM 3225 O O . ALA B 1 190 ? 2.424 -28.281 -20.75 1 95.31 190 ALA B O 1
ATOM 3226 N N . PHE B 1 191 ? 0.949 -27.312 -19.328 1 95 191 PHE B N 1
ATOM 3227 C CA . PHE B 1 191 ? 0.363 -28.594 -18.953 1 95 191 PHE B CA 1
ATOM 3228 C C . PHE B 1 191 ? -0.286 -29.266 -20.156 1 95 191 PHE B C 1
ATOM 3230 O O . PHE B 1 191 ? -0.119 -30.469 -20.359 1 95 191 PHE B O 1
ATOM 3237 N N . GLU B 1 192 ? -1.012 -28.516 -20.891 1 92.94 192 GLU B N 1
ATOM 3238 C CA . GLU B 1 192 ? -1.676 -29.047 -22.078 1 92.94 192 GLU B CA 1
ATOM 3239 C C . GLU B 1 192 ? -0.662 -29.578 -23.078 1 92.94 192 GLU B C 1
ATOM 3241 O O . GLU B 1 192 ? -0.863 -30.641 -23.672 1 92.94 192 GLU B O 1
ATOM 3246 N N . ARG B 1 193 ? 0.374 -28.844 -23.281 1 91.88 193 ARG B N 1
ATOM 3247 C CA . ARG B 1 193 ? 1.418 -29.234 -24.234 1 91.88 193 ARG B CA 1
ATOM 3248 C C . ARG B 1 193 ? 2.105 -30.516 -23.781 1 91.88 193 ARG B C 1
ATOM 3250 O O . ARG B 1 193 ? 2.383 -31.406 -24.594 1 91.88 193 ARG B O 1
ATOM 3257 N N . THR B 1 194 ? 2.418 -30.594 -22.5 1 91.38 194 THR B N 1
ATOM 3258 C CA . THR B 1 194 ? 3.098 -31.766 -21.953 1 91.38 194 THR B CA 1
ATOM 3259 C C . THR B 1 194 ? 2.195 -33 -22 1 91.38 194 THR B C 1
ATOM 3261 O O . THR B 1 194 ? 2.666 -34.094 -22.234 1 91.38 194 THR B O 1
ATOM 3264 N N . GLU B 1 195 ? 0.917 -32.75 -21.734 1 90.38 195 GLU B N 1
ATOM 3265 C CA . GLU B 1 195 ? -0.037 -33.844 -21.812 1 90.38 195 GLU B CA 1
ATOM 3266 C C . GLU B 1 195 ? -0.22 -34.344 -23.25 1 90.38 195 GLU B C 1
ATOM 3268 O O . GLU B 1 195 ? -0.368 -35.531 -23.5 1 90.38 195 GLU B O 1
ATOM 3273 N N . LYS B 1 196 ? -0.193 -33.469 -24.172 1 89.19 196 LYS B N 1
ATOM 3274 C CA . LYS B 1 196 ? -0.291 -33.812 -25.578 1 89.19 196 LYS B CA 1
ATOM 3275 C C . LYS B 1 196 ? 0.942 -34.594 -26.047 1 89.19 196 LYS B C 1
ATOM 3277 O O . LYS B 1 196 ? 0.831 -35.562 -26.812 1 89.19 196 LYS B O 1
ATOM 3282 N N . LYS B 1 197 ? 2.076 -34.188 -25.578 1 85.5 197 LYS B N 1
ATOM 3283 C CA . LYS B 1 197 ? 3.316 -34.875 -25.922 1 85.5 197 LYS B CA 1
ATOM 3284 C C . LYS B 1 197 ? 3.35 -36.281 -25.328 1 85.5 197 LYS B C 1
ATOM 3286 O O . LYS B 1 197 ? 3.801 -37.219 -25.984 1 85.5 197 LYS B O 1
ATOM 3291 N N . SER B 1 198 ? 2.928 -36.406 -24.094 1 83.06 198 SER B N 1
ATOM 3292 C CA . SER B 1 198 ? 2.877 -37.719 -23.438 1 83.06 198 SER B CA 1
ATOM 3293 C C . SER B 1 198 ? 1.882 -38.625 -24.125 1 83.06 198 SER B C 1
ATOM 3295 O O . SER B 1 198 ? 2.145 -39.812 -24.281 1 83.06 198 SER B O 1
ATOM 3297 N N . SER B 1 199 ? 0.772 -38.125 -24.531 1 84.44 199 SER B N 1
ATOM 3298 C CA . SER B 1 199 ? -0.244 -38.906 -25.234 1 84.44 199 SER B CA 1
ATOM 3299 C C . SER B 1 199 ? 0.232 -39.312 -26.609 1 84.44 199 SER B C 1
ATOM 3301 O O . SER B 1 199 ? -0.052 -40.438 -27.062 1 84.44 199 SER B O 1
ATOM 3303 N N . LYS B 1 200 ? 0.975 -38.5 -27.297 1 82.69 200 LYS B N 1
ATOM 3304 C CA . LYS B 1 200 ? 1.513 -38.812 -28.609 1 82.69 200 LYS B CA 1
ATOM 3305 C C . LYS B 1 200 ? 2.586 -39.906 -28.516 1 82.69 200 LYS B C 1
ATOM 3307 O O . LYS B 1 200 ? 2.648 -40.781 -29.375 1 82.69 200 LYS B O 1
ATOM 3312 N N . LEU B 1 201 ? 3.43 -39.719 -27.453 1 75.31 201 LEU B N 1
ATOM 3313 C CA . LEU B 1 201 ? 4.469 -40.719 -27.25 1 75.31 201 LEU B CA 1
ATOM 3314 C C . LEU B 1 201 ? 3.857 -42.062 -26.922 1 75.31 201 LEU B C 1
ATOM 3316 O O . LEU B 1 201 ? 4.352 -43.094 -27.391 1 75.31 201 LEU B O 1
ATOM 3320 N N . LEU B 1 202 ? 2.805 -42.062 -26.141 1 73.75 202 LEU B N 1
ATOM 3321 C CA . LEU B 1 202 ? 2.096 -43.281 -25.812 1 73.75 202 LEU B CA 1
ATOM 3322 C C . LEU B 1 202 ? 1.427 -43.875 -27.047 1 73.75 202 LEU B C 1
ATOM 3324 O O . LEU B 1 202 ? 1.468 -45.094 -27.266 1 73.75 202 LEU B O 1
ATOM 3328 N N . ALA B 1 203 ? 0.879 -43.125 -27.844 1 80.69 203 ALA B N 1
ATOM 3329 C CA . ALA B 1 203 ? 0.234 -43.562 -29.094 1 80.69 203 ALA B CA 1
ATOM 3330 C C . ALA B 1 203 ? 1.251 -44.156 -30.062 1 80.69 203 ALA B C 1
ATOM 3332 O O . ALA B 1 203 ? 0.969 -45.156 -30.719 1 80.69 203 ALA B O 1
ATOM 3333 N N . LYS B 1 204 ? 2.436 -43.625 -30.125 1 79.38 204 LYS B N 1
ATOM 3334 C CA . LYS B 1 204 ? 3.504 -44.125 -30.984 1 79.38 204 LYS B CA 1
ATOM 3335 C C . LYS B 1 204 ? 4.02 -45.469 -30.5 1 79.38 204 LYS B C 1
ATOM 3337 O O . LYS B 1 204 ? 4.363 -46.344 -31.312 1 79.38 204 LYS B O 1
ATOM 3342 N N . GLU B 1 205 ? 4.102 -45.5 -29.172 1 73.5 205 GLU B N 1
ATOM 3343 C CA . GLU B 1 205 ? 4.539 -46.75 -28.578 1 73.5 205 GLU B CA 1
ATOM 3344 C C . GLU B 1 205 ? 3.539 -47.875 -28.859 1 73.5 205 GLU B C 1
ATOM 3346 O O . GLU B 1 205 ? 3.93 -49 -29.156 1 73.5 205 GLU B O 1
ATOM 3351 N N . ILE B 1 206 ? 2.256 -47.719 -28.812 1 77.25 206 ILE B N 1
ATOM 3352 C CA . ILE B 1 206 ? 1.198 -48.656 -29.078 1 77.25 206 ILE B CA 1
ATOM 3353 C C . ILE B 1 206 ? 1.225 -49.062 -30.562 1 77.25 206 ILE B C 1
ATOM 3355 O O . ILE B 1 206 ? 1.041 -50.25 -30.891 1 77.25 206 ILE B O 1
ATOM 3359 N N . LYS B 1 207 ? 1.467 -48.25 -31.391 1 80.88 207 LYS B N 1
ATOM 3360 C CA . LYS B 1 207 ? 1.529 -48.531 -32.812 1 80.88 207 LYS B CA 1
ATOM 3361 C C . LYS B 1 207 ? 2.773 -49.344 -33.156 1 80.88 207 LYS B C 1
ATOM 3363 O O . LYS B 1 207 ? 2.773 -50.125 -34.125 1 80.88 207 LYS B O 1
ATOM 3368 N N . SER B 1 208 ? 3.844 -49.094 -32.469 1 74.31 208 SER B N 1
ATOM 3369 C CA . SER B 1 208 ? 5.078 -49.812 -32.75 1 74.31 208 SER B CA 1
ATOM 3370 C C . SER B 1 208 ? 5.027 -51.219 -32.219 1 74.31 208 SER B C 1
ATOM 3372 O O . SER B 1 208 ? 5.922 -52.031 -32.469 1 74.31 208 SER B O 1
ATOM 3374 N N . VAL B 1 209 ? 4.168 -51.656 -31.266 1 72 209 VAL B N 1
ATOM 3375 C CA . VAL B 1 209 ? 3.996 -53.031 -30.812 1 72 209 VAL B CA 1
ATOM 3376 C C . VAL B 1 209 ? 3.316 -53.844 -31.906 1 72 209 VAL B C 1
ATOM 3378 O O . VAL B 1 209 ? 2.191 -53.562 -32.312 1 72 209 VAL B O 1
ATOM 3381 N N . PRO B 1 210 ? 4.047 -54.719 -32.625 1 62 210 PRO B N 1
ATOM 3382 C CA . PRO B 1 210 ? 3.496 -55.562 -33.688 1 62 210 PRO B CA 1
ATOM 3383 C C . PRO B 1 210 ? 2.283 -56.375 -33.219 1 62 210 PRO B C 1
ATOM 3385 O O . PRO B 1 210 ? 2.199 -56.75 -32.062 1 62 210 PRO B O 1
ATOM 3388 N N . ALA B 1 211 ? 0.984 -56.188 -33.812 1 62.47 211 ALA B N 1
ATOM 3389 C CA . ALA B 1 211 ? -0.137 -57.094 -33.688 1 62.47 211 ALA B CA 1
ATOM 3390 C C . ALA B 1 211 ? 0.331 -58.562 -33.844 1 62.47 211 ALA B C 1
ATOM 3392 O O . ALA B 1 211 ? 0.862 -58.938 -34.875 1 62.47 211 ALA B O 1
ATOM 3393 N N . ASN B 1 212 ? 0.874 -59.031 -32.781 1 49.78 212 ASN B N 1
ATOM 3394 C CA . ASN B 1 212 ? 0.846 -60.5 -32.906 1 49.78 212 ASN B CA 1
ATOM 3395 C C . ASN B 1 212 ? -0.58 -61.031 -32.844 1 49.78 212 ASN B C 1
ATOM 3397 O O . ASN B 1 212 ? -1.387 -60.594 -32.031 1 49.78 212 ASN B O 1
#

Organism: NCBI:txid361277

InterPro domains:
  IPR006938 Protein of unknown function DUF624 [PF04854] (14-90)

Foldseek 3Di:
DVVVVVVVVVVVLLVVLVVQLVVQCVVCPVLLRNQLSVLLSLLLVVCVVVVNPPDDSNVSSVVSSVVCSPQRNVLVVVLVVVVVVLVVVVVVLVVPPPCSVVCVVVSVVVVLLSVLLSLVQSNCVSVDVDGSVVSSVVSSVVCVVCVPVSVCSVCVCCVVVVVVVVVVCCCVVCPVVVVVCVVVVVVVVVVVVVVVVVVVVVVVVVVVPPPD/DVVVVVVVVVVVLLVVLVVQLVVQCVVCPVLLRNQLSVLLSLLLVVCVVVVNPPDDSNVSSVVSSVVCSPQRNVLVVVLVVVVVVLVVVVVVLVVPPPCSVVCVVVSVVVVLLSVLLSLVLSNCVSVDVDGSVVSSVVSSVVCVVCVPVSVCSVCVCCVVVVVVCCVVCCCVVCPVVVVVCVVVVVVVVVVVVVVVVVVVVVVVVVVVPPPD

Radius of gyration: 29.86 Å; Cα contacts (8 Å, |Δi|>4): 383; chains: 2; bounding box: 72×124×58 Å

Secondary structure (DSSP, 8-state):
-HHHHHHHHHHHHHHHHHHHHHHTTTTTTTTTTHHHHHHHHHHHHHHHHTT-TTS-HHHHHHHHHHHTHHHHHHHHHHHHHHHHHHHHHHHHHHHS-SGGGTTHHHHHHHHHHHHHHHHHHHHHHHHS---HHHHHHHHHHHHHH-HHHHHHHHHHHHHHHHHHHHHHHHHHHHHHHHHHHHHHHHHHHHHHHHHHHHHHHHHHHHHHS---/-HHHHHHHHHHHHHHHHHHHHHHTTTTTTTTTTHHHHHHHHHHHHHHHHTT-TTS-HHHHHHHHHHHTHHHHHHHHHHHHHHHHHHHHHHHHHHHS-SGGGTTHHHHHHHHHHHHHHHHHHHHHHHHS---HHHHHHHHHHHHHH-HHHHHHHHHHHHHHHHHHHHHHHHHHHHHHHHHHHHHHHHHHHHHHHHHHHHHHHHHHHHHHS---